Protein 2POF (pdb70)

Foldseek 3Di:
DAPVVCCLAPPQVVCCVPPVDRPVWPADDQVLAKTKHADPFFQQKIKMGSDADFFLVGPVQVDQVDHQRVVVVLVVLVSCVSVVHDDDQQQWKKKGFFPLQDDHRGYIIIIAGFDPVLSVLCQVCVVVAEQAFDWRVPDPPQFTKTKHWAAVVVCVNHHPSCLVHDPPVVVPSQKMKMGAYPVRITMIIIGGDDPVSNCSRGRCVRHDSHRPVD/DCVVVCCLAPPQVCCCVVPVDRPVFPDDDQVLAKTKHADPQFQQKIKMGSDADFELPGPVQQDQPDHQGVVVLLVVSVSCVSVVHDDDQLQWKWKGFFPLQDDHRGYIIIIAGFDPVLSVLCQVCVVPAEQAWDWRVPDPPQFTKTKHKAAVVRCVRHHPSCLPHPPPVVVPSQKMWMGAYPVGIGMIIIGGHDDVRNCSRGRCVRGDSHSPVD

Solvent-accessible surface area: 19796 Å² total

Radius of gyration: 24.22 Å; Cα contacts (8 Å, |Δi|>4): 894; chains: 2; bounding box: 52×67×53 Å

Organism: Escherichia coli O157:H7 (NCBI:txid83334)

B-factor: mean 14.16, std 4.64, range [5.32, 31.6]

Nearest PDB structures (foldseek):
  2pof-assembly2_B  TM=1.002E+00  e=2.781E-46  Escherichia coli O157:H7
  3n1s-assembly3_I  TM=6.899E-01  e=2.491E-02  Escherichia coli
  5km6-assembly1_A-2  TM=6.821E-01  e=5.606E-01  Homo sapiens
  7q2u-assembly2_DDD  TM=6.343E-01  e=6.811E-01  Homo sapiens
  2pof-assembly2_B  TM=1.005E+00  e=4.869E-49  Escherichia coli O157:H7

Secondary structure (DSSP, 8-state):
--HHHHHIIIIIHHHHHHHS--TTSSEEETTTTEEEEE-SSSSS-EE---S---STT-GGGGSTTS--HHHHHHHGGG--TTTTSPPPGGGEEEEBB-GGG-S--S---EEEEBPHHHHHHHHTTGGG--SS-EEPTT-BTTB--EEEEE-HHHHHHS----TTTSTTTTT---EEE--B-TTS-EEEEEEE-BTTTTB--BGGGGB-TT-TT-/--HHHHHIIIIIHHHHHHHS--TTSSEEETTTTEEEEE-SSSSS-EE---S---STT-GGGGSTTS--HHHHHHHGGG--TTTTSPPPGGGEEEEBB-GGG-S--S---EEEEBPHHHHHHHHTTTTT--SS-EEPTT-BTTB--EEEEE-HHHHHHS----TTTSTTGGG---EEE--B-TTS-EEEEEEE-BTTTTB--BGGGGB-TT-TT-

InterPro domains:
  IPR003763 CDP-diacylglycerol pyrophosphatase [MF_00319] (1-251)
  IPR003763 CDP-diacylglycerol pyrophosphatase [NF003986] (7-250)
  IPR003763 CDP-diacylglycerol pyrophosphatase [PF02611] (31-249)
  IPR003763 CDP-diacylglycerol pyrophosphatase [PIRSF001273] (2-251)
  IPR015993 CDP-diacylglycerol pyrophosphatase, proteobacterial [TIGR00672] (1-251)
  IPR036265 HIT-like superfamily [G3DSA:3.30.428.30] (25-251)
  IPR036265 HIT-like superfamily [SSF54197] (31-249)

CATH classification: 3.30.428.30

Sequence (428 aa):
SDTLRKIVLEECLPNQQQNQNPSPCAEVKPNAGYVVLKDLNGPLQYLLPTYRINGTESPLLTDPSTPNFFWLAWQARDFSKKYGQPVPDRAVSLAINSRTGRTQNHFHIHISCIRPDVREQLDNNLANISSRWLPLPGGLRGHEYLARRVTESELVQRSPFLAEEVPEAREHGSYGLAVRQSDNSFVLLATQRNLLTLNRASAEEIQDHQCEILSDTLRKIVLEECLPNQQQNQNPSPCAEVKPNAGYVVLKDLNGPLQYLLPTYRINGTESPLLTDPSTPNFFWLAWQARDFSKKYGQPVPDRAVSLAINSRTGRTQNHFHIHISCIRPDVREQLDNNLANISSRWLPLPGGLRGHEYLARRVTESELVQRSPFLAEEVPEAREHGSYGLAVRQSDNSFVLLATQRNLLTLNRASAEEIQDHQCEIL

Structure (mmCIF, N/CA/C/O backbone):
data_2POF
#
_entry.id   2POF
#
_cell.length_a   37.246
_cell.length_b   65.418
_cell.length_c   80.926
_cell.angle_alpha   90.00
_cell.angle_beta   90.21
_cell.angle_gamma   90.00
#
_symmetry.space_group_name_H-M   'P 1 21 1'
#
loop_
_entity.id
_entity.type
_entity.pdbx_description
1 polymer 'CDP-diacylglycerol pyrophosphatase'
2 water water
#
loop_
_atom_site.group_PDB
_atom_site.id
_atom_site.type_symbol
_atom_site.label_atom_id
_atom_site.label_alt_id
_atom_site.label_comp_id
_atom_site.label_asym_id
_atom_site.label_entity_id
_atom_site.label_seq_id
_atom_site.pdbx_PDB_ins_code
_atom_site.Cartn_x
_atom_site.Cartn_y
_atom_site.Cartn_z
_atom_site.occupancy
_atom_site.B_iso_or_equiv
_atom_site.auth_seq_id
_atom_site.auth_comp_id
_atom_site.auth_asym_id
_atom_site.auth_atom_id
_atom_site.pdbx_PDB_model_num
ATOM 1 N N . SER A 1 7 ? 10.847 -2.304 16.645 1.00 19.27 31 SER A N 1
ATOM 2 C CA . SER A 1 7 ? 12.172 -1.734 17.025 1.00 18.22 31 SER A CA 1
ATOM 3 C C . SER A 1 7 ? 12.708 -0.693 16.034 1.00 18.07 31 SER A C 1
ATOM 4 O O . SER A 1 7 ? 13.635 0.054 16.359 1.00 17.57 31 SER A O 1
ATOM 7 N N . ASP A 1 8 ? 12.127 -0.632 14.840 1.00 18.28 32 ASP A N 1
ATOM 8 C CA . ASP A 1 8 ? 12.628 0.267 13.801 1.00 18.34 32 ASP A CA 1
ATOM 9 C C . ASP A 1 8 ? 11.766 1.494 13.435 1.00 17.97 32 ASP A C 1
ATOM 10 O O . ASP A 1 8 ? 12.053 2.178 12.456 1.00 17.41 32 ASP A O 1
ATOM 15 N N . THR A 1 9 ? 10.735 1.805 14.213 1.00 17.44 33 THR A N 1
ATOM 16 C CA . THR A 1 9 ? 9.862 2.916 13.860 1.00 17.64 33 THR A CA 1
ATOM 17 C C . THR A 1 9 ? 10.602 4.248 13.772 1.00 15.85 33 THR A C 1
ATOM 18 O O . THR A 1 9 ? 10.347 5.022 12.857 1.00 15.64 33 THR A O 1
ATOM 22 N N . LEU A 1 10 ? 11.483 4.563 14.734 1.00 15.00 34 LEU A N 1
ATOM 23 C CA . LEU A 1 10 ? 12.192 5.848 14.682 1.00 13.19 34 LEU A CA 1
ATOM 24 C C . LEU A 1 10 ? 13.146 5.932 13.498 1.00 12.92 34 LEU A C 1
ATOM 25 O O . LEU A 1 10 ? 13.233 6.965 12.841 1.00 12.05 34 LEU A O 1
ATOM 30 N N . ARG A 1 11 ? 13.855 4.836 13.225 1.00 12.27 35 ARG A N 1
ATOM 31 C CA . ARG A 1 11 ? 14.796 4.787 12.116 1.00 12.60 35 ARG A CA 1
ATOM 32 C C . ARG A 1 11 ? 14.045 4.982 10.816 1.00 13.76 35 ARG A C 1
ATOM 33 O O . ARG A 1 11 ? 14.534 5.647 9.910 1.00 14.36 35 ARG A O 1
ATOM 41 N N . LYS A 1 12 ? 12.854 4.397 10.725 1.00 14.21 36 LYS A N 1
ATOM 42 C CA . LYS A 1 12 ? 12.048 4.531 9.513 1.00 15.47 36 LYS A CA 1
ATOM 43 C C . LYS A 1 12 ? 11.491 5.933 9.354 1.00 15.40 36 LYS A C 1
ATOM 44 O O . LYS A 1 12 ? 11.416 6.452 8.240 1.00 15.92 36 LYS A O 1
ATOM 50 N N . ILE A 1 13 ? 11.094 6.549 10.461 1.00 15.41 37 ILE A N 1
ATOM 51 C CA . ILE A 1 13 ? 10.571 7.905 10.403 1.00 15.03 37 ILE A CA 1
ATOM 52 C C . ILE A 1 13 ? 11.679 8.810 9.883 1.00 14.99 37 ILE A C 1
ATOM 53 O O . ILE A 1 13 ? 11.504 9.529 8.904 1.00 16.62 37 ILE A O 1
ATOM 58 N N . VAL A 1 14 ? 12.832 8.776 10.538 1.00 14.19 38 VAL A N 1
ATOM 59 C CA . VAL A 1 14 ? 13.941 9.615 10.113 1.00 14.70 38 VAL A CA 1
ATOM 60 C C . VAL A 1 14 ? 14.337 9.402 8.651 1.00 15.74 38 VAL A C 1
ATOM 61 O O . VAL A 1 14 ? 14.277 10.329 7.837 1.00 16.53 38 VAL A O 1
ATOM 65 N N . LEU A 1 15 ? 14.718 8.171 8.321 1.00 16.63 39 LEU A N 1
ATOM 66 C CA . LEU A 1 15 ? 15.183 7.827 6.979 1.00 17.24 39 LEU A CA 1
ATOM 67 C C . LEU A 1 15 ? 14.150 7.674 5.872 1.00 17.31 39 LEU A C 1
ATOM 68 O O . LEU A 1 15 ? 14.508 7.704 4.692 1.00 19.23 39 LEU A O 1
ATOM 73 N N . GLU A 1 16 ? 12.883 7.490 6.224 1.00 16.67 40 GLU A N 1
ATOM 74 C CA . GLU A 1 16 ? 11.881 7.297 5.187 1.00 17.24 40 GLU A CA 1
ATOM 75 C C . GLU A 1 16 ? 10.784 8.336 5.142 1.00 17.30 40 GLU A C 1
ATOM 76 O O . GLU A 1 16 ? 9.918 8.284 4.264 1.00 18.36 40 GLU A O 1
ATOM 82 N N . GLU A 1 17 ? 10.798 9.260 6.096 1.00 16.62 41 GLU A N 1
ATOM 83 C CA . GLU A 1 17 ? 9.802 10.326 6.133 1.00 16.66 41 GLU A CA 1
ATOM 84 C C . GLU A 1 17 ? 10.429 11.711 6.202 1.00 17.27 41 GLU A C 1
ATOM 85 O O . GLU A 1 17 ? 10.222 12.533 5.312 1.00 17.85 41 GLU A O 1
ATOM 91 N N . CYS A 1 18 ? 11.173 11.974 7.275 1.00 16.03 42 CYS A N 1
ATOM 92 C CA . CYS A 1 18 ? 11.826 13.259 7.477 1.00 15.24 42 CYS A CA 1
ATOM 93 C C . CYS A 1 18 ? 12.860 13.628 6.423 1.00 15.06 42 CYS A C 1
ATOM 94 O O . CYS A 1 18 ? 12.699 14.612 5.699 1.00 15.88 42 CYS A O 1
ATOM 97 N N . LEU A 1 19 ? 13.929 12.841 6.336 1.00 15.34 43 LEU A N 1
ATOM 98 C CA . LEU A 1 19 ? 15.003 13.128 5.391 1.00 15.23 43 LEU A CA 1
ATOM 99 C C . LEU A 1 19 ? 14.533 13.288 3.942 1.00 15.27 43 LEU A C 1
ATOM 100 O O . LEU A 1 19 ? 14.875 14.270 3.281 1.00 15.00 43 LEU A O 1
ATOM 105 N N . PRO A 1 20 ? 13.741 12.328 3.425 1.00 16.62 44 PRO A N 1
ATOM 106 C CA . PRO A 1 20 ? 13.267 12.442 2.042 1.00 16.33 44 PRO A CA 1
ATOM 107 C C . PRO A 1 20 ? 12.377 13.666 1.830 1.00 16.28 44 PRO A C 1
ATOM 108 O O . PRO A 1 20 ? 12.410 14.293 0.770 1.00 17.22 44 PRO A O 1
ATOM 112 N N . ASN A 1 21 ? 11.584 13.999 2.844 1.00 15.06 45 ASN A N 1
ATOM 113 C CA . ASN A 1 21 ? 10.674 15.140 2.778 1.00 15.25 45 ASN A CA 1
ATOM 114 C C . ASN A 1 21 ? 11.483 16.440 2.801 1.00 13.85 45 ASN A C 1
ATOM 115 O O . ASN A 1 21 ? 11.143 17.409 2.123 1.00 14.90 45 ASN A O 1
ATOM 120 N N . GLN A 1 22 ? 12.557 16.452 3.584 1.00 14.49 46 GLN A N 1
ATOM 121 C CA . GLN A 1 22 ? 13.422 17.626 3.693 1.00 15.04 46 GLN A CA 1
ATOM 122 C C . GLN A 1 22 ? 14.114 17.828 2.362 1.00 15.46 46 GLN A C 1
ATOM 123 O O . GLN A 1 22 ? 14.126 18.921 1.812 1.00 15.13 46 GLN A O 1
ATOM 129 N N . GLN A 1 23 ? 14.677 16.744 1.844 1.00 15.70 47 GLN A N 1
ATOM 130 C CA . GLN A 1 23 ? 15.384 16.761 0.571 1.00 17.48 47 GLN A CA 1
ATOM 131 C C . GLN A 1 23 ? 14.492 17.010 -0.646 1.00 17.61 47 GLN A C 1
ATOM 132 O O . GLN A 1 23 ? 14.925 17.613 -1.635 1.00 19.54 47 GLN A O 1
ATOM 138 N N . GLN A 1 24 ? 13.248 16.550 -0.578 1.00 18.31 48 GLN A N 1
ATOM 139 C CA . GLN A 1 24 ? 12.312 16.719 -1.685 1.00 18.83 48 GLN A CA 1
ATOM 140 C C . GLN A 1 24 ? 11.544 18.046 -1.672 1.00 18.89 48 GLN A C 1
ATOM 141 O O . GLN A 1 24 ? 11.409 18.703 -2.713 1.00 19.16 48 GLN A O 1
ATOM 147 N N . ASN A 1 25 ? 11.036 18.446 -0.511 1.00 18.80 49 ASN A N 1
ATOM 148 C CA . ASN A 1 25 ? 10.254 19.678 -0.429 1.00 19.01 49 ASN A CA 1
ATOM 149 C C . ASN A 1 25 ? 10.763 20.692 0.593 1.00 19.07 49 ASN A C 1
ATOM 150 O O . ASN A 1 25 ? 10.133 21.731 0.795 1.00 20.10 49 ASN A O 1
ATOM 155 N N . GLN A 1 26 ? 11.894 20.397 1.232 1.00 18.87 50 GLN A N 1
ATOM 156 C CA . GLN A 1 26 ? 12.460 21.269 2.263 1.00 18.46 50 GLN A CA 1
ATOM 157 C C . GLN A 1 26 ? 11.451 21.357 3.402 1.00 18.01 50 GLN A C 1
ATOM 158 O O . GLN A 1 26 ? 11.319 22.383 4.071 1.00 18.02 50 GLN A O 1
ATOM 164 N N . ASN A 1 27 ? 10.720 20.264 3.583 1.00 17.67 51 ASN A N 1
ATOM 165 C CA . ASN A 1 27 ? 9.716 20.159 4.627 1.00 17.58 51 ASN A CA 1
ATOM 166 C C . ASN A 1 27 ? 10.183 19.020 5.527 1.00 16.73 51 ASN A C 1
ATOM 167 O O . ASN A 1 27 ? 10.132 17.857 5.137 1.00 15.93 51 ASN A O 1
ATOM 172 N N . PRO A 1 28 ? 10.629 19.341 6.754 1.00 16.40 52 PRO A N 1
ATOM 173 C CA . PRO A 1 28 ? 11.107 18.317 7.688 1.00 15.55 52 PRO A CA 1
ATOM 174 C C . PRO A 1 28 ? 10.065 17.405 8.331 1.00 16.37 52 PRO A C 1
ATOM 175 O O . PRO A 1 28 ? 10.425 16.412 8.955 1.00 15.47 52 PRO A O 1
ATOM 179 N N . SER A 1 29 ? 8.783 17.733 8.179 1.00 16.33 53 SER A N 1
ATOM 180 C CA . SER A 1 29 ? 7.718 16.933 8.777 1.00 16.84 53 SER A CA 1
ATOM 181 C C . SER A 1 29 ? 7.932 15.450 8.502 1.00 16.55 53 SER A C 1
ATOM 182 O O . SER A 1 29 ? 8.316 15.072 7.396 1.00 16.49 53 SER A O 1
ATOM 185 N N . PRO A 1 30 ? 7.656 14.590 9.498 1.00 15.75 54 PRO A N 1
ATOM 186 C CA . PRO A 1 30 ? 7.172 14.981 10.833 1.00 15.41 54 PRO A CA 1
ATOM 187 C C . PRO A 1 30 ? 8.194 15.611 11.779 1.00 14.87 54 PRO A C 1
ATOM 188 O O . PRO A 1 30 ? 7.838 16.069 12.870 1.00 15.53 54 PRO A O 1
ATOM 192 N N . CYS A 1 31 ? 9.458 15.637 11.371 1.00 14.70 55 CYS A N 1
ATOM 193 C CA . CYS A 1 31 ? 10.505 16.224 12.202 1.00 14.91 55 CYS A CA 1
ATOM 194 C C . CYS A 1 31 ? 10.379 17.733 12.284 1.00 14.45 55 CYS A C 1
ATOM 195 O O . CYS A 1 31 ? 9.726 18.358 11.443 1.00 13.35 55 CYS A O 1
ATOM 198 N N . ALA A 1 32 ? 11.025 18.310 13.292 1.00 14.79 56 ALA A N 1
ATOM 199 C CA . ALA A 1 32 ? 10.997 19.752 13.504 1.00 14.68 56 ALA A CA 1
ATOM 200 C C . ALA A 1 32 ? 12.116 20.426 12.724 1.00 14.77 56 ALA A C 1
ATOM 201 O O . ALA A 1 32 ? 11.996 21.579 12.302 1.00 16.91 56 ALA A O 1
ATOM 203 N N . GLU A 1 33 ? 13.210 19.696 12.537 1.00 13.99 57 GLU A N 1
ATOM 204 C CA . GLU A 1 33 ? 14.360 20.202 11.808 1.00 13.62 57 GLU A CA 1
ATOM 205 C C . GLU A 1 33 ? 15.178 19.030 11.280 1.00 13.78 57 GLU A C 1
ATOM 206 O O . GLU A 1 33 ? 15.407 18.045 11.986 1.00 12.53 57 GLU A O 1
ATOM 212 N N . VAL A 1 34 ? 15.601 19.141 10.028 1.00 13.21 58 VAL A N 1
ATOM 213 C CA . VAL A 1 34 ? 16.381 18.095 9.372 1.00 13.13 58 VAL A CA 1
ATOM 214 C C . VAL A 1 34 ? 17.610 18.725 8.716 1.00 13.96 58 VAL A C 1
ATOM 215 O O . VAL A 1 34 ? 17.485 19.519 7.778 1.00 15.54 58 VAL A O 1
ATOM 219 N N . LYS A 1 35 ? 18.794 18.378 9.215 1.00 13.96 59 LYS A N 1
ATOM 220 C CA . LYS A 1 35 ? 20.044 18.926 8.698 1.00 15.15 59 LYS A CA 1
ATOM 221 C C . LYS A 1 35 ? 20.963 17.847 8.147 1.00 15.41 59 LYS A C 1
ATOM 222 O O . LYS A 1 35 ? 21.896 17.423 8.822 1.00 14.76 59 LYS A O 1
ATOM 228 N N . PRO A 1 36 ? 20.737 17.410 6.894 1.00 16.85 60 PRO A N 1
ATOM 229 C CA . PRO A 1 36 ? 21.590 16.364 6.309 1.00 16.82 60 PRO A CA 1
ATOM 230 C C . PRO A 1 36 ? 23.094 16.645 6.287 1.00 16.33 60 PRO A C 1
ATOM 231 O O . PRO A 1 36 ? 23.898 15.745 6.482 1.00 15.45 60 PRO A O 1
ATOM 235 N N . ASN A 1 37 ? 23.468 17.898 6.067 1.00 17.20 61 ASN A N 1
ATOM 236 C CA . ASN A 1 37 ? 24.876 18.276 6.029 1.00 17.59 61 ASN A CA 1
ATOM 237 C C . ASN A 1 37 ? 25.578 18.262 7.395 1.00 18.30 61 ASN A C 1
ATOM 238 O O . ASN A 1 37 ? 26.820 18.241 7.477 1.00 20.60 61 ASN A O 1
ATOM 243 N N . ALA A 1 38 ? 24.791 18.282 8.468 1.00 17.09 62 ALA A N 1
ATOM 244 C CA . ALA A 1 38 ? 25.331 18.261 9.830 1.00 15.76 62 ALA A CA 1
ATOM 245 C C . ALA A 1 38 ? 25.193 16.858 10.413 1.00 14.72 62 ALA A C 1
ATOM 246 O O . ALA A 1 38 ? 25.894 16.486 11.361 1.00 15.46 62 ALA A O 1
ATOM 248 N N . GLY A 1 39 ? 24.255 16.096 9.854 1.00 14.32 63 GLY A N 1
ATOM 249 C CA . GLY A 1 39 ? 24.034 14.723 10.281 1.00 11.14 63 GLY A CA 1
ATOM 250 C C . GLY A 1 39 ? 22.997 14.466 11.362 1.00 10.02 63 GLY A C 1
ATOM 251 O O . GLY A 1 39 ? 23.079 13.454 12.057 1.00 9.80 63 GLY A O 1
ATOM 252 N N . TYR A 1 40 ? 22.003 15.340 11.50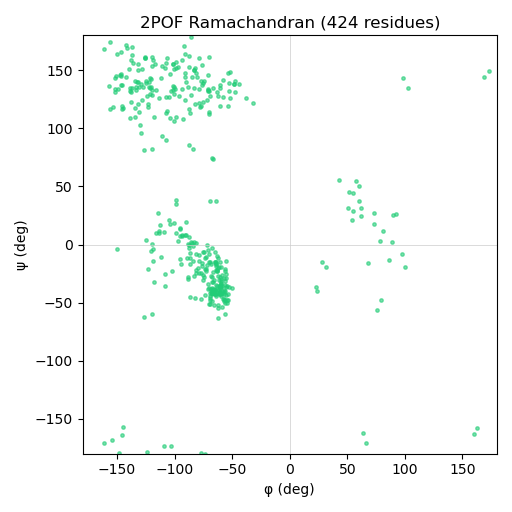0 1.00 9.88 64 TYR A N 1
ATOM 253 C CA . TYR A 1 40 ? 21.002 15.141 12.547 1.00 9.76 64 TYR A CA 1
ATOM 254 C C . TYR A 1 40 ? 19.615 15.679 12.232 1.00 9.01 64 TYR A C 1
ATOM 255 O O . TYR A 1 40 ? 19.429 16.479 11.317 1.00 8.23 64 TYR A O 1
ATOM 264 N N . VAL A 1 41 ? 18.638 15.213 13.003 1.00 9.06 65 VAL A N 1
ATOM 265 C CA . VAL A 1 41 ? 17.257 15.680 12.883 1.00 8.62 65 VAL A CA 1
ATOM 266 C C . VAL A 1 41 ? 16.754 15.882 14.305 1.00 8.57 65 VAL A C 1
ATOM 267 O O . VAL A 1 41 ? 17.360 15.393 15.259 1.00 8.48 65 VAL A O 1
ATOM 271 N N . VAL A 1 42 ? 15.659 16.620 14.436 1.00 8.88 66 VAL A N 1
ATOM 272 C CA . VAL A 1 42 ? 15.046 16.857 15.736 1.00 9.53 66 VAL A CA 1
ATOM 273 C C . VAL A 1 42 ? 13.574 16.503 15.597 1.00 9.34 66 VAL A C 1
ATOM 274 O O . VAL A 1 42 ? 12.888 17.026 14.720 1.00 10.72 66 VAL A O 1
ATOM 278 N N . LEU A 1 43 ? 13.093 15.599 16.443 1.00 9.61 67 LEU A N 1
ATOM 279 C CA . LEU A 1 43 ? 11.696 15.174 16.371 1.00 10.25 67 LEU A CA 1
ATOM 280 C C . LEU A 1 43 ? 10.969 15.359 17.693 1.00 9.65 67 LEU A C 1
ATOM 281 O O . LEU A 1 43 ? 11.529 15.093 18.763 1.00 9.32 67 LEU A O 1
ATOM 286 N N . LYS A 1 44 ? 9.725 15.818 17.627 1.00 8.89 68 LYS A N 1
ATOM 287 C CA . LYS A 1 44 ? 8.943 15.976 18.843 1.00 9.29 68 LYS A CA 1
ATOM 288 C C . LYS A 1 44 ? 8.592 14.575 19.331 1.00 10.10 68 LYS A C 1
ATOM 289 O O . LYS A 1 44 ? 8.161 13.723 18.546 1.00 9.57 68 LYS A O 1
ATOM 295 N N . ASP A 1 45 ? 8.777 14.338 20.625 1.00 9.55 69 ASP A N 1
ATOM 296 C CA . ASP A 1 45 ? 8.472 13.035 21.202 1.00 10.09 69 ASP A CA 1
ATOM 297 C C . ASP A 1 45 ? 6.981 12.986 21.519 1.00 11.26 69 ASP A C 1
ATOM 298 O O . ASP A 1 45 ? 6.365 14.006 21.805 1.00 11.41 69 ASP A O 1
ATOM 303 N N . LEU A 1 46 ? 6.404 11.791 21.461 1.00 10.79 70 LEU A N 1
ATOM 304 C CA . LEU A 1 46 ? 4.988 11.632 21.747 1.00 11.61 70 LEU A CA 1
ATOM 305 C C . LEU A 1 46 ? 4.726 11.707 23.245 1.00 12.38 70 LEU A C 1
ATOM 306 O O . LEU A 1 46 ? 3.590 11.897 23.672 1.00 13.48 70 LEU A O 1
ATOM 311 N N . ASN A 1 47 ? 5.782 11.569 24.037 1.00 11.26 71 ASN A N 1
ATOM 312 C CA . ASN A 1 47 ? 5.664 11.571 25.491 1.00 11.45 71 ASN A CA 1
ATOM 313 C C . ASN A 1 47 ? 6.175 12.859 26.121 1.00 12.28 71 ASN A C 1
ATOM 314 O O . ASN A 1 47 ? 7.366 13.162 26.053 1.00 12.80 71 ASN A O 1
ATOM 319 N N . GLY A 1 48 ? 5.265 13.606 26.737 1.00 10.99 72 GLY A N 1
ATOM 320 C CA . GLY A 1 48 ? 5.653 14.848 27.380 1.00 11.90 72 GLY A CA 1
ATOM 321 C C . GLY A 1 48 ? 5.375 16.062 26.525 1.00 10.93 72 GLY A C 1
ATOM 322 O O . GLY A 1 48 ? 5.519 16.012 25.307 1.00 12.17 72 GLY A O 1
ATOM 323 N N . PRO A 1 49 ? 4.963 17.180 27.140 1.00 10.30 73 PRO A N 1
ATOM 324 C CA . PRO A 1 49 ? 4.673 18.399 26.384 1.00 10.88 73 PRO A CA 1
ATOM 325 C C . PRO A 1 49 ? 5.865 19.093 25.719 1.00 11.57 73 PRO A C 1
ATOM 326 O O . PRO A 1 49 ? 5.688 19.726 24.678 1.00 12.57 73 PRO A O 1
ATOM 330 N N . LEU A 1 50 ? 7.069 18.949 26.263 1.00 11.82 74 LEU A N 1
ATOM 331 C CA . LEU A 1 50 ? 8.204 19.653 25.685 1.00 10.71 74 LEU A CA 1
ATOM 332 C C . LEU A 1 50 ? 9.322 18.746 25.190 1.00 10.09 74 LEU A C 1
ATOM 333 O O . LEU A 1 50 ? 10.317 19.236 24.667 1.00 10.33 74 LEU A O 1
ATOM 338 N N . GLN A 1 51 ? 9.168 17.419 25.319 1.00 9.03 75 GLN A N 1
ATOM 339 C CA . GLN A 1 51 ? 10.246 16.541 24.903 1.00 8.50 75 GLN A CA 1
ATOM 340 C C . GLN A 1 51 ? 10.524 16.386 23.417 1.00 8.15 75 GLN A C 1
ATOM 341 O O . GLN A 1 51 ? 9.615 16.177 22.611 1.00 8.76 75 GLN A O 1
ATOM 347 N N . TYR A 1 52 ? 11.803 16.506 23.069 1.00 7.20 76 TYR A N 1
ATOM 348 C CA . TYR A 1 52 ? 12.241 16.313 21.700 1.00 7.54 76 TYR A CA 1
ATOM 349 C C . TYR A 1 52 ? 13.335 15.270 21.702 1.00 7.81 76 TYR A C 1
ATOM 350 O O . TYR A 1 52 ? 13.941 14.978 22.734 1.00 7.28 76 TYR A O 1
ATOM 359 N N . LEU A 1 53 ? 13.560 14.690 20.532 1.00 8.52 77 LEU A N 1
ATOM 360 C CA . LEU A 1 53 ? 14.599 13.698 20.351 1.00 8.20 77 LEU A CA 1
ATOM 361 C C . LEU A 1 53 ? 15.561 14.213 1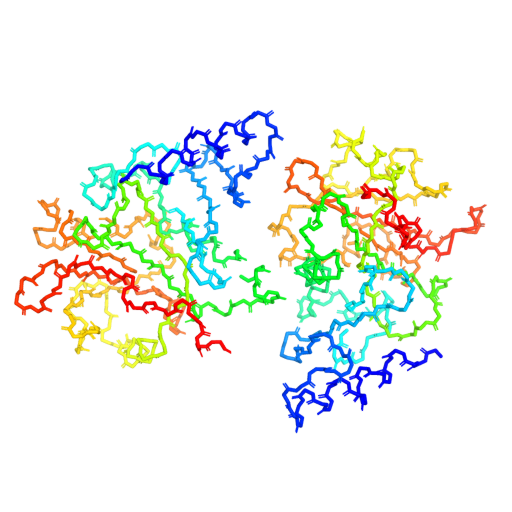9.296 1.00 8.35 77 LEU A C 1
ATOM 362 O O . LEU A 1 53 ? 15.145 14.866 18.344 1.00 8.50 77 LEU A O 1
ATOM 367 N N . LEU A 1 54 ? 16.848 13.946 19.486 1.00 8.52 78 LEU A N 1
ATOM 368 C CA . LEU A 1 54 ? 17.836 14.315 18.490 1.00 9.35 78 LEU A CA 1
ATOM 369 C C . LEU A 1 54 ? 18.428 13.000 18.020 1.00 8.94 78 LEU A C 1
ATOM 370 O O . LEU A 1 54 ? 18.905 12.205 18.826 1.00 8.28 78 LEU A O 1
ATOM 383 N N . PRO A 1 56 ? 20.589 10.876 14.517 1.00 8.05 80 PRO A N 1
ATOM 384 C CA . PRO A 1 56 ? 21.418 11.078 13.328 1.00 8.79 80 PRO A CA 1
ATOM 385 C C . PRO A 1 56 ? 20.615 10.862 12.055 1.00 9.26 80 PRO A C 1
ATOM 386 O O . PRO A 1 56 ? 19.566 10.226 12.069 1.00 8.41 80 PRO A O 1
ATOM 390 N N . THR A 1 57 ? 21.115 11.396 10.951 1.00 9.82 81 THR A N 1
ATOM 391 C CA . THR A 1 57 ? 20.442 11.253 9.670 1.00 11.26 81 THR A CA 1
ATOM 392 C C . THR A 1 57 ? 20.923 10.003 8.946 1.00 11.55 81 THR A C 1
ATOM 393 O O . THR A 1 57 ? 20.592 9.778 7.778 1.00 13.49 81 THR A O 1
ATOM 397 N N . TYR A 1 58 ? 21.711 9.191 9.645 1.00 10.06 82 TYR A N 1
ATOM 398 C CA . TYR A 1 58 ? 22.225 7.946 9.089 1.00 10.96 82 TYR A CA 1
ATOM 399 C C . TYR A 1 58 ? 22.235 6.881 10.195 1.00 9.86 82 TYR A C 1
ATOM 400 O O . TYR A 1 58 ? 21.987 7.189 11.354 1.00 10.36 82 TYR A O 1
ATOM 409 N N . ARG A 1 59 ? 22.512 5.634 9.837 1.00 9.67 83 ARG A N 1
ATOM 410 C CA . ARG A 1 59 ? 22.467 4.557 10.815 1.00 9.72 83 ARG A CA 1
ATOM 411 C C . ARG A 1 59 ? 23.519 4.464 11.926 1.00 10.25 83 ARG A C 1
ATOM 412 O O . ARG A 1 59 ? 24.704 4.241 11.684 1.00 11.99 83 ARG A O 1
ATOM 420 N N . ILE A 1 60 ? 23.036 4.649 13.151 1.00 9.44 84 ILE A N 1
ATOM 421 C CA . ILE A 1 60 ? 23.813 4.533 14.382 1.00 10.12 84 ILE A CA 1
ATOM 422 C C . ILE A 1 60 ? 22.743 3.972 15.314 1.00 10.71 84 ILE A C 1
ATOM 423 O O . ILE A 1 60 ? 21.726 4.623 15.540 1.00 9.90 84 ILE A O 1
ATOM 428 N N . ASN A 1 61 ? 22.963 2.784 15.861 1.00 10.97 85 ASN A N 1
ATOM 429 C CA . ASN A 1 61 ? 21.935 2.166 16.690 1.00 11.94 85 ASN A CA 1
ATOM 430 C C . ASN A 1 61 ? 21.796 2.592 18.140 1.00 11.30 85 ASN A C 1
ATOM 431 O O . ASN A 1 61 ? 20.719 2.467 18.730 1.00 13.49 85 ASN A O 1
ATOM 436 N N . GLY A 1 62 ? 22.865 3.103 18.721 1.00 11.62 86 GLY A N 1
ATOM 437 C CA . GLY A 1 62 ? 22.776 3.520 20.106 1.00 9.99 86 GLY A CA 1
ATOM 438 C C . GLY A 1 62 ? 24.139 3.616 20.744 1.00 9.59 86 GLY A C 1
ATOM 439 O O . GLY A 1 62 ? 25.147 3.643 20.041 1.00 9.83 86 GLY A O 1
ATOM 440 N N . THR A 1 63 ? 24.172 3.647 22.072 1.00 9.21 87 THR A N 1
ATOM 441 C CA . THR A 1 63 ? 25.430 3.765 22.804 1.00 10.26 87 THR A CA 1
ATOM 442 C C . THR A 1 63 ? 26.473 2.698 22.494 1.00 10.08 87 THR A C 1
ATOM 443 O O . THR A 1 63 ? 27.663 2.912 22.738 1.00 11.38 87 THR A O 1
ATOM 447 N N . GLU A 1 64 ? 26.040 1.559 21.962 1.00 11.91 88 GLU A N 1
ATOM 448 C CA . GLU A 1 64 ? 26.959 0.469 21.631 1.00 11.67 88 GLU A CA 1
ATOM 449 C C . GLU A 1 64 ? 27.721 0.695 20.322 1.00 12.78 88 GLU A C 1
ATOM 450 O O . GLU A 1 64 ? 28.800 0.138 20.118 1.00 14.21 88 GLU A O 1
ATOM 456 N N . SER A 1 65 ? 27.151 1.502 19.434 1.00 13.36 89 SER A N 1
ATOM 457 C CA . SER A 1 65 ? 27.766 1.774 18.135 1.00 13.72 89 SER A CA 1
ATOM 458 C C . SER A 1 65 ? 29.219 2.233 18.185 1.00 14.34 89 SER A C 1
ATOM 459 O O . SER A 1 65 ? 29.563 3.193 18.869 1.00 14.62 89 SER A O 1
ATOM 462 N N . PRO A 1 66 ? 30.097 1.541 17.445 1.00 15.22 90 PRO A N 1
ATOM 463 C CA . PRO A 1 66 ? 31.510 1.911 17.426 1.00 15.71 90 PRO A CA 1
ATOM 464 C C . PRO A 1 66 ? 31.772 3.296 16.833 1.00 14.98 90 PRO A C 1
ATOM 465 O O . PRO A 1 66 ? 32.799 3.909 17.113 1.00 15.44 90 PRO A O 1
ATOM 469 N N . LEU A 1 67 ? 30.842 3.796 16.025 1.00 13.92 91 LEU A N 1
ATOM 470 C CA . LEU A 1 67 ? 31.003 5.112 15.420 1.00 13.70 91 LEU A CA 1
ATOM 471 C C . LEU A 1 67 ? 31.132 6.209 16.472 1.00 13.27 91 LEU A C 1
ATOM 472 O O . LEU A 1 67 ? 31.815 7.214 16.256 1.00 14.34 91 LEU A O 1
ATOM 477 N N . LEU A 1 68 ? 30.484 6.017 17.617 1.00 12.41 92 LEU A N 1
ATOM 478 C CA . LEU A 1 68 ? 30.524 7.014 18.683 1.00 12.18 92 LEU A CA 1
ATOM 479 C C . LEU A 1 68 ? 31.913 7.240 19.270 1.00 13.16 92 LEU A C 1
ATOM 480 O O . LEU A 1 68 ? 32.147 8.246 19.943 1.00 11.97 92 LEU A O 1
ATOM 485 N N . THR A 1 69 ? 32.834 6.315 19.025 1.00 13.78 93 THR A N 1
ATOM 486 C CA . THR A 1 69 ? 34.183 6.485 19.545 1.00 15.26 93 THR A CA 1
ATOM 487 C C . THR A 1 69 ? 35.164 6.896 18.461 1.00 15.83 93 THR A C 1
ATOM 488 O O . THR A 1 69 ? 36.364 6.704 18.578 1.00 17.42 93 THR A O 1
ATOM 492 N N . ASP A 1 70 ? 34.618 7.447 17.383 1.00 16.14 94 ASP A N 1
ATOM 493 C CA . ASP A 1 70 ? 35.432 7.976 16.288 1.00 16.99 94 ASP A CA 1
ATOM 494 C C . ASP A 1 70 ? 35.358 9.491 16.346 1.00 17.60 94 ASP A C 1
ATOM 495 O O . ASP A 1 70 ? 34.271 10.046 16.391 1.00 16.59 94 ASP A O 1
ATOM 500 N N . PRO A 1 71 ? 36.526 10.178 16.363 1.00 16.01 95 PRO A N 1
ATOM 501 C CA . PRO A 1 71 ? 36.552 11.639 16.412 1.00 15.91 95 PRO A CA 1
ATOM 502 C C . PRO A 1 71 ? 35.808 12.430 15.353 1.00 15.87 95 PRO A C 1
ATOM 503 O O . PRO A 1 71 ? 35.397 13.562 15.606 1.00 16.07 95 PRO A O 1
ATOM 507 N N . SER A 1 72 ? 35.607 11.827 14.182 1.00 15.56 96 SER A N 1
ATOM 508 C CA . SER A 1 72 ? 34.912 12.482 13.066 1.00 15.50 96 SER A CA 1
ATOM 509 C C . SER A 1 72 ? 33.389 12.482 13.214 1.00 15.53 96 SER A C 1
ATOM 510 O O . SER A 1 72 ? 32.691 13.191 12.485 1.00 14.61 96 SER A O 1
ATOM 513 N N . THR A 1 73 ? 32.880 11.670 14.137 1.00 12.75 97 THR A N 1
ATOM 514 C CA . THR A 1 73 ? 31.439 11.582 14.356 1.00 12.64 97 THR A CA 1
ATOM 515 C C . THR A 1 73 ? 30.892 12.847 15.013 1.00 11.10 97 THR A C 1
ATOM 516 O O . THR A 1 73 ? 31.444 13.339 15.994 1.00 12.78 97 THR A O 1
ATOM 520 N N . PRO A 1 74 ? 29.788 13.391 14.478 1.00 10.61 98 PRO A N 1
ATOM 521 C CA . PRO A 1 74 ? 29.236 14.607 15.079 1.00 9.96 98 PRO A CA 1
ATOM 522 C C . PRO A 1 74 ? 29.031 14.452 16.579 1.00 10.36 98 PRO A C 1
ATOM 523 O O . PRO A 1 74 ? 28.751 13.362 17.068 1.00 9.02 98 PRO A O 1
ATOM 527 N N . ASN A 1 75 ? 29.177 15.556 17.298 1.00 9.85 99 ASN A N 1
ATOM 528 C CA . ASN A 1 75 ? 29.001 15.562 18.742 1.00 9.10 99 ASN A CA 1
ATOM 529 C C . ASN A 1 75 ? 27.504 15.705 18.984 1.00 9.35 99 ASN A C 1
ATOM 530 O O . ASN A 1 75 ? 26.997 16.804 19.217 1.00 10.23 99 ASN A O 1
ATOM 535 N N . PHE A 1 76 ? 26.788 14.593 18.918 1.00 8.62 100 PHE A N 1
ATOM 536 C CA . PHE A 1 76 ? 25.348 14.633 19.095 1.00 8.72 100 PHE A CA 1
ATOM 537 C C . PHE A 1 76 ? 24.884 15.253 20.407 1.00 8.22 100 PHE A C 1
ATOM 538 O O . PHE A 1 76 ? 23.843 15.904 20.439 1.00 6.97 100 PHE A O 1
ATOM 546 N N . PHE A 1 77 ? 25.631 15.064 21.493 1.00 8.00 101 PHE A N 1
ATOM 547 C CA . PHE A 1 77 ? 25.199 15.664 22.755 1.00 7.89 101 PHE A CA 1
ATOM 548 C C . PHE A 1 77 ? 25.219 17.187 22.688 1.00 8.88 101 PHE A C 1
ATOM 549 O O . PHE A 1 77 ? 24.320 17.847 23.214 1.00 8.00 101 PHE A O 1
ATOM 557 N N . TRP A 1 78 ? 26.227 17.755 22.038 1.00 7.88 102 TRP A N 1
ATOM 558 C CA . TRP A 1 78 ? 26.277 19.205 21.934 1.00 8.42 102 TRP A CA 1
ATOM 559 C C . TRP A 1 78 ? 25.176 19.685 20.990 1.00 8.94 102 TRP A C 1
ATOM 560 O O . TRP A 1 78 ? 24.595 20.743 21.192 1.00 9.31 102 TRP A O 1
ATOM 571 N N . LEU A 1 79 ? 24.875 18.887 19.973 1.00 8.31 103 LEU A N 1
ATOM 572 C CA . LEU A 1 79 ? 23.820 19.249 19.030 1.00 8.14 103 LEU A CA 1
ATOM 573 C C . LEU A 1 79 ? 22.457 19.214 19.726 1.00 8.16 103 LEU A C 1
ATOM 574 O O . LEU A 1 79 ? 21.597 20.058 19.466 1.00 8.63 103 LEU A O 1
ATOM 579 N N . ALA A 1 80 ? 22.274 18.243 20.618 1.00 8.17 104 ALA A N 1
ATOM 580 C CA . ALA A 1 80 ? 21.029 18.121 21.365 1.00 8.89 104 ALA A CA 1
ATOM 581 C C . ALA A 1 80 ? 20.917 19.337 22.273 1.00 8.81 104 ALA A C 1
ATOM 582 O O . ALA A 1 80 ? 19.842 19.919 22.417 1.00 9.37 104 ALA A O 1
ATOM 584 N N . TRP A 1 81 ? 22.035 19.730 22.879 1.00 7.99 105 TRP A N 1
ATOM 585 C CA . TRP A 1 81 ? 22.032 20.890 23.764 1.00 9.36 105 TRP A CA 1
ATOM 586 C C . TRP A 1 81 ? 21.529 22.098 22.991 1.00 9.61 105 TRP A C 1
ATOM 587 O O . TRP A 1 81 ? 20.654 22.823 23.461 1.00 9.61 105 TRP A O 1
ATOM 598 N N . GLN A 1 82 ? 22.079 22.320 21.802 1.00 11.31 106 GLN A N 1
ATOM 599 C CA . GLN A 1 82 ? 21.631 23.446 20.989 1.00 11.21 106 GLN A CA 1
ATOM 600 C C . GLN A 1 82 ? 20.146 23.316 20.663 1.00 11.46 106 GLN A C 1
ATOM 601 O O . GLN A 1 82 ? 19.419 24.305 20.617 1.00 12.97 106 GLN A O 1
ATOM 607 N N . ALA A 1 83 ? 19.695 22.089 20.458 1.00 10.13 107 ALA A N 1
ATOM 608 C CA . ALA A 1 83 ? 18.289 21.868 20.128 1.00 10.96 107 ALA A CA 1
ATOM 609 C C . ALA A 1 83 ? 17.328 22.097 21.298 1.00 10.83 107 ALA A C 1
ATOM 610 O O . ALA A 1 83 ? 16.110 21.958 21.138 1.00 10.45 107 ALA A O 1
ATOM 612 N N . ARG A 1 84 ? 17.863 22.459 22.464 1.00 10.14 108 ARG A N 1
ATOM 613 C CA . ARG A 1 84 ? 17.007 22.712 23.625 1.00 11.06 108 ARG A CA 1
ATOM 614 C C . ARG A 1 84 ? 16.017 23.843 23.342 1.00 11.06 108 ARG A C 1
ATOM 615 O O . ARG A 1 84 ? 14.999 23.979 24.024 1.00 10.54 108 ARG A O 1
ATOM 623 N N . ASP A 1 85 ? 16.320 24.651 22.330 1.00 11.69 109 ASP A N 1
ATOM 624 C CA . ASP A 1 85 ? 15.449 25.755 21.945 1.00 12.03 109 ASP A CA 1
ATOM 625 C C . ASP A 1 85 ? 14.088 25.281 21.470 1.00 11.45 109 ASP A C 1
ATOM 626 O O . ASP A 1 85 ? 13.118 26.035 21.489 1.00 11.05 109 ASP A O 1
ATOM 631 N N . PHE A 1 86 ? 14.004 24.036 21.021 1.00 9.75 110 PHE A N 1
ATOM 632 C CA . PHE A 1 86 ? 12.717 23.526 20.577 1.00 9.75 110 PHE A CA 1
ATOM 633 C C . PHE A 1 86 ? 11.804 23.371 21.791 1.00 9.10 110 PHE A C 1
ATOM 634 O O . PHE A 1 86 ? 10.580 23.432 21.668 1.00 9.17 110 PHE A O 1
ATOM 650 N N . SER A 1 88 ? 11.808 25.510 24.321 1.00 9.04 112 SER A N 1
ATOM 651 C CA . SER A 1 88 ? 11.344 26.868 24.566 1.00 9.41 112 SER A CA 1
ATOM 652 C C . SER A 1 88 ? 10.222 27.242 23.603 1.00 9.80 112 SER A C 1
ATOM 653 O O . SER A 1 88 ? 9.262 27.899 23.994 1.00 8.74 112 SER A O 1
ATOM 656 N N . LYS A 1 89 ? 10.348 26.831 22.343 1.00 8.61 113 LYS A N 1
ATOM 657 C CA . LYS A 1 89 ? 9.318 27.138 21.365 1.00 9.71 113 LYS A CA 1
ATOM 658 C C . LYS A 1 89 ? 7.981 26.526 21.781 1.00 10.30 113 LYS A C 1
ATOM 659 O O . LYS A 1 89 ? 6.930 27.166 21.675 1.00 10.92 113 LYS A O 1
ATOM 665 N N . LYS A 1 90 ? 8.015 25.287 22.263 1.00 10.43 114 LYS A N 1
ATOM 666 C CA . LYS A 1 90 ? 6.781 24.632 22.688 1.00 10.71 114 LYS A CA 1
ATOM 667 C C . LYS A 1 90 ? 6.296 25.191 24.024 1.00 11.71 114 LYS A C 1
ATOM 668 O O . LYS A 1 90 ? 5.092 25.185 24.309 1.00 12.39 114 LYS A O 1
ATOM 674 N N . TYR A 1 91 ? 7.233 25.667 24.840 1.00 10.10 115 TYR A N 1
ATOM 675 C CA . TYR A 1 91 ? 6.880 26.247 26.136 1.00 10.88 115 TYR A CA 1
ATOM 676 C C . TYR A 1 91 ? 6.281 27.640 25.926 1.00 10.35 115 TYR A C 1
ATOM 677 O O . TYR A 1 91 ? 5.499 28.123 26.746 1.00 10.68 115 TYR A O 1
ATOM 686 N N . GLY A 1 92 ? 6.653 28.275 24.821 1.00 9.85 116 GLY A N 1
ATOM 687 C CA . GLY A 1 92 ? 6.125 29.593 24.514 1.00 9.32 116 GLY A CA 1
ATOM 688 C C . GLY A 1 92 ? 6.933 30.742 25.083 1.00 10.07 116 GLY A C 1
ATOM 689 O O . GLY A 1 92 ? 6.551 31.903 24.944 1.00 10.27 116 GLY A O 1
ATOM 690 N N . GLN A 1 93 ? 8.042 30.412 25.740 1.00 11.05 117 GLN A N 1
ATOM 691 C CA . GLN A 1 93 ? 8.931 31.412 26.329 1.00 12.38 117 GLN A CA 1
ATOM 692 C C . GLN A 1 93 ? 10.275 30.733 26.573 1.00 12.88 117 GLN A C 1
ATOM 693 O O . GLN A 1 93 ? 10.385 29.508 26.478 1.00 12.90 117 GLN A O 1
ATOM 699 N N . PRO A 1 94 ? 11.320 31.509 26.881 1.00 13.34 118 PRO A N 1
ATOM 700 C CA . PRO A 1 94 ? 12.622 30.882 27.118 1.00 13.21 118 PRO A CA 1
ATOM 701 C C . PRO A 1 94 ? 12.660 29.915 28.303 1.00 13.14 118 PRO A C 1
ATOM 702 O O . PRO A 1 94 ? 12.238 30.249 29.414 1.00 12.90 118 PRO A O 1
ATOM 706 N N . VAL A 1 95 ? 13.152 28.703 28.056 1.00 12.19 119 VAL A N 1
ATOM 707 C CA . VAL A 1 95 ? 13.274 27.711 29.116 1.00 11.64 119 VAL A CA 1
ATOM 708 C C . VAL A 1 95 ? 14.659 27.877 29.725 1.00 11.11 119 VAL A C 1
ATOM 709 O O . VAL A 1 95 ? 15.662 27.838 29.015 1.00 11.40 119 VAL A O 1
ATOM 713 N N . PRO A 1 96 ? 14.731 28.083 31.047 1.00 10.84 120 PRO A N 1
ATOM 714 C CA . PRO A 1 96 ? 16.038 28.256 31.686 1.00 10.68 120 PRO A CA 1
ATOM 715 C C . PRO A 1 96 ? 16.931 27.028 31.502 1.00 10.45 120 PRO A C 1
ATOM 716 O O . PRO A 1 96 ? 16.463 25.897 31.627 1.00 10.36 120 PRO A O 1
ATOM 720 N N . ASP A 1 97 ? 18.210 27.267 31.206 1.00 9.40 121 ASP A N 1
ATOM 721 C CA . ASP A 1 97 ? 19.191 26.202 31.005 1.00 9.64 121 ASP A CA 1
ATOM 722 C C . ASP A 1 97 ? 19.193 25.170 32.133 1.00 9.00 121 ASP A C 1
ATOM 723 O O . ASP A 1 97 ? 19.377 23.989 31.886 1.00 8.52 121 ASP A O 1
ATOM 728 N N . ARG A 1 98 ? 19.002 25.622 33.369 1.00 8.12 122 ARG A N 1
ATOM 729 C CA . ARG A 1 98 ? 19.026 24.711 34.506 1.00 10.04 122 ARG A CA 1
ATOM 730 C C . ARG A 1 98 ? 17.895 23.691 34.465 1.00 8.14 122 ARG A C 1
ATOM 731 O O . ARG A 1 98 ? 17.943 22.687 35.169 1.00 7.89 122 ARG A O 1
ATOM 739 N N . ALA A 1 99 ? 16.864 23.946 33.657 1.00 8.37 123 ALA A N 1
ATOM 740 C CA . ALA A 1 99 ? 15.730 23.029 33.588 1.00 7.99 123 ALA A CA 1
ATOM 741 C C . ALA A 1 99 ? 15.920 21.893 32.589 1.00 8.26 123 ALA A C 1
ATOM 742 O O . ALA A 1 99 ? 15.235 20.885 32.674 1.00 8.39 123 ALA A O 1
ATOM 744 N N . VAL A 1 100 ? 16.884 22.043 31.685 1.00 7.96 124 VAL A N 1
ATOM 745 C CA . VAL A 1 100 ? 17.090 21.072 30.620 1.00 8.43 124 VAL A CA 1
ATOM 746 C C . VAL A 1 100 ? 18.082 19.963 30.986 1.00 8.58 124 VAL A C 1
ATOM 747 O O . VAL A 1 100 ? 19.053 20.170 31.722 1.00 8.20 124 VAL A O 1
ATOM 751 N N . SER A 1 101 ? 17.835 18.801 30.435 1.00 8.31 125 SER A N 1
ATOM 752 C CA . SER A 1 101 ? 18.696 17.634 30.624 1.00 7.75 125 SER A CA 1
ATOM 753 C C . SER A 1 101 ? 18.662 16.842 29.330 1.00 7.27 125 SER A C 1
ATOM 754 O O . SER A 1 101 ? 17.645 16.819 28.645 1.00 6.82 125 SER A O 1
ATOM 757 N N . LEU A 1 102 ? 19.786 16.212 29.007 1.00 6.91 126 LEU A N 1
ATOM 758 C CA . LEU A 1 102 ? 19.932 15.400 27.804 1.00 6.46 126 LEU A CA 1
ATOM 759 C C . LEU A 1 102 ? 20.286 14.002 28.280 1.00 7.27 126 LEU A C 1
ATOM 760 O O . LEU A 1 102 ? 21.127 13.844 29.165 1.00 6.61 126 LEU A O 1
ATOM 765 N N . ALA A 1 103 ? 19.659 12.988 27.699 1.00 5.71 127 ALA A N 1
ATOM 766 C CA . ALA A 1 103 ? 19.941 11.631 28.142 1.00 6.66 127 ALA A CA 1
ATOM 767 C C . ALA A 1 103 ? 19.770 10.589 27.053 1.00 5.44 127 ALA A C 1
ATOM 768 O O . ALA A 1 103 ? 18.914 10.712 26.181 1.00 5.41 127 ALA A O 1
ATOM 770 N N . ILE A 1 104 ? 20.616 9.567 27.099 1.00 7.04 128 ILE A N 1
ATOM 771 C CA . ILE A 1 104 ? 20.522 8.478 26.144 1.00 7.00 128 ILE A CA 1
ATOM 772 C C . ILE A 1 104 ? 20.557 7.174 26.939 1.00 7.39 128 ILE A C 1
ATOM 773 O O . ILE A 1 104 ? 21.336 7.030 27.879 1.00 6.97 128 ILE A O 1
ATOM 778 N N . ASN A 1 105 ? 19.677 6.246 26.577 1.00 7.77 129 ASN A N 1
ATOM 779 C CA . ASN A 1 105 ? 19.566 4.957 27.249 1.00 7.41 129 ASN A CA 1
ATOM 780 C C . ASN A 1 105 ? 20.287 3.864 26.488 1.00 9.48 129 ASN A C 1
ATOM 781 O O . ASN A 1 105 ? 20.408 3.929 25.274 1.00 10.09 129 ASN A O 1
ATOM 786 N N . SER A 1 106 ? 20.744 2.850 27.212 1.00 9.78 130 SER A N 1
ATOM 787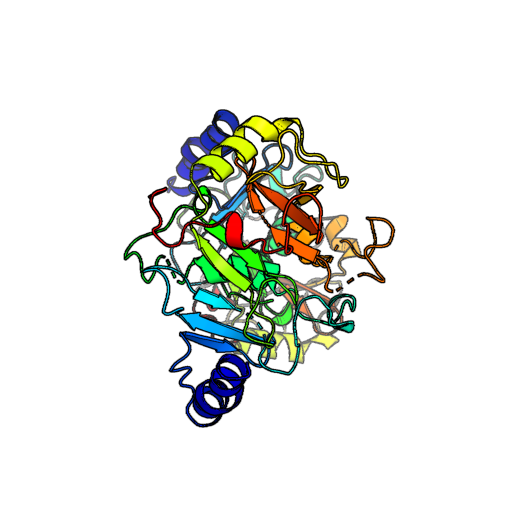 C CA . SER A 1 106 ? 21.412 1.712 26.594 1.00 11.38 130 SER A CA 1
ATOM 788 C C . SER A 1 106 ? 20.323 0.837 25.980 1.00 11.60 130 SER A C 1
ATOM 789 O O . SER A 1 106 ? 19.143 1.140 26.083 1.00 12.72 130 SER A O 1
ATOM 792 N N . ARG A 1 107 ? 20.730 -0.269 25.376 1.00 12.99 131 ARG A N 1
ATOM 793 C CA . ARG A 1 107 ? 19.793 -1.178 24.732 1.00 14.61 131 ARG A CA 1
ATOM 794 C C . ARG A 1 107 ? 18.753 -1.809 25.661 1.00 15.30 131 ARG A C 1
ATOM 795 O O . ARG A 1 107 ? 17.610 -2.027 25.257 1.00 16.05 131 ARG A O 1
ATOM 803 N N . THR A 1 108 ? 19.147 -2.130 26.890 1.00 15.27 132 THR A N 1
ATOM 804 C CA . THR A 1 108 ? 18.213 -2.738 27.841 1.00 15.92 132 THR A CA 1
ATOM 805 C C . THR A 1 108 ? 17.312 -1.675 28.448 1.00 16.32 132 THR A C 1
ATOM 806 O O . THR A 1 108 ? 16.339 -1.984 29.138 1.00 15.84 132 THR A O 1
ATOM 810 N N . GLY A 1 109 ? 17.640 -0.418 28.180 1.00 15.36 133 GLY A N 1
ATOM 811 C CA . GLY A 1 109 ? 16.847 0.674 28.708 1.00 16.03 133 GLY A CA 1
ATOM 812 C C . GLY A 1 109 ? 16.125 1.434 27.618 1.00 16.78 133 GLY A C 1
ATOM 813 O O . GLY A 1 109 ? 15.656 2.546 27.851 1.00 17.51 133 GLY A O 1
ATOM 814 N N . ARG A 1 110 ? 16.032 0.823 26.434 1.00 16.48 134 ARG A N 1
ATOM 815 C CA . ARG A 1 110 ? 15.376 1.418 25.275 1.00 16.11 134 ARG A CA 1
ATOM 816 C C . ARG A 1 110 ? 14.598 0.360 24.492 1.00 16.20 134 ARG A C 1
ATOM 817 O O . ARG A 1 110 ? 14.753 -0.839 24.721 1.00 16.24 134 ARG A O 1
ATOM 825 N N . THR A 1 111 ? 13.781 0.817 23.547 1.00 16.19 135 THR A N 1
ATOM 826 C CA . THR A 1 111 ? 12.997 -0.072 22.703 1.00 16.37 135 THR A CA 1
ATOM 827 C C . THR A 1 111 ? 13.311 0.193 21.221 1.00 15.42 135 THR A C 1
ATOM 828 O O . THR A 1 111 ? 13.099 -0.676 20.378 1.00 17.00 135 THR A O 1
ATOM 832 N N . GLN A 1 112 ? 13.836 1.382 20.921 1.00 14.56 136 GLN A N 1
ATOM 833 C CA . GLN A 1 112 ? 14.167 1.778 19.550 1.00 13.86 136 GLN A CA 1
ATOM 834 C C . GLN A 1 112 ? 15.649 1.632 19.239 1.00 13.55 136 GLN A C 1
ATOM 835 O O . GLN A 1 112 ? 16.496 2.067 20.007 1.00 14.72 136 GLN A O 1
ATOM 841 N N . ASN A 1 113 ? 15.961 1.042 18.089 1.00 12.76 137 ASN A N 1
ATOM 842 C CA . ASN A 1 113 ? 17.353 0.825 17.737 1.00 12.58 137 ASN A CA 1
ATOM 843 C C . ASN A 1 113 ? 18.008 1.816 16.791 1.00 12.55 137 ASN A C 1
ATOM 844 O O . ASN A 1 113 ? 18.821 1.452 15.940 1.00 13.18 137 ASN A O 1
ATOM 849 N N . HIS A 1 114 ? 17.650 3.078 16.968 1.00 11.28 138 HIS A N 1
ATOM 850 C CA . HIS A 1 114 ? 18.228 4.157 16.196 1.00 10.19 138 HIS A CA 1
ATOM 851 C C . HIS A 1 114 ? 18.566 5.245 17.217 1.00 9.18 138 HIS A C 1
ATOM 852 O O . HIS A 1 114 ? 17.694 5.765 17.914 1.00 10.14 138 HIS A O 1
ATOM 859 N N . PHE A 1 115 ? 19.855 5.539 17.312 1.00 8.25 139 PHE A N 1
ATOM 860 C CA . PHE A 1 115 ? 20.396 6.530 18.233 1.00 7.84 139 PHE A CA 1
ATOM 861 C C . PHE A 1 115 ? 19.473 7.706 18.518 1.00 7.95 139 PHE A C 1
ATOM 862 O O . PHE A 1 115 ? 19.058 8.417 17.610 1.00 7.06 139 PHE A O 1
ATOM 870 N N . HIS A 1 116 ? 19.147 7.914 19.784 1.00 6.06 140 HIS A N 1
ATOM 871 C CA . HIS A 1 116 ? 18.316 9.053 20.104 1.00 6.71 140 HIS A CA 1
ATOM 872 C C . HIS A 1 116 ? 18.547 9.593 21.495 1.00 6.89 140 HIS A C 1
ATOM 873 O O . HIS A 1 116 ? 18.598 8.849 22.476 1.00 7.35 140 HIS A O 1
ATOM 880 N N . ILE A 1 117 ? 18.724 10.908 21.549 1.00 6.34 141 ILE A N 1
ATOM 881 C CA . ILE A 1 117 ? 18.932 11.606 22.798 1.00 7.41 141 ILE A CA 1
ATOM 882 C C . ILE A 1 117 ? 17.631 12.293 23.173 1.00 6.46 141 ILE A C 1
ATOM 883 O O . ILE A 1 117 ? 16.999 12.944 22.340 1.00 7.08 141 ILE A O 1
ATOM 888 N N . HIS A 1 118 ? 17.232 12.110 24.427 1.00 5.32 142 HIS A N 1
ATOM 889 C CA . HIS A 1 118 ? 16.024 12.711 24.955 1.00 6.41 142 HIS A CA 1
ATOM 890 C C . HIS A 1 118 ? 16.360 14.089 25.488 1.00 6.34 142 HIS A C 1
ATOM 891 O O . HIS A 1 118 ? 17.169 14.217 26.402 1.00 5.38 142 HIS A O 1
ATOM 898 N N . ILE A 1 119 ? 15.776 15.125 24.876 1.00 7.43 143 ILE A N 1
ATOM 899 C CA . ILE A 1 119 ? 15.965 16.479 25.396 1.00 7.84 143 ILE A CA 1
ATOM 900 C C . ILE A 1 119 ? 14.693 16.882 26.130 1.00 7.12 143 ILE A C 1
ATOM 901 O O . ILE A 1 119 ? 13.641 17.031 25.537 1.00 7.55 143 ILE A O 1
ATOM 906 N N . SER A 1 120 ? 14.781 16.945 27.460 1.00 6.10 144 SER A N 1
ATOM 907 C CA . SER A 1 120 ? 13.597 17.248 28.224 1.00 7.28 144 SER A CA 1
ATOM 908 C C . SER A 1 120 ? 13.937 17.888 29.552 1.00 7.11 144 SER A C 1
ATOM 909 O O . SER A 1 120 ? 15.079 18.276 29.785 1.00 9.00 144 SER A O 1
ATOM 912 N N . CYS A 1 121 ? 12.944 17.978 30.431 1.00 7.03 145 CYS A N 1
ATOM 913 C CA . CYS A 1 121 ? 13.153 18.582 31.740 1.00 7.28 145 CYS A CA 1
ATOM 914 C C . CYS A 1 121 ? 13.795 17.632 32.738 1.00 6.44 145 CYS A C 1
ATOM 915 O O . CYS A 1 121 ? 13.540 16.427 32.741 1.00 7.54 145 CYS A O 1
ATOM 918 N N . ILE A 1 122 ? 14.644 18.197 33.581 1.00 7.45 146 ILE A N 1
ATOM 919 C CA . ILE A 1 122 ? 15.319 17.442 34.616 1.00 7.27 146 ILE A CA 1
ATOM 920 C C . ILE A 1 122 ? 14.358 17.333 35.803 1.00 7.75 146 ILE A C 1
ATOM 921 O O . ILE A 1 122 ? 13.518 18.209 36.007 1.00 8.33 146 ILE A O 1
ATOM 926 N N . ARG A 1 123 ? 14.461 16.245 36.564 1.00 8.16 147 ARG A N 1
ATOM 927 C CA . ARG A 1 123 ? 13.623 16.072 37.745 1.00 7.27 147 ARG A CA 1
ATOM 928 C C . ARG A 1 123 ? 14.111 17.070 38.787 1.00 8.41 147 ARG A C 1
ATOM 929 O O . ARG A 1 123 ? 15.307 17.351 38.874 1.00 7.51 147 ARG A O 1
ATOM 937 N N . PRO A 1 124 ? 13.196 17.616 39.601 1.00 8.79 148 PRO A N 1
ATOM 938 C CA . PRO A 1 124 ? 13.600 18.581 40.624 1.00 9.15 148 PRO A CA 1
ATOM 939 C C . PRO A 1 124 ? 14.566 17.999 41.651 1.00 8.65 148 PRO A C 1
ATOM 940 O O . PRO A 1 124 ? 15.510 18.669 42.066 1.00 8.35 148 PRO A O 1
ATOM 944 N N . ASP A 1 125 ? 14.336 16.755 42.065 1.00 9.87 149 ASP A N 1
ATOM 945 C CA . ASP A 1 125 ? 15.213 16.159 43.056 1.00 8.93 149 ASP A CA 1
ATOM 946 C C . ASP A 1 125 ? 16.607 15.956 42.488 1.00 9.50 149 ASP A C 1
ATOM 947 O O . ASP A 1 125 ? 17.595 16.170 43.171 1.00 10.53 149 ASP A O 1
ATOM 952 N N . VAL A 1 126 ? 16.689 15.569 41.225 1.00 8.13 150 VAL A N 1
ATOM 953 C CA . VAL A 1 126 ? 17.987 15.374 40.592 1.00 7.14 150 VAL A CA 1
ATOM 954 C C . VAL A 1 126 ? 18.688 16.725 40.451 1.00 8.13 150 VAL A C 1
ATOM 955 O O . VAL A 1 126 ? 19.896 16.824 40.662 1.00 7.51 150 VAL A O 1
ATOM 959 N N . ARG A 1 127 ? 17.925 17.767 40.119 1.00 7.25 151 ARG A N 1
ATOM 960 C CA . ARG A 1 127 ? 18.491 19.113 39.972 1.00 7.67 151 ARG A CA 1
ATOM 961 C C . ARG A 1 127 ? 19.177 19.550 41.272 1.00 6.94 151 ARG A C 1
ATOM 962 O O . ARG A 1 127 ? 20.302 20.055 41.266 1.00 7.79 151 ARG A O 1
ATOM 970 N N . GLU A 1 128 ? 18.487 19.344 42.389 1.00 8.34 152 GLU A N 1
ATOM 971 C CA . GLU A 1 128 ? 19.008 19.717 43.704 1.00 9.63 152 GLU A CA 1
ATOM 972 C C . GLU A 1 128 ? 20.182 18.843 44.118 1.00 8.94 152 GLU A C 1
ATOM 973 O O . GLU A 1 128 ? 21.174 19.335 44.659 1.00 9.55 152 GLU A O 1
ATOM 979 N N . GLN A 1 129 ? 20.063 17.543 43.856 1.00 9.70 153 GLN A N 1
ATOM 980 C CA . GLN A 1 129 ? 21.119 16.606 44.200 1.00 11.55 153 GLN A CA 1
ATOM 981 C C . GLN A 1 129 ? 22.403 16.989 43.467 1.00 10.71 153 GLN A C 1
ATOM 982 O O . GLN A 1 129 ? 23.489 16.954 44.045 1.00 12.29 153 GLN A O 1
ATOM 988 N N . LEU A 1 130 ? 22.282 17.374 42.204 1.00 10.44 154 LEU A N 1
ATOM 989 C CA . LEU A 1 130 ? 23.469 17.781 41.447 1.00 9.72 154 LEU A CA 1
ATOM 990 C C . LEU A 1 130 ? 24.029 19.113 41.974 1.00 10.05 154 LEU A C 1
ATOM 991 O O . LEU A 1 130 ? 25.236 19.249 42.197 1.00 9.00 154 LEU A O 1
ATOM 996 N N . ASP A 1 131 ? 23.151 20.086 42.203 1.00 10.38 155 ASP A N 1
ATOM 997 C CA . ASP A 1 131 ? 23.584 21.393 42.705 1.00 10.36 155 ASP A CA 1
ATOM 998 C C . ASP A 1 131 ? 24.349 21.270 44.016 1.00 11.45 155 ASP A C 1
ATOM 999 O O . ASP A 1 131 ? 25.333 21.977 44.236 1.00 11.24 155 ASP A O 1
ATOM 1004 N N . ASN A 1 132 ? 23.874 20.390 44.896 1.00 11.18 156 ASN A N 1
ATOM 1005 C CA . ASN A 1 132 ? 24.516 20.206 46.197 1.00 12.15 156 ASN A CA 1
ATOM 1006 C C . ASN A 1 132 ? 25.876 19.547 46.130 1.00 12.28 156 ASN A C 1
ATOM 1007 O O . ASN A 1 132 ? 26.618 19.562 47.109 1.00 13.62 156 ASN A O 1
ATOM 1012 N N . ASN A 1 133 ? 26.200 18.937 44.999 1.00 11.92 157 ASN A N 1
ATOM 1013 C CA . ASN A 1 133 ? 27.496 18.283 44.896 1.00 12.27 157 ASN A CA 1
ATOM 1014 C C . ASN A 1 133 ? 28.416 18.938 43.875 1.00 11.79 157 ASN A C 1
ATOM 1015 O O . ASN A 1 133 ? 29.314 18.301 43.328 1.00 12.83 157 ASN A O 1
ATOM 1020 N N . LEU A 1 134 ? 28.203 20.229 43.644 1.00 11.82 158 LEU A N 1
ATOM 1021 C CA . LEU A 1 134 ? 29.023 20.984 42.705 1.00 11.21 158 LEU A CA 1
ATOM 1022 C C . LEU A 1 134 ? 30.511 20.844 43.027 1.00 11.14 158 LEU A C 1
ATOM 1023 O O . LEU A 1 134 ? 31.325 20.572 42.141 1.00 11.10 158 LEU A O 1
ATOM 1028 N N . ALA A 1 135 ? 30.850 21.016 44.303 1.00 9.46 159 ALA A N 1
ATOM 1029 C CA . ALA A 1 135 ? 32.231 20.952 44.763 1.00 9.29 159 ALA A CA 1
ATOM 1030 C C . ALA A 1 135 ? 32.852 19.570 44.743 1.00 10.05 159 ALA A C 1
ATOM 1031 O O . ALA A 1 135 ? 34.073 19.442 44.836 1.00 11.59 159 ALA A O 1
ATOM 1033 N N . ASN A 1 136 ? 32.025 18.537 44.625 1.00 9.65 160 ASN A N 1
ATOM 1034 C CA . ASN A 1 136 ? 32.522 17.167 44.580 1.00 9.26 160 ASN A CA 1
ATOM 1035 C C . ASN A 1 136 ? 32.705 16.646 43.156 1.00 10.49 160 ASN A C 1
ATOM 1036 O O . ASN A 1 136 ? 33.337 15.612 42.950 1.00 11.83 160 ASN A O 1
ATOM 1041 N N . ILE A 1 137 ? 32.161 17.364 42.177 1.00 8.99 161 ILE A N 1
ATOM 1042 C CA . ILE A 1 137 ? 32.262 16.952 40.780 1.00 9.85 161 ILE A CA 1
ATOM 1043 C C . ILE A 1 137 ? 33.477 17.572 40.085 1.00 10.48 161 ILE A C 1
ATOM 1044 O O . ILE A 1 137 ? 33.501 18.770 39.814 1.00 10.94 161 ILE A O 1
ATOM 1049 N N . SER A 1 138 ? 34.486 16.741 39.814 1.00 12.45 162 SER A N 1
ATOM 1050 C CA . SER A 1 138 ? 35.729 17.188 39.174 1.00 12.97 162 SER A CA 1
ATOM 1051 C C . SER A 1 138 ? 35.892 16.691 37.734 1.00 13.45 162 SER A C 1
ATOM 1052 O O . SER A 1 138 ? 34.990 16.069 37.179 1.00 10.93 162 SER A O 1
ATOM 1055 N N . SER A 1 139 ? 37.063 16.943 37.147 1.00 14.52 163 SER A N 1
ATOM 1056 C CA . SER A 1 139 ? 37.330 16.526 35.767 1.00 15.90 163 SER A CA 1
ATOM 1057 C C . SER A 1 139 ? 37.601 15.032 35.641 1.00 15.81 163 SER A C 1
ATOM 1058 O O . SER A 1 139 ? 37.745 14.519 34.533 1.00 16.78 163 SER A O 1
ATOM 1061 N N . ARG A 1 140 ? 37.689 14.339 36.770 1.00 15.39 164 ARG A N 1
ATOM 1062 C CA . ARG A 1 140 ? 37.916 12.894 36.754 1.00 15.64 164 ARG A CA 1
ATOM 1063 C C . ARG A 1 140 ? 36.577 12.196 37.017 1.00 15.27 164 ARG A C 1
ATOM 1064 O O . ARG A 1 140 ? 35.841 12.590 37.921 1.00 17.34 164 ARG A O 1
ATOM 1072 N N . TRP A 1 141 ? 36.239 11.181 36.231 1.00 14.45 165 TRP A N 1
ATOM 1073 C CA . TRP A 1 141 ? 34.977 10.495 36.476 1.00 13.99 165 TRP A CA 1
ATOM 1074 C C . TRP A 1 141 ? 35.059 9.863 37.862 1.00 14.36 165 TRP A C 1
ATOM 1075 O O . TRP A 1 141 ? 36.050 9.205 38.212 1.00 16.54 165 TRP A O 1
ATOM 1086 N N . LEU A 1 142 ? 34.030 10.096 38.660 1.00 12.02 166 LEU A N 1
ATOM 1087 C CA . LEU A 1 142 ? 33.964 9.562 40.010 1.00 13.16 166 LEU A CA 1
ATOM 1088 C C . LEU A 1 142 ? 32.498 9.404 40.356 1.00 13.84 166 LEU A C 1
ATOM 1089 O O . LEU A 1 142 ? 31.667 10.232 39.962 1.00 12.99 166 LEU A O 1
ATOM 1094 N N . PRO A 1 143 ? 32.152 8.336 41.096 1.00 13.88 167 PRO A N 1
ATOM 1095 C CA . PRO A 1 143 ? 30.757 8.112 41.471 1.00 14.56 167 PRO A CA 1
ATOM 1096 C C . PRO A 1 143 ? 30.168 9.348 42.132 1.00 15.42 167 PRO A C 1
ATOM 1097 O O . PRO A 1 143 ? 30.778 9.941 43.025 1.00 14.66 167 PRO A O 1
ATOM 1101 N N . LEU A 1 144 ? 28.984 9.743 41.679 1.00 13.67 168 LEU A N 1
ATOM 1102 C CA . LEU A 1 144 ? 28.312 10.895 42.261 1.00 13.77 168 LEU A CA 1
ATOM 1103 C C . LEU A 1 144 ? 27.898 10.462 43.664 1.00 13.79 168 LEU A C 1
ATOM 1104 O O . LEU A 1 144 ? 27.283 9.418 43.833 1.00 13.17 168 LEU A O 1
ATOM 1109 N N . PRO A 1 145 ? 28.246 11.248 44.690 1.00 12.96 169 PRO A N 1
ATOM 1110 C CA . PRO A 1 145 ? 27.858 10.854 46.046 1.00 12.27 169 PRO A CA 1
ATOM 1111 C C . PRO A 1 145 ? 26.335 10.749 46.195 1.00 12.59 169 PRO A C 1
ATOM 1112 O O . PRO A 1 145 ? 25.613 11.723 45.993 1.00 12.23 169 PRO A O 1
ATOM 1116 N N . GLY A 1 146 ? 25.857 9.552 46.523 1.00 11.22 170 GLY A N 1
ATOM 1117 C CA . GLY A 1 146 ? 24.431 9.340 46.689 1.00 11.21 170 GLY A CA 1
ATOM 1118 C C . GLY A 1 146 ? 23.773 8.696 45.487 1.00 10.44 170 GLY A C 1
ATOM 1119 O O . GLY A 1 146 ? 22.683 8.124 45.605 1.00 12.86 170 GLY A O 1
ATOM 1120 N N . GLY A 1 147 ? 24.440 8.777 44.336 1.00 10.53 171 GLY A N 1
ATOM 1121 C CA . GLY A 1 147 ? 23.898 8.208 43.117 1.00 10.63 171 GLY A CA 1
ATOM 1122 C C . GLY A 1 147 ? 22.651 8.972 42.724 1.00 10.17 171 GLY A C 1
ATOM 1123 O O . GLY A 1 147 ? 22.366 10.015 43.295 1.00 10.18 171 GLY A O 1
ATOM 1124 N N . LEU A 1 148 ? 21.921 8.471 41.733 1.00 8.11 172 LEU A N 1
ATOM 1125 C CA . LEU A 1 148 ? 20.680 9.107 41.290 1.00 9.37 172 LEU A CA 1
ATOM 1126 C C . LEU A 1 148 ? 19.670 7.990 41.069 1.00 8.64 172 LEU A C 1
ATOM 1127 O O . LEU A 1 148 ? 20.004 6.969 40.497 1.00 7.67 172 LEU A O 1
ATOM 1132 N N . ARG A 1 149 ? 18.445 8.185 41.551 1.00 8.99 173 ARG A N 1
ATOM 1133 C CA . ARG A 1 149 ? 17.375 7.198 41.417 1.00 11.87 173 ARG A CA 1
ATOM 1134 C C . ARG A 1 149 ? 17.751 5.821 41.968 1.00 11.33 173 ARG A C 1
ATOM 1135 O O . ARG A 1 149 ? 17.241 4.806 41.504 1.00 13.02 173 ARG A O 1
ATOM 1143 N N . GLY A 1 150 ? 18.634 5.793 42.958 1.00 11.97 174 GLY A N 1
ATOM 1144 C CA . GLY A 1 150 ? 19.056 4.531 43.551 1.00 11.31 174 GLY A CA 1
ATOM 1145 C C . GLY A 1 150 ? 20.114 3.813 42.736 1.00 10.75 174 GLY A C 1
ATOM 1146 O O . GLY A 1 150 ? 20.415 2.643 42.973 1.00 11.93 174 GLY A O 1
ATOM 1147 N N . HIS A 1 151 ? 20.677 4.510 41.757 1.00 9.67 175 HIS A N 1
ATOM 1148 C CA . HIS A 1 151 ? 21.703 3.913 40.906 1.00 10.07 175 HIS A CA 1
ATOM 1149 C C . HIS A 1 151 ? 23.034 4.648 40.984 1.00 10.01 175 HIS A C 1
ATOM 1150 O O . HIS A 1 151 ? 23.088 5.842 41.275 1.00 9.82 175 HIS A O 1
ATOM 1157 N N . GLU A 1 152 ? 24.111 3.924 40.719 1.00 10.35 176 GLU A N 1
ATOM 1158 C CA . GLU A 1 152 ? 25.426 4.538 40.726 1.00 10.73 176 GLU A CA 1
ATOM 1159 C C . GLU A 1 152 ? 25.573 5.284 39.416 1.00 10.12 176 GLU A C 1
ATOM 1160 O O . GLU A 1 152 ? 25.256 4.752 38.350 1.00 10.31 176 GLU A O 1
ATOM 1166 N N . TYR A 1 153 ? 26.058 6.514 39.505 1.00 11.31 177 TYR A N 1
ATOM 1167 C CA . TYR A 1 153 ? 26.300 7.339 38.334 1.00 10.62 177 TYR A CA 1
ATOM 1168 C C . TYR A 1 153 ? 27.698 7.946 38.425 1.00 10.84 177 TYR A C 1
ATOM 1169 O O . TYR A 1 153 ? 28.004 8.658 39.390 1.00 11.96 177 TYR A O 1
ATOM 1178 N N . LEU A 1 154 ? 28.550 7.665 37.446 1.00 9.76 178 LEU A N 1
ATOM 1179 C CA . LEU A 1 154 ? 29.872 8.285 37.432 1.00 10.34 178 LEU A CA 1
ATOM 1180 C C . LEU A 1 154 ? 29.596 9.707 36.933 1.00 9.05 178 LEU A C 1
ATOM 1181 O O . LEU A 1 154 ? 28.754 9.892 36.055 1.00 8.95 178 LEU A O 1
ATOM 1186 N N . ALA A 1 155 ? 30.279 10.701 37.497 1.00 9.36 179 ALA A N 1
ATOM 1187 C CA . ALA A 1 155 ? 30.080 12.091 37.082 1.00 9.29 179 ALA A CA 1
ATOM 1188 C C . ALA A 1 155 ? 31.410 12.763 36.747 1.00 9.26 179 ALA A C 1
ATOM 1189 O O . ALA A 1 155 ? 32.453 12.417 37.308 1.00 10.57 179 ALA A O 1
ATOM 1191 N N . ARG A 1 156 ? 31.351 13.736 35.841 1.00 9.33 180 ARG A N 1
ATOM 1192 C CA . ARG A 1 156 ? 32.523 14.475 35.395 1.00 11.08 180 ARG A CA 1
ATOM 1193 C C . ARG A 1 156 ? 32.143 15.920 35.093 1.00 10.90 180 ARG A C 1
ATOM 1194 O O . ARG A 1 156 ? 31.125 16.174 34.470 1.00 9.60 180 ARG A O 1
ATOM 1202 N N . ARG A 1 157 ? 32.977 16.859 35.521 1.00 10.18 181 ARG A N 1
ATOM 1203 C CA . ARG A 1 157 ? 32.740 18.269 35.252 1.00 11.00 181 ARG A CA 1
ATOM 1204 C C . ARG A 1 157 ? 33.392 18.572 33.906 1.00 11.50 181 ARG A C 1
ATOM 1205 O O . ARG A 1 157 ? 34.509 18.122 33.652 1.00 10.73 181 ARG A O 1
ATOM 1213 N N . VAL A 1 158 ? 32.691 19.304 33.041 1.00 10.60 182 VAL A N 1
ATOM 1214 C CA . VAL A 1 158 ? 33.235 19.677 31.733 1.00 12.26 182 VAL A CA 1
ATOM 1215 C C . VAL A 1 158 ? 32.826 21.093 31.341 1.00 11.95 182 VAL A C 1
ATOM 1216 O O . VAL A 1 158 ? 31.720 21.546 31.636 1.00 12.49 182 VAL A O 1
ATOM 1220 N N . THR A 1 159 ? 33.726 21.794 30.672 1.00 13.57 183 THR A N 1
ATOM 1221 C CA . THR A 1 159 ? 33.450 23.157 30.224 1.00 13.52 183 THR A CA 1
ATOM 1222 C C . THR A 1 159 ? 32.908 23.107 28.801 1.00 13.19 183 THR A C 1
ATOM 1223 O O . THR A 1 159 ? 33.099 22.118 28.104 1.00 14.05 183 THR A O 1
ATOM 1227 N N . GLU A 1 160 ? 32.212 24.157 28.371 1.00 12.79 184 GLU A N 1
ATOM 1228 C CA . GLU A 1 160 ? 31.683 24.178 27.014 1.00 14.22 184 GLU A CA 1
ATOM 1229 C C . GLU A 1 160 ? 32.832 23.999 26.029 1.00 14.02 184 GLU A C 1
ATOM 1230 O O . GLU A 1 160 ? 32.696 23.318 25.017 1.00 12.42 184 GLU A O 1
ATOM 1236 N N . SER A 1 161 ? 33.965 24.629 26.328 1.00 12.71 185 SER A N 1
ATOM 1237 C CA . SER A 1 161 ? 35.131 24.547 25.461 1.00 14.64 185 SER A CA 1
ATOM 1238 C C . SER A 1 161 ? 35.565 23.105 25.233 1.00 14.47 185 SER A C 1
ATOM 1239 O O . SER A 1 161 ? 35.922 22.731 24.120 1.00 15.29 185 SER A O 1
ATOM 1242 N N . GLU A 1 162 ? 35.557 22.304 26.296 1.00 13.68 186 GLU A N 1
ATOM 1243 C CA . GLU A 1 162 ? 35.938 20.902 26.188 1.00 14.47 186 GLU A CA 1
ATOM 1244 C C . GLU A 1 162 ? 34.920 20.144 25.346 1.00 15.18 186 GLU A C 1
ATOM 1245 O O . GLU A 1 162 ? 35.297 19.309 24.534 1.00 15.93 186 GLU A O 1
ATOM 1251 N N . LEU A 1 163 ? 33.633 20.423 25.545 1.00 16.17 187 LEU A N 1
ATOM 1252 C CA . LEU A 1 163 ? 32.582 19.742 24.783 1.00 16.99 187 LEU A CA 1
ATOM 1253 C C . LEU A 1 163 ? 32.680 19.941 23.276 1.00 16.48 187 LEU A C 1
ATOM 1254 O O . LEU A 1 163 ? 32.309 19.057 22.508 1.00 18.59 187 LEU A O 1
ATOM 1259 N N . VAL A 1 164 ? 33.149 21.105 22.841 1.00 17.61 188 VAL A N 1
ATOM 1260 C CA . VAL A 1 164 ? 33.260 21.349 21.408 1.00 17.43 188 VAL A CA 1
ATOM 1261 C C . VAL A 1 164 ? 34.438 20.556 20.853 1.00 16.59 188 VAL A C 1
ATOM 1262 O O . VAL A 1 164 ? 34.513 20.305 19.653 1.00 18.06 188 VAL A O 1
ATOM 1266 N N . GLN A 1 165 ? 35.361 20.177 21.733 1.00 15.62 189 GLN A N 1
ATOM 1267 C CA . GLN A 1 165 ? 36.527 19.420 21.315 1.00 16.70 189 GLN A CA 1
ATOM 1268 C C . GLN A 1 165 ? 36.199 17.945 21.208 1.00 16.23 189 GLN A C 1
ATOM 1269 O O . GLN A 1 165 ? 36.535 17.292 20.217 1.00 15.79 189 GLN A O 1
ATOM 1275 N N . ARG A 1 166 ? 35.523 17.427 22.229 1.00 16.05 190 ARG A N 1
ATOM 1276 C CA . ARG A 1 166 ? 35.171 16.015 22.264 1.00 15.35 190 ARG A CA 1
ATOM 1277 C C . ARG A 1 166 ? 33.758 15.776 22.749 1.00 14.18 190 ARG A C 1
ATOM 1278 O O . ARG A 1 166 ? 33.167 16.622 23.417 1.00 15.43 190 ARG A O 1
ATOM 1286 N N . SER A 1 167 ? 33.228 14.607 22.408 1.00 12.74 191 SER A N 1
ATOM 1287 C CA . SER A 1 167 ? 31.890 14.236 22.823 1.00 11.96 191 SER A CA 1
ATOM 1288 C C . SER A 1 167 ? 31.989 13.504 24.154 1.00 11.11 191 SER A C 1
ATOM 1289 O O . SER A 1 167 ? 33.067 13.066 24.563 1.00 10.19 191 SER A O 1
ATOM 1292 N N . PRO A 1 168 ? 30.865 13.379 24.862 1.00 10.77 192 PRO A N 1
ATOM 1293 C CA . PRO A 1 168 ? 30.866 12.679 26.145 1.00 10.22 192 PRO A CA 1
ATOM 1294 C C . PRO A 1 168 ? 31.275 11.213 25.967 1.00 9.31 192 PRO A C 1
ATOM 1295 O O . PRO A 1 168 ? 31.868 10.609 26.864 1.00 9.71 192 PRO A O 1
ATOM 1299 N N . PHE A 1 169 ? 30.956 10.649 24.803 1.00 9.55 193 PHE A N 1
ATOM 1300 C CA . PHE A 1 169 ? 31.292 9.256 24.511 1.00 8.82 193 PHE A CA 1
ATOM 1301 C C . PHE A 1 169 ? 32.801 9.094 24.395 1.00 10.16 193 PHE A C 1
ATOM 1302 O O . PHE A 1 169 ? 33.364 8.100 24.849 1.00 8.94 193 PHE A O 1
ATOM 1326 N N . LEU A 1 172 ? 34.235 9.232 27.854 1.00 12.36 196 LEU A N 1
ATOM 1327 C CA . LEU A 1 172 ? 33.940 8.028 28.615 1.00 12.97 196 LEU A CA 1
ATOM 1328 C C . LEU A 1 172 ? 34.893 6.917 28.189 1.00 13.16 196 LEU A C 1
ATOM 1329 O O . LEU A 1 172 ? 35.501 6.252 29.021 1.00 12.68 196 LEU A O 1
ATOM 1334 N N . ALA A 1 173 ? 35.039 6.734 26.884 1.00 12.33 197 ALA A N 1
ATOM 1335 C CA . ALA A 1 173 ? 35.904 5.696 26.337 1.00 12.27 197 ALA A CA 1
ATOM 1336 C C . ALA A 1 173 ? 37.380 5.898 26.648 1.00 12.30 197 ALA A C 1
ATOM 1337 O O . ALA A 1 173 ? 38.088 4.951 26.983 1.00 13.42 197 ALA A O 1
ATOM 1339 N N . GLU A 1 174 ? 37.838 7.140 26.537 1.00 13.85 198 GLU A N 1
ATOM 1340 C CA . GLU A 1 174 ? 39.242 7.482 26.778 1.00 13.78 198 GLU A CA 1
ATOM 1341 C C . GLU A 1 174 ? 39.643 7.560 28.245 1.00 14.87 198 GLU A C 1
ATOM 1342 O O . GLU A 1 174 ? 40.813 7.382 28.587 1.00 15.98 198 GLU A O 1
ATOM 1348 N N . GLU A 1 175 ? 38.671 7.811 29.110 1.00 14.79 199 GLU A N 1
ATOM 1349 C CA . GLU A 1 175 ? 38.942 8.001 30.527 1.00 15.48 199 GLU A CA 1
ATOM 1350 C C . GLU A 1 175 ? 38.552 6.946 31.552 1.00 15.81 199 GLU A C 1
ATOM 1351 O O . GLU A 1 175 ? 39.273 6.758 32.541 1.00 18.36 199 GLU A O 1
ATOM 1357 N N . VAL A 1 176 ? 37.425 6.272 31.351 1.00 16.92 200 VAL A N 1
ATOM 1358 C CA . VAL A 1 176 ? 37.001 5.273 32.327 1.00 16.95 200 VAL A CA 1
ATOM 1359 C C . VAL A 1 176 ? 37.400 3.843 31.979 1.00 17.05 200 VAL A C 1
ATOM 1360 O O . VAL A 1 176 ? 37.140 3.350 30.880 1.00 16.48 200 VAL A O 1
ATOM 1364 N N . PRO A 1 177 ? 38.049 3.159 32.932 1.00 17.27 201 PRO A N 1
ATOM 1365 C CA . PRO A 1 177 ? 38.506 1.781 32.778 1.00 17.96 201 PRO A CA 1
ATOM 1366 C C . PRO A 1 177 ? 37.432 0.864 32.205 1.00 17.33 201 PRO A C 1
ATOM 1367 O O . PRO A 1 177 ? 36.294 0.861 32.675 1.00 19.45 201 PRO A O 1
ATOM 1371 N N . GLU A 1 178 ? 37.799 0.093 31.186 1.00 19.13 202 GLU A N 1
ATOM 1372 C CA . GLU A 1 178 ? 36.893 -0.873 30.560 1.00 18.61 202 GLU A CA 1
ATOM 1373 C C . GLU A 1 178 ? 35.548 -0.334 30.074 1.00 18.02 202 GLU A C 1
ATOM 1374 O O . GLU A 1 178 ? 34.591 -1.099 29.935 1.00 21.15 202 GLU A O 1
ATOM 1380 N N . ALA A 1 179 ? 35.433 0.965 29.847 1.00 17.48 203 ALA A N 1
ATOM 1381 C CA . ALA A 1 179 ? 34.160 1.475 29.350 1.00 16.90 203 ALA A CA 1
ATOM 1382 C C . ALA A 1 179 ? 34.246 1.382 27.850 1.00 16.78 203 ALA A C 1
ATOM 1383 O O . ALA A 1 179 ? 33.245 1.233 27.164 1.00 16.96 203 ALA A O 1
ATOM 1385 N N . ARG A 1 180 ? 35.476 1.456 27.352 1.00 16.23 204 ARG A N 1
ATOM 1386 C CA . ARG A 1 180 ? 35.742 1.391 25.925 1.00 16.85 204 ARG A CA 1
ATOM 1387 C C . ARG A 1 180 ? 35.257 0.077 25.309 1.00 17.30 204 ARG A C 1
ATOM 1388 O O . ARG A 1 180 ? 34.784 0.051 24.171 1.00 18.39 204 ARG A O 1
ATOM 1396 N N . GLU A 1 181 ? 35.389 -1.009 26.059 1.00 16.89 205 GLU A N 1
ATOM 1397 C CA . GLU A 1 181 ? 35.009 -2.321 25.562 1.00 18.39 205 GLU A CA 1
ATOM 1398 C C . GLU A 1 181 ? 33.594 -2.711 25.976 1.00 16.39 205 GLU A C 1
ATOM 1399 O O . GLU A 1 181 ? 33.164 -3.829 25.728 1.00 18.11 205 GLU A O 1
ATOM 1405 N N . HIS A 1 182 ? 32.861 -1.777 26.590 1.00 14.96 206 HIS A N 1
ATOM 1406 C CA . HIS A 1 182 ? 31.487 -2.039 27.028 1.00 14.71 206 HIS A CA 1
AT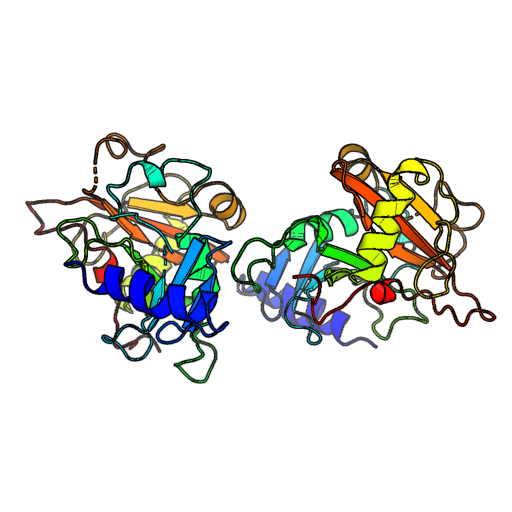OM 1407 C C . HIS A 1 182 ? 30.622 -0.780 26.889 1.00 14.52 206 HIS A C 1
ATOM 1408 O O . HIS A 1 182 ? 29.782 -0.511 27.740 1.00 13.97 206 HIS A O 1
ATOM 1423 N N . GLY A 1 184 ? 28.103 -0.152 25.103 1.00 12.27 208 GLY A N 1
ATOM 1424 C CA . GLY A 1 184 ? 26.690 -0.478 25.058 1.00 11.91 208 GLY A CA 1
ATOM 1425 C C . GLY A 1 184 ? 26.043 -0.703 26.412 1.00 11.02 208 GLY A C 1
ATOM 1426 O O . GLY A 1 184 ? 24.822 -0.631 26.532 1.00 12.98 208 GLY A O 1
ATOM 1427 N N . SER A 1 185 ? 26.847 -0.983 27.433 1.00 9.06 209 SER A N 1
ATOM 1428 C CA . SER A 1 185 ? 26.305 -1.227 28.765 1.00 9.56 209 SER A CA 1
ATOM 1429 C C . SER A 1 185 ? 26.063 0.071 29.524 1.00 9.38 209 SER A C 1
ATOM 1430 O O . SER A 1 185 ? 25.581 0.048 30.653 1.00 8.60 209 SER A O 1
ATOM 1433 N N . TYR A 1 186 ? 26.386 1.202 28.899 1.00 8.08 210 TYR A N 1
ATOM 1434 C CA . TYR A 1 186 ? 26.200 2.495 29.542 1.00 7.87 210 TYR A CA 1
ATOM 1435 C C . TYR A 1 186 ? 25.074 3.361 29.013 1.00 7.86 210 TYR A C 1
ATOM 1436 O O . TYR A 1 186 ? 24.699 3.287 27.852 1.00 8.85 210 TYR A O 1
ATOM 1445 N N . GLY A 1 187 ? 24.562 4.189 29.917 1.00 8.46 211 GLY A N 1
ATOM 1446 C CA . GLY A 1 187 ? 23.551 5.180 29.604 1.00 8.46 211 GLY A CA 1
ATOM 1447 C C . GLY A 1 187 ? 24.276 6.455 30.018 1.00 6.81 211 GLY A C 1
ATOM 1448 O O . GLY A 1 187 ? 25.033 6.419 30.982 1.00 7.58 211 GLY A O 1
ATOM 1449 N N . LEU A 1 188 ? 24.095 7.556 29.289 1.00 6.59 212 LEU A N 1
ATOM 1450 C CA . LEU A 1 188 ? 24.764 8.817 29.623 1.00 6.87 212 LEU A CA 1
ATOM 1451 C C . LEU A 1 188 ? 23.793 9.986 29.616 1.00 6.16 212 LEU A C 1
ATOM 1452 O O . LEU A 1 188 ? 22.767 9.943 28.947 1.00 6.46 212 LEU A O 1
ATOM 1457 N N . ALA A 1 189 ? 24.124 11.029 30.369 1.00 6.66 213 ALA A N 1
ATOM 1458 C CA . ALA A 1 189 ? 23.283 12.222 30.428 1.00 7.84 213 ALA A CA 1
ATOM 1459 C C . ALA A 1 189 ? 24.159 13.455 30.561 1.00 6.98 213 ALA A C 1
ATOM 1460 O O . ALA A 1 189 ? 25.343 13.354 30.886 1.00 7.38 213 ALA A O 1
ATOM 1470 N N . VAL A 1 191 ? 23.905 17.658 32.028 1.00 7.59 215 VAL A N 1
ATOM 1471 C CA . VAL A 1 191 ? 23.162 18.682 32.755 1.00 8.00 215 VAL A CA 1
ATOM 1472 C C . VAL A 1 191 ? 24.112 19.862 32.961 1.00 8.22 215 VAL A C 1
ATOM 1473 O O . VAL A 1 191 ? 25.305 19.669 33.151 1.00 8.49 215 VAL A O 1
ATOM 1477 N N . ARG A 1 192 ? 23.597 21.086 32.910 1.00 7.45 216 ARG A N 1
ATOM 1478 C CA . ARG A 1 192 ? 24.482 22.225 33.110 1.00 8.53 216 ARG A CA 1
ATOM 1479 C C . ARG A 1 192 ? 24.515 22.560 34.593 1.00 9.54 216 ARG A C 1
ATOM 1480 O O . ARG A 1 192 ? 23.492 22.502 35.273 1.00 9.10 216 ARG A O 1
ATOM 1488 N N . GLN A 1 193 ? 25.696 22.892 35.100 1.00 9.15 217 GLN A N 1
ATOM 1489 C CA . GLN A 1 193 ? 25.822 23.231 36.509 1.00 9.62 217 GLN A CA 1
ATOM 1490 C C . GLN A 1 193 ? 25.669 24.731 36.752 1.00 11.73 217 GLN A C 1
ATOM 1491 O O . GLN A 1 193 ? 25.644 25.525 35.818 1.00 12.41 217 GLN A O 1
ATOM 1497 N N . SER A 1 194 ? 25.585 25.100 38.030 1.00 13.85 218 SER A N 1
ATOM 1498 C CA . SER A 1 194 ? 25.420 26.490 38.448 1.00 14.88 218 SER A CA 1
ATOM 1499 C C . SER A 1 194 ? 26.557 27.453 38.089 1.00 14.78 218 SER A C 1
ATOM 1500 O O . SER A 1 194 ? 26.335 28.664 38.051 1.00 16.43 218 SER A O 1
ATOM 1503 N N . ASP A 1 195 ? 27.763 26.949 37.842 1.00 14.55 219 ASP A N 1
ATOM 1504 C CA . ASP A 1 195 ? 28.853 27.848 37.464 1.00 15.77 219 ASP A CA 1
ATOM 1505 C C . ASP A 1 195 ? 29.008 27.924 35.947 1.00 15.08 219 ASP A C 1
ATOM 1506 O O . ASP A 1 195 ? 30.008 28.435 35.427 1.00 15.57 219 ASP A O 1
ATOM 1511 N N . ASN A 1 196 ? 27.991 27.416 35.257 1.00 13.40 220 ASN A N 1
ATOM 1512 C CA . ASN A 1 196 ? 27.924 27.379 33.808 1.00 13.93 220 ASN A CA 1
ATOM 1513 C C . ASN A 1 196 ? 28.743 26.273 33.146 1.00 11.71 220 ASN A C 1
ATOM 1514 O O . ASN A 1 196 ? 28.804 26.185 31.915 1.00 13.57 220 ASN A O 1
ATOM 1519 N N . SER A 1 197 ? 29.370 25.422 33.951 1.00 11.57 221 SER A N 1
ATOM 1520 C CA . SER A 1 197 ? 30.090 24.290 33.385 1.00 10.07 221 SER A CA 1
ATOM 1521 C C . SER A 1 197 ? 28.995 23.241 33.249 1.00 9.82 221 SER A C 1
ATOM 1522 O O . SER A 1 197 ? 27.845 23.504 33.607 1.00 9.66 221 SER A O 1
ATOM 1525 N N . PHE A 1 198 ? 29.331 22.070 32.721 1.00 9.08 222 PHE A N 1
ATOM 1526 C CA . PHE A 1 198 ? 28.349 20.997 32.604 1.00 9.05 222 PHE A CA 1
ATOM 1527 C C . PHE A 1 198 ? 28.814 19.797 33.399 1.00 9.12 222 PHE A C 1
ATOM 1528 O O . PHE A 1 198 ? 29.986 19.674 33.757 1.00 8.23 222 PHE A O 1
ATOM 1536 N N . VAL A 1 199 ? 27.875 18.914 33.695 1.00 8.88 223 VAL A N 1
ATOM 1537 C CA . VAL A 1 199 ? 28.216 17.683 34.374 1.00 8.64 223 VAL A CA 1
ATOM 1538 C C . VAL A 1 199 ? 27.771 16.547 33.474 1.00 8.10 223 VAL A C 1
ATOM 1539 O O . VAL A 1 199 ? 26.644 16.543 32.963 1.00 8.78 223 VAL A O 1
ATOM 1543 N N . LEU A 1 200 ? 28.683 15.613 33.237 1.00 8.81 224 LEU A N 1
ATOM 1544 C CA . LEU A 1 200 ? 28.390 14.450 32.416 1.00 7.00 224 LEU A CA 1
ATOM 1545 C C . LEU A 1 200 ? 28.154 13.322 33.399 1.00 7.82 224 LEU A C 1
ATOM 1546 O O . LEU A 1 200 ? 28.885 13.177 34.376 1.00 7.57 224 LEU A O 1
ATOM 1551 N N . LEU A 1 201 ? 27.120 12.537 33.135 1.00 7.73 225 LEU A N 1
ATOM 1552 C CA . LEU A 1 201 ? 26.743 11.428 33.996 1.00 8.20 225 LEU A CA 1
ATOM 1553 C C . LEU A 1 201 ? 26.756 10.142 33.186 1.00 9.27 225 LEU A C 1
ATOM 1554 O O . LEU A 1 201 ? 26.344 10.131 32.030 1.00 9.71 225 LEU A O 1
ATOM 1559 N N . ALA A 1 202 ? 27.249 9.072 33.797 1.00 7.46 226 ALA A N 1
ATOM 1560 C CA . ALA A 1 202 ? 27.333 7.773 33.147 1.00 8.62 226 ALA A CA 1
ATOM 1561 C C . ALA A 1 202 ? 26.902 6.704 34.145 1.00 8.30 226 ALA A C 1
ATOM 1562 O O . ALA A 1 202 ? 27.376 6.684 35.279 1.00 9.32 226 ALA A O 1
ATOM 1564 N N . THR A 1 203 ? 26.009 5.817 33.726 1.00 8.15 227 THR A N 1
ATOM 1565 C CA . THR A 1 203 ? 25.533 4.763 34.610 1.00 8.41 227 THR A CA 1
ATOM 1566 C C . THR A 1 203 ? 25.571 3.435 33.874 1.00 8.93 227 THR A C 1
ATOM 1567 O O . THR A 1 203 ? 25.225 3.356 32.699 1.00 8.53 227 THR A O 1
ATOM 1571 N N . GLN A 1 204 ? 25.983 2.383 34.569 1.00 9.48 228 GLN A N 1
ATOM 1572 C CA . GLN A 1 204 ? 26.125 1.092 33.909 1.00 8.91 228 GLN A CA 1
ATOM 1573 C C . GLN A 1 204 ? 25.143 0.024 34.328 1.00 9.42 228 GLN A C 1
ATOM 1574 O O . GLN A 1 204 ? 24.772 -0.070 35.493 1.00 9.40 228 GLN A O 1
ATOM 1580 N N . ARG A 1 205 ? 24.730 -0.789 33.362 1.00 10.25 229 ARG A N 1
ATOM 1581 C CA . ARG A 1 205 ? 23.794 -1.869 33.640 1.00 10.19 229 ARG A CA 1
ATOM 1582 C C . ARG A 1 205 ? 24.269 -2.647 34.858 1.00 10.66 229 ARG A C 1
ATOM 1583 O O . ARG A 1 205 ? 25.455 -2.913 35.011 1.00 10.27 229 ARG A O 1
ATOM 1591 N N . ASN A 1 206 ? 23.334 -2.994 35.731 1.00 10.32 230 ASN A N 1
ATOM 1592 C CA . ASN A 1 206 ? 23.661 -3.729 36.940 1.00 10.21 230 ASN A CA 1
ATOM 1593 C C . ASN A 1 206 ? 22.450 -4.498 37.437 1.00 10.81 230 ASN A C 1
ATOM 1594 O O . ASN A 1 206 ? 21.440 -3.912 37.807 1.00 10.85 230 ASN A O 1
ATOM 1599 N N . LEU A 1 207 ? 22.566 -5.818 37.438 1.00 11.23 231 LEU A N 1
ATOM 1600 C CA . LEU A 1 207 ? 21.480 -6.679 37.881 1.00 11.36 231 LEU A CA 1
ATOM 1601 C C . LEU A 1 207 ? 21.001 -6.391 39.301 1.00 11.65 231 LEU A C 1
ATOM 1602 O O . LEU A 1 207 ? 19.790 -6.282 39.553 1.00 11.27 231 LEU A O 1
ATOM 1607 N N . LEU A 1 208 ? 21.941 -6.263 40.231 1.00 13.28 232 LEU A N 1
ATOM 1608 C CA . LEU A 1 208 ? 21.583 -6.052 41.627 1.00 13.34 232 LEU A CA 1
ATOM 1609 C C . LEU A 1 208 ? 20.765 -4.817 41.946 1.00 13.45 232 LEU A C 1
ATOM 1610 O O . LEU A 1 208 ? 19.820 -4.896 42.730 1.00 12.61 232 LEU A O 1
ATOM 1615 N N . THR A 1 209 ? 21.108 -3.681 41.352 1.00 12.07 233 THR A N 1
ATOM 1616 C CA . THR A 1 209 ? 20.357 -2.465 41.627 1.00 12.01 233 THR A CA 1
ATOM 1617 C C . THR A 1 209 ? 19.247 -2.253 40.616 1.00 12.06 233 THR A C 1
ATOM 1618 O O . THR A 1 209 ? 18.578 -1.223 40.622 1.00 12.23 233 THR A O 1
ATOM 1622 N N . LEU A 1 210 ? 19.046 -3.258 39.771 1.00 11.40 234 LEU A N 1
ATOM 1623 C CA . LEU A 1 210 ? 18.024 -3.220 38.735 1.00 11.59 234 LEU A CA 1
ATOM 1624 C C . LEU A 1 210 ? 18.288 -2.060 37.785 1.00 11.04 234 LEU A C 1
ATOM 1625 O O . LEU A 1 210 ? 17.363 -1.407 37.309 1.00 12.32 234 LEU A O 1
ATOM 1630 N N . ASN A 1 211 ? 19.563 -1.811 37.512 1.00 9.31 235 ASN A N 1
ATOM 1631 C CA . ASN A 1 211 ? 19.952 -0.728 36.619 1.00 9.50 235 ASN A CA 1
ATOM 1632 C C . ASN A 1 211 ? 19.951 -1.227 35.182 1.00 7.87 235 ASN A C 1
ATOM 1633 O O . ASN A 1 211 ? 20.737 -2.088 34.827 1.00 8.60 235 ASN A O 1
ATOM 1638 N N . ARG A 1 212 ? 19.032 -0.704 34.373 1.00 8.69 236 ARG A N 1
ATOM 1639 C CA . ARG A 1 212 ? 18.960 -1.057 32.959 1.00 9.98 236 ARG A CA 1
ATOM 1640 C C . ARG A 1 212 ? 19.755 -0.050 32.126 1.00 10.07 236 ARG A C 1
ATOM 1641 O O . ARG A 1 212 ? 19.725 -0.071 30.897 1.00 9.90 236 ARG A O 1
ATOM 1649 N N . ALA A 1 213 ? 20.468 0.816 32.816 1.00 10.54 237 ALA A N 1
ATOM 1650 C CA . ALA A 1 213 ? 21.263 1.865 32.178 1.00 9.29 237 ALA A CA 1
ATOM 1651 C C . ALA A 1 213 ? 20.349 2.776 31.362 1.00 9.77 237 ALA A C 1
ATOM 1652 O O . ALA A 1 213 ? 20.589 3.024 30.181 1.00 9.87 237 ALA A O 1
ATOM 1654 N N . SER A 1 214 ? 19.278 3.243 31.999 1.00 9.46 238 SER A N 1
ATOM 1655 C CA . SER A 1 214 ? 18.341 4.147 31.348 1.00 10.24 238 SER A CA 1
ATOM 1656 C C . SER A 1 214 ? 18.521 5.543 31.941 1.00 9.85 238 SER A C 1
ATOM 1657 O O . SER A 1 214 ? 17.879 5.894 32.932 1.00 10.32 238 SER A O 1
ATOM 1660 N N . ALA A 1 215 ? 19.410 6.325 31.331 1.00 8.58 239 ALA A N 1
ATOM 1661 C CA . ALA A 1 215 ? 19.713 7.683 31.783 1.00 9.53 239 ALA A CA 1
ATOM 1662 C C . ALA A 1 215 ? 18.490 8.587 31.829 1.00 7.34 239 ALA A C 1
ATOM 1663 O O . ALA A 1 215 ? 18.436 9.536 32.614 1.00 8.09 239 ALA A O 1
ATOM 1665 N N . GLU A 1 216 ? 17.525 8.305 30.967 1.00 8.20 240 GLU A N 1
ATOM 1666 C CA . GLU A 1 216 ? 16.301 9.086 30.918 1.00 7.88 240 GLU A CA 1
ATOM 1667 C C . GLU A 1 216 ? 15.614 9.146 32.285 1.00 7.86 240 GLU A C 1
ATOM 1668 O O . GLU A 1 216 ? 14.731 9.968 32.502 1.00 7.14 240 GLU A O 1
ATOM 1674 N N . GLU A 1 217 ? 16.027 8.286 33.210 1.00 8.41 241 GLU A N 1
ATOM 1675 C CA . GLU A 1 217 ? 15.406 8.261 34.530 1.00 8.52 241 GLU A CA 1
ATOM 1676 C C . GLU A 1 217 ? 15.622 9.533 35.347 1.00 7.93 241 GLU A C 1
ATOM 1677 O O . GLU A 1 217 ? 14.945 9.743 36.358 1.00 8.38 241 GLU A O 1
ATOM 1683 N N . ILE A 1 218 ? 16.562 10.379 34.939 1.00 7.45 242 ILE A N 1
ATOM 1684 C CA . ILE A 1 218 ? 16.782 11.619 35.684 1.00 6.69 242 ILE A CA 1
ATOM 1685 C C . ILE A 1 218 ? 15.877 12.725 35.143 1.00 6.95 242 ILE A C 1
ATOM 1686 O O . ILE A 1 218 ? 15.892 13.843 35.642 1.00 6.74 242 ILE A O 1
ATOM 1691 N N . GLN A 1 219 ? 15.066 12.394 34.142 1.00 6.57 243 GLN A N 1
ATOM 1692 C CA . GLN A 1 219 ? 14.195 13.374 33.522 1.00 6.84 243 GLN A CA 1
ATOM 1693 C C . GLN A 1 219 ? 12.749 13.279 33.999 1.00 6.37 243 GLN A C 1
ATOM 1694 O O . GLN A 1 219 ? 12.299 12.228 34.454 1.00 8.16 243 GLN A O 1
ATOM 1700 N N . ASP A 1 220 ? 12.036 14.398 33.903 1.00 8.41 244 ASP A N 1
ATOM 1701 C CA . ASP A 1 220 ? 10.619 14.478 34.281 1.00 8.81 244 ASP A CA 1
ATOM 1702 C C . ASP A 1 220 ? 9.920 15.107 33.087 1.00 9.75 244 ASP A C 1
ATOM 1703 O O . ASP A 1 220 ? 9.893 16.326 32.943 1.00 8.54 244 ASP A O 1
ATOM 1708 N N . HIS A 1 221 ? 9.353 14.273 32.224 1.00 8.00 245 HIS A N 1
ATOM 1709 C CA . HIS A 1 221 ? 8.710 14.785 31.025 1.00 8.66 245 HIS A CA 1
ATOM 1710 C C . HIS A 1 221 ? 7.455 15.592 31.272 1.00 8.55 245 HIS A C 1
ATOM 1711 O O . HIS A 1 221 ? 6.856 16.094 30.330 1.00 11.14 245 HIS A O 1
ATOM 1718 N N . GLN A 1 222 ? 7.045 15.701 32.530 1.00 9.76 246 GLN A N 1
ATOM 1719 C CA . GLN A 1 222 ? 5.882 16.520 32.857 1.00 11.58 246 GLN A CA 1
ATOM 1720 C C . GLN A 1 222 ? 6.332 17.907 33.317 1.00 11.88 246 GLN A C 1
ATOM 1721 O O . GLN A 1 222 ? 5.522 18.744 33.697 1.00 11.68 246 GLN A O 1
ATOM 1727 N N . CYS A 1 223 ? 7.637 18.122 33.270 1.00 11.22 247 CYS A N 1
ATOM 1728 C CA . CYS A 1 223 ? 8.257 19.397 33.615 1.00 13.58 247 CYS A CA 1
ATOM 1729 C C . CYS A 1 223 ? 7.766 20.145 34.846 1.00 12.64 247 CYS A C 1
ATOM 1730 O O . CYS A 1 223 ? 7.396 21.320 34.749 1.00 11.06 247 CYS A O 1
ATOM 1733 N N . GLU A 1 224 ? 7.778 19.487 36.002 1.00 12.31 248 GLU A N 1
ATOM 1734 C CA . GLU A 1 224 ? 7.342 20.151 37.218 1.00 14.67 248 GLU A CA 1
ATOM 1735 C C . GLU A 1 224 ? 8.393 21.158 37.703 1.00 14.46 248 GLU A C 1
ATOM 1736 O O . GLU A 1 224 ? 8.114 21.968 38.579 1.00 15.06 248 GLU A O 1
ATOM 1742 N N . ILE A 1 225 ? 9.592 21.128 37.134 1.00 14.25 249 ILE A N 1
ATOM 1743 C CA . ILE A 1 225 ? 10.609 22.083 37.578 1.00 14.68 249 ILE A CA 1
ATOM 1744 C C . ILE A 1 225 ? 10.283 23.486 37.086 1.00 15.10 249 ILE A C 1
ATOM 1745 O O . ILE A 1 225 ? 10.764 24.479 37.637 1.00 15.94 249 ILE A O 1
ATOM 1750 N N . LEU A 1 226 ? 9.468 23.564 36.045 1.00 14.52 250 LEU A N 1
ATOM 1751 C CA . LEU A 1 226 ? 9.077 24.850 35.491 1.00 16.47 250 LEU A CA 1
ATOM 1752 C C . LEU A 1 226 ? 7.835 25.342 36.228 1.00 17.33 250 LEU A C 1
ATOM 1753 O O . LEU A 1 226 ? 7.688 26.571 36.411 1.00 20.55 250 LEU A O 1
ATOM 1758 N N . SER B 1 7 ? -8.735 54.687 23.902 1.00 18.09 31 SER B N 1
ATOM 1759 C CA . SER B 1 7 ? -7.414 54.252 23.362 1.00 17.28 31 SER B CA 1
ATOM 1760 C C . SER B 1 7 ? -6.650 53.421 24.391 1.00 18.20 31 SER B C 1
ATOM 1761 O O . SER B 1 7 ? -5.570 52.906 24.091 1.00 16.72 31 SER B O 1
ATOM 1764 N N . ASP B 1 8 ? -7.211 53.301 25.597 1.00 17.73 32 ASP B N 1
ATOM 1765 C CA . ASP B 1 8 ? -6.591 52.534 26.678 1.00 16.64 32 ASP B CA 1
ATOM 1766 C C . ASP B 1 8 ? -7.367 51.278 27.082 1.00 16.38 32 ASP B C 1
ATOM 1767 O O . ASP B 1 8 ? -7.048 50.662 28.099 1.00 15.79 32 ASP B O 1
ATOM 1772 N N . THR B 1 9 ? -8.361 50.872 26.298 1.00 15.46 33 THR B N 1
ATOM 1773 C CA . THR B 1 9 ? -9.156 49.700 26.667 1.00 16.70 33 THR B CA 1
ATOM 1774 C C . THR B 1 9 ? -8.392 48.377 26.681 1.00 15.73 33 THR B C 1
ATOM 1775 O O . THR B 1 9 ? -8.645 47.532 27.543 1.00 15.48 33 THR B O 1
ATOM 1779 N N . LEU B 1 10 ? -7.480 48.178 25.736 1.00 15.80 34 LEU B N 1
ATOM 1780 C CA . LEU B 1 10 ? -6.680 46.946 25.746 1.00 15.06 34 LEU B CA 1
ATOM 1781 C C . LEU B 1 10 ? -5.723 46.939 26.937 1.00 14.18 34 LEU B C 1
ATOM 1782 O O . LEU B 1 10 ? -5.555 45.903 27.596 1.00 13.64 34 LEU B O 1
ATOM 1787 N N . ARG B 1 11 ? -5.125 48.090 27.209 1.00 13.82 35 ARG B N 1
ATOM 1788 C CA . ARG B 1 11 ? -4.229 48.215 28.352 1.00 15.51 35 ARG B CA 1
ATOM 1789 C C . ARG B 1 11 ? -4.956 47.805 29.619 1.00 14.49 35 ARG B C 1
ATOM 1790 O O . ARG B 1 11 ? -4.481 46.963 30.380 1.00 15.49 35 ARG B O 1
ATOM 1798 N N . LYS B 1 12 ? -6.135 48.382 29.807 1.00 14.85 36 LYS B N 1
ATOM 1799 C CA . LYS B 1 12 ? -6.952 48.109 30.971 1.00 14.55 36 LYS B CA 1
ATOM 1800 C C . LYS B 1 12 ? -7.334 46.640 31.123 1.00 14.22 36 LYS B C 1
ATOM 1801 O O . LYS B 1 12 ? -7.427 46.124 32.238 1.00 14.46 36 LYS B O 1
ATOM 1807 N N . ILE B 1 13 ? -7.563 45.970 30.004 1.00 12.88 37 ILE B N 1
ATOM 1808 C CA . ILE B 1 13 ? -7.913 44.559 30.053 1.00 13.33 37 ILE B CA 1
ATOM 1809 C C . ILE B 1 13 ? -6.738 43.767 30.619 1.00 13.71 37 ILE B C 1
ATOM 1810 O O . ILE B 1 13 ? -6.909 42.867 31.444 1.00 13.18 37 ILE B O 1
ATOM 1815 N N . VAL B 1 14 ? -5.537 44.115 30.179 1.00 13.37 38 VAL B N 1
ATOM 1816 C CA . VAL B 1 14 ? -4.350 43.410 30.625 1.00 14.37 38 VAL B CA 1
ATOM 1817 C C . VAL B 1 14 ? -3.968 43.647 32.082 1.00 14.53 38 VAL B C 1
ATOM 1818 O O . VAL B 1 14 ? -3.769 42.702 32.843 1.00 12.73 38 VAL B O 1
ATOM 1822 N N . LEU B 1 15 ? -3.889 44.912 32.470 1.00 14.21 39 LEU B N 1
ATOM 1823 C CA . LEU B 1 15 ? -3.464 45.258 33.816 1.00 15.86 39 LEU B CA 1
ATOM 1824 C C . LEU B 1 15 ? -4.533 45.181 34.901 1.00 16.86 39 LEU B C 1
ATOM 1825 O O . LEU B 1 15 ? -4.210 45.052 36.084 1.00 17.80 39 LEU B O 1
ATOM 1830 N N . GLU B 1 16 ? -5.800 45.253 34.524 1.00 17.09 40 GLU B N 1
ATOM 1831 C CA . GLU B 1 16 ? -6.836 45.227 35.540 1.00 17.92 40 GLU B CA 1
ATOM 1832 C C . GLU B 1 16 ? -7.705 43.970 35.555 1.00 17.57 40 GLU B C 1
ATOM 1833 O O . GLU B 1 16 ? -8.452 43.730 36.513 1.00 18.45 40 GLU B O 1
ATOM 1839 N N . GLU B 1 17 ? -7.582 43.147 34.518 1.00 15.68 41 GLU B N 1
ATOM 1840 C CA . GLU B 1 17 ? -8.364 41.918 34.435 1.00 16.13 41 GLU B CA 1
ATOM 1841 C C . GLU B 1 17 ? -7.507 40.643 34.381 1.00 15.33 41 GLU B C 1
ATOM 1842 O O . GLU B 1 17 ? -7.622 39.773 35.247 1.00 17.20 41 GLU B O 1
ATOM 1848 N N . CYS B 1 18 ? -6.653 40.543 33.366 1.00 14.93 42 CYS B N 1
ATOM 1849 C CA . CYS B 1 18 ? -5.788 39.380 33.174 1.00 14.53 42 CYS B CA 1
ATOM 1850 C C . CYS B 1 18 ? -4.668 39.223 34.209 1.00 13.98 42 CYS B C 1
ATOM 1851 O O . CYS B 1 18 ? -4.505 38.153 34.795 1.00 13.79 42 CYS B O 1
ATOM 1854 N N . LEU B 1 19 ? -3.887 40.277 34.431 1.00 14.63 43 LEU B N 1
ATOM 1855 C CA . LEU B 1 19 ? -2.786 40.189 35.389 1.00 15.05 43 LEU B CA 1
ATOM 1856 C C . LEU B 1 19 ? -3.272 39.903 36.809 1.00 14.93 43 LEU B C 1
ATOM 1857 O O . LEU B 1 19 ? -2.795 38.974 37.452 1.00 14.28 43 LEU B O 1
ATOM 1862 N N . PRO B 1 20 ? -4.233 40.692 37.319 1.00 15.82 44 PRO B N 1
ATOM 1863 C CA . PRO B 1 20 ? -4.722 40.433 38.681 1.00 15.70 44 PRO B CA 1
ATOM 1864 C C . PRO B 1 20 ? -5.301 39.018 38.854 1.00 15.53 44 PRO B C 1
ATOM 1865 O O . PRO B 1 20 ? -5.073 38.360 39.876 1.00 17.09 44 PRO B O 1
ATOM 1869 N N . ASN B 1 21 ? -6.037 38.545 37.854 1.00 14.91 45 ASN B N 1
ATOM 1870 C CA . ASN B 1 21 ? -6.642 37.215 37.913 1.00 15.13 45 ASN B CA 1
ATOM 1871 C C . ASN B 1 21 ? -5.567 36.125 37.914 1.00 15.41 45 ASN B C 1
ATOM 1872 O O . ASN B 1 21 ? -5.686 35.117 38.611 1.00 15.71 45 ASN B O 1
ATOM 1877 N N . GLN B 1 22 ? -4.517 36.321 37.122 1.00 14.15 46 GLN B N 1
ATOM 1878 C CA . GLN B 1 22 ? -3.442 35.349 37.057 1.00 15.67 46 GLN B CA 1
ATOM 1879 C C . GLN B 1 22 ? -2.698 35.369 38.386 1.00 15.17 46 GLN B C 1
ATOM 1880 O O . GLN B 1 22 ? -2.446 34.328 38.990 1.00 16.62 46 GLN B O 1
ATOM 1886 N N . GLN B 1 23 ? -2.370 36.568 38.842 1.00 15.02 47 GLN B N 1
ATOM 1887 C CA . GLN B 1 23 ? -1.648 36.752 40.089 1.00 17.12 47 GLN B CA 1
ATOM 1888 C C . GLN B 1 23 ? -2.419 36.323 41.327 1.00 16.48 47 GLN B C 1
ATOM 1889 O O . GLN B 1 23 ? -1.916 35.549 42.132 1.00 19.35 47 GLN B O 1
ATOM 1895 N N . GLN B 1 24 ? -3.637 36.822 41.471 1.00 17.16 48 GLN B N 1
ATOM 1896 C CA . GLN B 1 24 ? -4.461 36.526 42.636 1.00 18.35 48 GLN B CA 1
ATOM 1897 C C . GLN B 1 24 ? -5.335 35.262 42.553 1.00 19.54 48 GLN B C 1
ATOM 1898 O O . GLN B 1 24 ? -6.038 34.934 43.522 1.00 21.97 48 GLN B O 1
ATOM 1904 N N . ASN B 1 25 ? -5.282 34.542 41.424 1.00 19.13 49 ASN B N 1
ATOM 1905 C CA . ASN B 1 25 ? -6.087 33.327 41.231 1.00 19.63 49 ASN B CA 1
ATOM 1906 C C . ASN B 1 25 ? -5.471 32.250 40.308 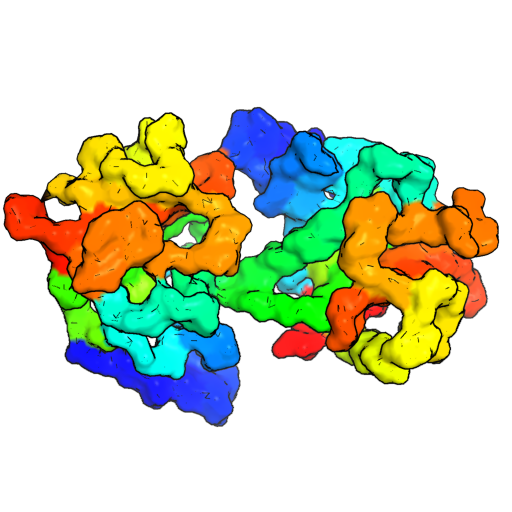1.00 18.58 49 ASN B C 1
ATOM 1907 O O . ASN B 1 25 ? -6.034 31.164 40.153 1.00 19.99 49 ASN B O 1
ATOM 1912 N N . GLN B 1 26 ? -4.319 32.533 39.706 1.00 17.96 50 GLN B N 1
ATOM 1913 C CA . GLN B 1 26 ? -3.674 31.573 38.806 1.00 17.98 50 GLN B CA 1
ATOM 1914 C C . GLN B 1 26 ? -4.586 31.290 37.609 1.00 16.44 50 GLN B C 1
ATOM 1915 O O . GLN B 1 26 ? -4.496 30.229 36.976 1.00 18.30 50 GLN B O 1
ATOM 1921 N N . ASN B 1 27 ? -5.461 32.248 37.311 1.00 15.38 51 ASN B N 1
ATOM 1922 C CA . ASN B 1 27 ? -6.413 32.153 36.206 1.00 14.81 51 ASN B CA 1
ATOM 1923 C C . ASN B 1 27 ? -6.207 33.351 35.260 1.00 14.62 51 ASN B C 1
ATOM 1924 O O . ASN B 1 27 ? -6.402 34.505 35.650 1.00 13.91 51 ASN B O 1
ATOM 1929 N N . PRO B 1 28 ? -5.842 33.084 33.993 1.00 13.50 52 PRO B N 1
ATOM 1930 C CA . PRO B 1 28 ? -5.601 34.135 32.999 1.00 13.38 52 PRO B CA 1
ATOM 1931 C C . PRO B 1 28 ? -6.797 34.886 32.439 1.00 13.58 52 PRO B C 1
ATOM 1932 O O . PRO B 1 28 ? -6.636 35.990 31.930 1.00 12.41 52 PRO B O 1
ATOM 1936 N N . SER B 1 29 ? -7.983 34.289 32.506 1.00 14.91 53 SER B N 1
ATOM 1937 C CA . SER B 1 29 ? -9.185 34.917 31.960 1.00 14.70 53 SER B CA 1
ATOM 1938 C C . SER B 1 29 ? -9.285 36.402 32.311 1.00 14.10 53 SER B C 1
ATOM 1939 O O . SER B 1 29 ? -9.044 36.798 33.454 1.00 14.49 53 SER B O 1
ATOM 1942 N N . PRO B 1 30 ? -9.702 37.238 31.343 1.00 13.11 54 PRO B N 1
ATOM 1943 C CA . PRO B 1 30 ? -10.087 36.913 29.965 1.00 12.71 54 PRO B CA 1
ATOM 1944 C C . PRO B 1 30 ? -9.003 36.483 28.980 1.00 13.26 54 PRO B C 1
ATOM 1945 O O . PRO B 1 30 ? -9.325 36.071 27.866 1.00 13.58 54 PRO B O 1
ATOM 1949 N N . CYS B 1 31 ? -7.738 36.588 29.373 1.00 12.89 55 CYS B N 1
ATOM 1950 C CA . CYS B 1 31 ? -6.646 36.210 28.494 1.00 12.81 55 CYS B CA 1
ATOM 1951 C C . CYS B 1 31 ? -6.542 34.698 28.453 1.00 13.10 55 CYS B C 1
ATOM 1952 O O . CYS B 1 31 ? -6.966 34.013 29.388 1.00 13.14 55 CYS B O 1
ATOM 1955 N N . ALA B 1 32 ? -5.992 34.167 27.371 1.00 13.12 56 ALA B N 1
ATOM 1956 C CA . ALA B 1 32 ? -5.825 32.724 27.272 1.00 13.16 56 ALA B CA 1
ATOM 1957 C C . ALA B 1 32 ? -4.543 32.366 28.015 1.00 13.27 56 ALA B C 1
ATOM 1958 O O . ALA B 1 32 ? -4.400 31.261 28.552 1.00 15.27 56 ALA B O 1
ATOM 1960 N N . GLU B 1 33 ? -3.624 33.327 28.067 1.00 13.73 57 GLU B N 1
ATOM 1961 C CA . GLU B 1 33 ? -2.328 33.106 28.690 1.00 13.97 57 GLU B C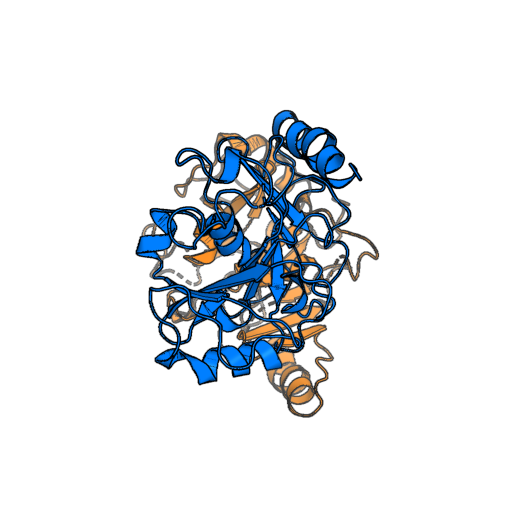A 1
ATOM 1962 C C . GLU B 1 33 ? -1.769 34.388 29.306 1.00 13.43 57 GLU B C 1
ATOM 1963 O O . GLU B 1 33 ? -1.796 35.435 28.679 1.00 13.77 57 GLU B O 1
ATOM 1969 N N . VAL B 1 34 ? -1.271 34.290 30.536 1.00 12.09 58 VAL B N 1
ATOM 1970 C CA . VAL B 1 34 ? -0.692 35.440 31.236 1.00 11.57 58 VAL B CA 1
ATOM 1971 C C . VAL B 1 34 ? 0.618 34.992 31.876 1.00 11.69 58 VAL B C 1
ATOM 1972 O O . VAL B 1 34 ? 0.610 34.223 32.836 1.00 12.50 58 VAL B O 1
ATOM 1976 N N . LYS B 1 35 ? 1.737 35.472 31.343 1.00 11.19 59 LYS B N 1
ATOM 1977 C CA . LYS B 1 35 ? 3.054 35.094 31.847 1.00 12.32 59 LYS B CA 1
ATOM 1978 C C . LYS B 1 35 ? 3.893 36.330 32.196 1.00 12.11 59 LYS B C 1
ATOM 1979 O O . LYS B 1 35 ? 4.752 36.755 31.417 1.00 11.75 59 LYS B O 1
ATOM 1985 N N . PRO B 1 36 ? 3.662 36.917 33.382 1.00 14.04 60 PRO B N 1
ATOM 1986 C CA . PRO B 1 36 ? 4.420 38.106 33.781 1.00 13.86 60 PRO B CA 1
ATOM 1987 C C . PRO B 1 36 ? 5.931 37.943 33.841 1.00 15.08 60 PRO B C 1
ATOM 1988 O O . PRO B 1 36 ? 6.660 38.917 33.676 1.00 15.34 60 PRO B O 1
ATOM 1992 N N . ASN B 1 37 ? 6.394 36.718 34.068 1.00 15.40 61 ASN B N 1
ATOM 1993 C CA . ASN B 1 37 ? 7.822 36.463 34.141 1.00 16.56 61 ASN B CA 1
ATOM 1994 C C . ASN B 1 37 ? 8.467 36.629 32.773 1.00 15.31 61 ASN B C 1
ATOM 1995 O O . ASN B 1 37 ? 9.520 37.270 32.641 1.00 17.38 61 ASN B O 1
ATOM 2000 N N . ALA B 1 38 ? 7.821 36.084 31.755 1.00 13.63 62 ALA B N 1
ATOM 2001 C CA . ALA B 1 38 ? 8.298 36.187 30.379 1.00 11.40 62 ALA B CA 1
ATOM 2002 C C . ALA B 1 38 ? 7.920 37.566 29.835 1.00 11.24 62 ALA B C 1
ATOM 2003 O O . ALA B 1 38 ? 8.486 38.040 28.848 1.00 12.13 62 ALA B O 1
ATOM 2005 N N . GLY B 1 39 ? 6.937 38.194 30.478 1.00 9.57 63 GLY B N 1
ATOM 2006 C CA . GLY B 1 39 ? 6.510 39.528 30.084 1.00 9.56 63 GLY B CA 1
ATOM 2007 C C . GLY B 1 39 ? 5.407 39.681 29.046 1.00 8.30 63 GLY B C 1
ATOM 2008 O O . GLY B 1 39 ? 5.344 40.714 28.390 1.00 8.38 63 GLY B O 1
ATOM 2009 N N . TYR B 1 40 ? 4.528 38.699 28.894 1.00 7.65 64 TYR B N 1
ATOM 2010 C CA . TYR B 1 40 ? 3.474 38.829 27.884 1.00 8.99 64 TYR B CA 1
ATOM 2011 C C . TYR B 1 40 ? 2.144 38.184 28.249 1.00 10.75 64 TYR B C 1
ATOM 2012 O O . TYR B 1 40 ? 2.063 37.363 29.166 1.00 9.34 64 TYR B O 1
ATOM 2021 N N . VAL B 1 41 ? 1.116 38.558 27.486 1.00 10.33 65 VAL B N 1
ATOM 2022 C CA . VAL B 1 41 ? -0.225 38.004 27.626 1.00 11.00 65 VAL B CA 1
ATOM 2023 C C . VAL B 1 41 ? -0.750 37.714 26.223 1.00 10.75 65 VAL B C 1
ATOM 2024 O O . VAL B 1 41 ? -0.289 38.297 25.240 1.00 8.45 65 VAL B O 1
ATOM 2028 N N . VAL B 1 42 ? -1.695 36.786 26.134 1.00 11.25 66 VAL B N 1
ATOM 2029 C CA . VAL B 1 42 ? -2.311 36.419 24.866 1.00 10.61 66 VAL B CA 1
ATOM 2030 C C . VAL B 1 42 ? -3.797 36.632 25.074 1.00 10.93 66 VAL B C 1
ATOM 2031 O O . VAL B 1 42 ? -4.367 36.132 26.044 1.00 11.47 66 VAL B O 1
ATOM 2035 N N . LEU B 1 43 ? -4.419 37.384 24.175 1.00 10.12 67 LEU B N 1
ATOM 2036 C CA . LEU B 1 43 ? -5.843 37.680 24.285 1.00 10.83 67 LEU B CA 1
ATOM 2037 C C . LEU B 1 43 ? -6.578 37.488 22.967 1.00 9.83 67 LEU B C 1
ATOM 2038 O O . LEU B 1 43 ? -6.127 37.957 21.930 1.00 10.00 67 LEU B O 1
ATOM 2043 N N . LYS B 1 44 ? -7.715 36.805 23.008 1.00 10.27 68 LYS B N 1
ATOM 2044 C CA . LYS B 1 44 ? -8.493 36.597 21.794 1.00 10.74 68 LYS B CA 1
ATOM 2045 C C . LYS B 1 44 ? -9.043 37.941 21.297 1.00 9.68 68 LYS B C 1
ATOM 2046 O O . LYS B 1 44 ? -9.556 38.758 22.075 1.00 10.58 68 LYS B O 1
ATOM 2052 N N . ASP B 1 45 ? -8.930 38.178 19.997 1.00 11.05 69 ASP B N 1
ATOM 2053 C CA . ASP B 1 45 ? -9.424 39.421 19.422 1.00 11.91 69 ASP B CA 1
ATOM 2054 C C . ASP B 1 45 ? -10.897 39.200 19.086 1.00 12.74 69 ASP B C 1
ATOM 2055 O O . ASP B 1 45 ? -11.333 38.069 18.860 1.00 14.01 69 ASP B O 1
ATOM 2060 N N . LEU B 1 46 ? -11.674 40.275 19.085 1.00 14.08 70 LEU B N 1
ATOM 2061 C CA . LEU B 1 46 ? -13.088 40.151 18.755 1.00 14.76 70 LEU B CA 1
ATOM 2062 C C . LEU B 1 46 ? -13.290 40.179 17.246 1.00 16.14 70 LEU B C 1
ATOM 2063 O O . LEU B 1 46 ? -14.359 39.826 16.745 1.00 16.67 70 LEU B O 1
ATOM 2068 N N . ASN B 1 47 ? -12.251 40.586 16.523 1.00 15.57 71 ASN B N 1
ATOM 2069 C CA . ASN B 1 47 ? -12.325 40.672 15.076 1.00 17.12 71 ASN B CA 1
ATOM 2070 C C . ASN B 1 47 ? -11.652 39.471 14.413 1.00 17.62 71 ASN B C 1
ATOM 2071 O O . ASN B 1 47 ? -10.428 39.358 14.395 1.00 17.70 71 ASN B O 1
ATOM 2076 N N . GLY B 1 48 ? -12.463 38.564 13.876 1.00 16.80 72 GLY B N 1
ATOM 2077 C CA . GLY B 1 48 ? -11.913 37.390 13.224 1.00 17.22 72 GLY B CA 1
ATOM 2078 C C . GLY B 1 48 ? -12.029 36.161 14.102 1.00 15.31 72 GLY B C 1
ATOM 2079 O O . GLY B 1 48 ? -11.715 36.201 15.290 1.00 16.32 72 GLY B O 1
ATOM 2080 N N . PRO B 1 49 ? -12.464 35.035 13.535 1.00 15.79 73 PRO B N 1
ATOM 2081 C CA . PRO B 1 49 ? -12.622 33.790 14.294 1.00 15.00 73 PRO B CA 1
ATOM 2082 C C . PRO B 1 49 ? -11.342 33.210 14.884 1.00 14.40 73 PRO B C 1
ATOM 2083 O O . PRO B 1 49 ? -11.403 32.453 15.852 1.00 15.28 73 PRO B O 1
ATOM 2087 N N . LEU B 1 50 ? -10.192 33.555 14.322 1.00 13.85 74 LEU B N 1
ATOM 2088 C CA . LEU B 1 50 ? -8.953 32.966 14.818 1.00 13.55 74 LEU B CA 1
ATOM 2089 C C . LEU B 1 50 ? -7.947 33.991 15.338 1.00 13.09 74 LEU B C 1
ATOM 2090 O O . LEU B 1 50 ? -6.934 33.596 15.922 1.00 12.89 74 LEU B O 1
ATOM 2095 N N . GLN B 1 51 ? -8.216 35.299 15.188 1.00 11.04 75 GLN B N 1
ATOM 2096 C CA . GLN B 1 51 ? -7.236 36.303 15.623 1.00 11.54 75 GLN B CA 1
ATOM 2097 C C . GLN B 1 51 ? -7.011 36.493 17.111 1.00 10.64 75 GLN B C 1
ATOM 2098 O O . GLN B 1 51 ? -7.954 36.646 17.885 1.00 10.92 75 GLN B O 1
ATOM 2104 N N . TYR B 1 52 ? -5.734 36.520 17.483 1.00 10.32 76 TYR B N 1
ATOM 2105 C CA . TYR B 1 52 ? -5.315 36.736 18.860 1.00 9.28 76 TYR B CA 1
ATOM 2106 C C . TYR B 1 52 ? -4.341 37.901 18.898 1.00 8.92 76 TYR B C 1
ATOM 2107 O O . TYR B 1 52 ? -3.761 38.265 17.880 1.00 9.04 76 TYR B O 1
ATOM 2116 N N . LEU B 1 53 ? -4.161 38.473 20.081 1.00 9.39 77 LEU B N 1
ATOM 2117 C CA . LEU B 1 53 ? -3.234 39.583 20.270 1.00 9.54 77 LEU B CA 1
ATOM 2118 C C . LEU B 1 53 ? -2.193 39.222 21.327 1.00 8.83 77 LEU B C 1
ATOM 2119 O O . LEU B 1 53 ? -2.538 38.658 22.358 1.00 9.26 77 LEU B O 1
ATOM 2124 N N . LEU B 1 54 ? -0.922 39.524 21.065 1.00 7.88 78 LEU B N 1
ATOM 2125 C CA . LEU B 1 54 ? 0.115 39.282 22.061 1.00 8.31 78 LEU B CA 1
ATOM 2126 C C . LEU B 1 54 ? 0.561 40.666 22.513 1.00 7.76 78 LEU B C 1
ATOM 2127 O O . LEU B 1 54 ? 0.932 41.501 21.696 1.00 7.73 78 LEU B O 1
ATOM 2140 N N . PRO B 1 56 ? 2.422 43.093 26.029 1.00 9.24 80 PRO B N 1
ATOM 2141 C CA . PRO B 1 56 ? 3.264 43.024 27.220 1.00 9.15 80 PRO B CA 1
ATOM 2142 C C . PRO B 1 56 ? 2.452 43.151 28.492 1.00 9.01 80 PRO B C 1
ATOM 2143 O O . PRO B 1 56 ? 1.349 43.701 28.488 1.00 10.02 80 PRO B O 1
ATOM 2147 N N . THR B 1 57 ? 3.011 42.633 29.577 1.00 9.68 81 THR B N 1
ATOM 2148 C CA . THR B 1 57 ? 2.373 42.679 30.880 1.00 10.38 81 THR B CA 1
ATOM 2149 C C . THR B 1 57 ? 2.769 43.949 31.630 1.00 10.22 81 THR B C 1
ATOM 2150 O O . THR B 1 57 ? 2.647 44.016 32.848 1.00 11.78 81 THR B O 1
ATOM 2154 N N . TYR B 1 58 ? 3.250 44.945 30.890 1.00 10.39 82 TYR B N 1
ATOM 2155 C CA . TYR B 1 58 ? 3.655 46.223 31.464 1.00 9.45 82 TYR B CA 1
ATOM 2156 C C . TYR B 1 58 ? 3.583 47.285 30.375 1.00 10.31 82 TYR B C 1
ATOM 2157 O O . TYR B 1 58 ? 3.336 46.969 29.218 1.00 11.89 82 TYR B O 1
ATOM 2166 N N . ARG B 1 59 ? 3.801 48.544 30.736 1.00 11.21 83 ARG B N 1
ATOM 2167 C CA . ARG B 1 59 ? 3.665 49.628 29.766 1.00 10.97 83 ARG B CA 1
ATOM 2168 C C . ARG B 1 59 ? 4.657 49.817 28.620 1.00 11.38 83 ARG B C 1
ATOM 2169 O O . ARG B 1 59 ? 5.832 50.158 28.809 1.00 11.55 83 ARG B O 1
ATOM 2177 N N . ILE B 1 60 ? 4.141 49.584 27.415 1.00 11.36 84 ILE B N 1
ATOM 2178 C CA . ILE B 1 60 ? 4.874 49.769 26.164 1.00 10.59 84 ILE B CA 1
ATOM 2179 C C . ILE B 1 60 ? 3.767 50.257 25.217 1.00 10.75 84 ILE B C 1
ATOM 2180 O O . ILE B 1 60 ? 2.811 49.535 24.958 1.00 10.41 84 ILE B O 1
ATOM 2185 N N . ASN B 1 61 ? 3.893 51.474 24.704 1.00 10.56 85 ASN B N 1
ATOM 2186 C CA . ASN B 1 61 ? 2.842 52.040 23.853 1.00 11.39 85 ASN B CA 1
ATOM 2187 C C . ASN B 1 61 ? 2.728 51.519 22.427 1.00 11.42 85 ASN B C 1
ATOM 2188 O O . ASN B 1 61 ? 1.639 51.486 21.859 1.00 13.05 85 ASN B O 1
ATOM 2193 N N . GLY B 1 62 ? 3.845 51.115 21.841 1.00 11.46 86 GLY B N 1
ATOM 2194 C CA . GLY B 1 62 ? 3.797 50.632 20.477 1.00 10.78 86 GLY B CA 1
ATOM 2195 C C . GLY B 1 62 ? 5.185 50.636 19.882 1.00 11.15 86 GLY B C 1
ATOM 2196 O O . GLY B 1 62 ? 6.161 50.640 20.629 1.00 11.14 86 GLY B O 1
ATOM 2197 N N . THR B 1 63 ? 5.271 50.669 18.554 1.00 10.95 87 THR B N 1
ATOM 2198 C CA . THR B 1 63 ? 6.552 50.647 17.856 1.00 12.50 87 THR B CA 1
ATOM 2199 C C . THR B 1 63 ? 7.455 51.839 18.138 1.00 12.81 87 THR B C 1
ATOM 2200 O O . THR B 1 63 ? 8.666 51.760 17.930 1.00 14.42 87 THR B O 1
ATOM 2204 N N . GLU B 1 64 ? 6.874 52.935 18.617 1.00 12.49 88 GLU B N 1
ATOM 2205 C CA . GLU B 1 64 ? 7.657 54.129 18.908 1.00 13.54 88 GLU B CA 1
ATOM 2206 C C . GLU B 1 64 ? 8.369 54.074 20.257 1.00 14.06 88 GLU B C 1
ATOM 2207 O O . GLU B 1 64 ? 9.059 55.030 20.639 1.00 15.19 88 GLU B O 1
ATOM 2213 N N . SER B 1 65 ? 8.216 52.971 20.980 1.00 12.87 89 SER B N 1
ATOM 2214 C CA . SER B 1 65 ? 8.857 52.859 22.286 1.00 13.70 89 SER B CA 1
ATOM 2215 C C . SER B 1 65 ? 10.348 52.594 22.225 1.00 14.18 89 SER B C 1
ATOM 2216 O O . SER B 1 65 ? 10.790 51.607 21.642 1.00 13.71 89 SER B O 1
ATOM 2219 N N . PRO B 1 66 ? 11.151 53.478 22.840 1.00 14.35 90 PRO B N 1
ATOM 2220 C CA . PRO B 1 66 ? 12.598 53.253 22.809 1.00 14.31 90 PRO B CA 1
ATOM 2221 C C . PRO B 1 66 ? 13.005 51.942 23.500 1.00 13.84 90 PRO B C 1
ATOM 2222 O O . PRO B 1 66 ? 14.143 51.490 23.370 1.00 15.49 90 PRO B O 1
ATOM 2226 N N . LEU B 1 67 ? 12.066 51.330 24.220 1.00 13.84 91 LEU B N 1
ATOM 2227 C CA . LEU B 1 67 ? 12.318 50.073 24.924 1.00 12.00 91 LEU B CA 1
ATOM 2228 C C . LEU B 1 67 ? 12.530 48.938 23.929 1.00 12.88 91 LEU B C 1
ATOM 2229 O O . LEU B 1 67 ? 13.219 47.948 24.218 1.00 10.34 91 LEU B O 1
ATOM 2234 N N . LEU B 1 68 ? 11.944 49.080 22.749 1.00 12.11 92 LEU B N 1
ATOM 2235 C CA . LEU B 1 68 ? 12.062 48.034 21.752 1.00 12.14 92 LEU B CA 1
ATOM 2236 C C . LEU B 1 68 ? 13.460 47.861 21.178 1.00 13.26 92 LEU B C 1
ATOM 2237 O O . LEU B 1 68 ? 13.756 46.830 20.584 1.00 12.58 92 LEU B O 1
ATOM 2242 N N . THR B 1 69 ? 14.323 48.855 21.367 1.00 13.23 93 THR B N 1
ATOM 2243 C CA . THR B 1 69 ? 15.678 48.744 20.843 1.00 14.58 93 THR B CA 1
ATOM 2244 C C . THR B 1 69 ? 16.685 48.300 21.907 1.00 15.64 93 THR B C 1
ATOM 2245 O O . THR B 1 69 ? 17.898 48.338 21.679 1.00 17.33 93 THR B O 1
ATOM 2249 N N . ASP B 1 70 ? 16.175 47.885 23.062 1.00 14.97 94 ASP B N 1
ATOM 2250 C CA . ASP B 1 70 ? 17.005 47.419 24.167 1.00 15.11 94 ASP B CA 1
ATOM 2251 C C . ASP B 1 70 ? 17.005 45.894 24.175 1.00 15.20 94 ASP B C 1
ATOM 2252 O O . ASP B 1 70 ? 15.952 45.264 24.146 1.00 13.46 94 ASP B O 1
ATOM 2257 N N . PRO B 1 71 ? 18.193 45.277 24.223 1.00 13.84 95 PRO B N 1
ATOM 2258 C CA . PRO B 1 71 ? 18.351 43.820 24.232 1.00 13.81 95 PRO B CA 1
ATOM 2259 C C . PRO B 1 71 ? 17.604 43.066 25.330 1.00 13.76 95 PRO B C 1
ATOM 2260 O O . PRO B 1 71 ? 17.241 41.909 25.140 1.00 16.59 95 PRO B O 1
ATOM 2264 N N . SER B 1 72 ? 17.380 43.713 26.472 1.00 12.73 96 SER B N 1
ATOM 2265 C CA . SER B 1 72 ? 16.706 43.065 27.592 1.00 12.41 96 SER B CA 1
ATOM 2266 C C . SER B 1 72 ? 15.187 43.054 27.471 1.00 11.45 96 SER B C 1
ATOM 2267 O O . SER B 1 72 ? 14.503 42.415 28.266 1.00 13.42 96 SER B O 1
ATOM 2270 N N . THR B 1 73 ? 14.657 43.762 26.483 1.00 10.83 97 THR B N 1
ATOM 2271 C CA . THR B 1 73 ? 13.214 43.777 26.288 1.00 10.47 97 THR B CA 1
ATOM 2272 C C . THR B 1 73 ? 12.834 42.455 25.634 1.00 10.00 97 THR B C 1
ATOM 2273 O O . THR B 1 73 ? 13.516 41.993 24.718 1.00 11.19 97 THR B O 1
ATOM 2277 N N . PRO B 1 74 ? 11.735 41.833 26.090 1.00 9.30 98 PRO B N 1
ATOM 2278 C CA . PRO B 1 74 ? 11.290 40.553 25.527 1.00 9.11 98 PRO B CA 1
ATOM 2279 C C . PRO B 1 74 ? 11.123 40.620 24.015 1.00 9.36 98 PRO B C 1
ATOM 2280 O O . PRO B 1 74 ? 10.774 41.666 23.467 1.00 9.13 98 PRO B O 1
ATOM 2284 N N . ASN B 1 75 ? 11.375 39.498 23.349 1.00 8.44 99 ASN B N 1
ATOM 2285 C CA . ASN B 1 75 ? 11.228 39.410 21.902 1.00 7.66 99 ASN B CA 1
ATOM 2286 C C . ASN B 1 75 ? 9.770 39.042 21.619 1.00 7.60 99 ASN B C 1
ATOM 2287 O O . ASN B 1 75 ? 9.444 37.874 21.440 1.00 7.38 99 ASN B O 1
ATOM 2292 N N . PHE B 1 76 ? 8.907 40.051 21.564 1.00 6.69 100 PHE B N 1
ATOM 2293 C CA . PHE B 1 76 ? 7.479 39.843 21.341 1.00 6.19 100 PHE B CA 1
ATOM 2294 C C . PHE B 1 76 ? 7.113 39.152 20.039 1.00 6.13 100 PHE B C 1
ATOM 2295 O O . PHE B 1 76 ? 6.148 38.399 19.991 1.00 7.33 100 PHE B O 1
ATOM 2303 N N . PHE B 1 77 ? 7.865 39.403 18.975 1.00 7.36 101 PHE B N 1
ATOM 2304 C CA . PHE B 1 77 ? 7.558 38.733 17.721 1.00 7.29 101 PHE B CA 1
ATOM 2305 C C . PHE B 1 77 ? 7.835 37.242 17.865 1.00 6.63 101 PHE B C 1
ATOM 2306 O O . PHE B 1 77 ? 7.068 36.426 17.366 1.00 7.61 101 PHE B O 1
ATOM 2314 N N . TRP B 1 78 ? 8.938 36.888 18.516 1.00 6.45 102 TRP B N 1
ATOM 2315 C CA . TRP B 1 78 ? 9.230 35.469 18.716 1.00 6.52 102 TRP B CA 1
ATOM 2316 C C . TRP B 1 78 ? 8.162 34.832 19.598 1.00 6.79 102 TRP B C 1
ATOM 2317 O O . TRP B 1 78 ? 7.650 33.759 19.296 1.00 7.13 102 TRP B O 1
ATOM 2328 N N . LEU B 1 79 ? 7.805 35.527 20.661 1.00 6.19 103 LEU B N 1
ATOM 2329 C CA . LEU B 1 79 ? 6.784 35.026 21.581 1.00 7.49 103 LEU B CA 1
ATOM 2330 C C . LEU B 1 79 ? 5.462 34.890 20.844 1.00 7.10 103 LEU B C 1
ATOM 2331 O O . LEU B 1 79 ? 4.743 33.908 21.018 1.00 7.60 103 LEU B O 1
ATOM 2336 N N . ALA B 1 80 ? 5.151 35.872 20.006 1.00 6.92 104 ALA B N 1
ATOM 2337 C CA . ALA B 1 80 ? 3.902 35.851 19.257 1.00 7.81 104 ALA B CA 1
ATOM 2338 C C . ALA B 1 80 ? 3.868 34.675 18.287 1.00 7.19 104 ALA B C 1
ATOM 2339 O O . ALA B 1 80 ? 2.814 34.104 18.033 1.00 8.68 104 ALA B O 1
ATOM 2341 N N . TRP B 1 81 ? 5.020 34.320 17.728 1.00 6.38 105 TRP B N 1
ATOM 2342 C CA . TRP B 1 81 ? 5.051 33.185 16.817 1.00 7.72 105 TRP B CA 1
ATOM 2343 C C . TRP B 1 81 ? 4.768 31.894 17.582 1.00 8.89 105 TRP B C 1
ATOM 2344 O O . TRP B 1 81 ? 4.035 31.038 17.102 1.00 9.04 105 TRP B O 1
ATOM 2355 N N . GLN B 1 82 ? 5.356 31.742 18.768 1.00 9.26 106 GLN B N 1
ATOM 2356 C CA . GLN B 1 82 ? 5.133 30.526 19.545 1.00 9.43 106 GLN B CA 1
ATOM 2357 C C . GLN B 1 82 ? 3.675 30.463 19.998 1.00 10.01 106 GLN B C 1
ATOM 2358 O O . GLN B 1 82 ? 3.136 29.385 20.264 1.00 11.18 106 GLN B O 1
ATOM 2364 N N . ALA B 1 83 ? 3.034 31.620 20.077 1.00 8.44 107 ALA B N 1
ATOM 2365 C CA . ALA B 1 83 ? 1.639 31.675 20.499 1.00 9.50 107 ALA B CA 1
ATOM 2366 C C . ALA B 1 83 ? 0.656 31.404 19.365 1.00 10.54 107 ALA B C 1
ATOM 2367 O O . ALA B 1 83 ? -0.549 31.460 19.590 1.00 12.44 107 ALA B O 1
ATOM 2369 N N . ARG B 1 84 ? 1.142 31.109 18.158 1.00 10.49 108 ARG B N 1
ATOM 2370 C CA . ARG B 1 84 ? 0.220 30.834 17.054 1.00 10.98 108 ARG B CA 1
ATOM 2371 C C . ARG B 1 84 ? -0.615 29.582 17.291 1.00 12.05 108 ARG B C 1
ATOM 2372 O O . ARG B 1 84 ? -1.620 29.377 16.623 1.00 11.31 108 ARG B O 1
ATOM 2380 N N . ASP B 1 85 ? -0.204 28.763 18.254 1.00 12.23 109 ASP B N 1
ATOM 2381 C CA . ASP B 1 85 ? -0.926 27.541 18.573 1.00 13.52 109 ASP B CA 1
ATOM 2382 C C . ASP B 1 85 ? -2.353 27.899 19.015 1.00 12.41 109 ASP B C 1
ATOM 2383 O O . ASP B 1 85 ? -3.276 27.112 18.828 1.00 13.96 109 ASP B O 1
ATOM 2388 N N . PHE B 1 86 ? -2.538 29.090 19.585 1.00 12.31 110 PHE B N 1
ATOM 2389 C CA . PHE B 1 86 ? -3.862 29.517 20.045 1.00 13.06 110 PHE B CA 1
ATOM 2390 C C . PHE B 1 86 ? -4.830 29.655 18.878 1.00 13.91 110 PHE B C 1
ATOM 2391 O O . PHE B 1 86 ? -6.045 29.543 19.044 1.00 13.76 110 PHE B O 1
ATOM 2407 N N . SER B 1 88 ? -4.807 27.623 16.344 1.00 15.69 112 SER B N 1
ATOM 2408 C CA . SER B 1 88 ? -5.209 26.233 16.134 1.00 15.68 112 SER B CA 1
ATOM 2409 C C . SER B 1 88 ? -6.233 25.810 17.172 1.00 15.89 112 SER B C 1
ATOM 2410 O O . SER B 1 88 ? -7.136 25.023 16.876 1.00 14.45 112 SER B O 1
ATOM 2413 N N . LYS B 1 89 ? -6.082 26.300 18.396 1.00 15.89 113 LYS B N 1
ATOM 2414 C CA . LYS B 1 89 ? -7.054 25.945 19.419 1.00 16.50 113 LYS B CA 1
ATOM 2415 C C . LYS B 1 89 ? -8.449 26.348 18.964 1.00 17.05 113 LYS B C 1
ATOM 2416 O O . LYS B 1 89 ? -9.384 25.551 19.012 1.00 17.22 113 LYS B O 1
ATOM 2422 N N . LYS B 1 90 ? -8.560 27.571 18.471 1.00 17.18 114 LYS B N 1
ATOM 2423 C CA . LYS B 1 90 ? -9.829 28.096 17.982 1.00 17.15 114 LYS B CA 1
ATOM 2424 C C . LYS B 1 90 ? -10.301 27.395 16.715 1.00 16.64 114 LYS B C 1
ATOM 2425 O O . LYS B 1 90 ? -11.498 27.157 16.523 1.00 16.29 114 LYS B O 1
ATOM 2431 N N . TYR B 1 91 ? -9.361 27.077 15.839 1.00 15.67 115 TYR B N 1
ATOM 2432 C CA . TYR B 1 91 ? -9.701 26.427 14.586 1.00 15.79 115 TYR B CA 1
ATOM 2433 C C . TYR B 1 91 ? -10.229 25.016 14.847 1.00 16.85 115 TYR B C 1
ATOM 2434 O O . TYR B 1 91 ? -11.103 24.530 14.124 1.00 16.92 115 TYR B O 1
ATOM 2443 N N . GLY B 1 92 ? -9.722 24.380 15.902 1.00 16.92 116 GLY B N 1
ATOM 2444 C CA . GLY B 1 92 ? -10.149 23.033 16.241 1.00 17.44 116 GLY B CA 1
ATOM 2445 C C . GLY B 1 92 ? -9.182 21.993 15.717 1.00 17.80 116 GLY B C 1
ATOM 2446 O O . GLY B 1 92 ? -9.274 20.814 16.045 1.00 18.39 116 GLY B O 1
ATOM 2447 N N . GLN B 1 93 ? -8.233 22.452 14.908 1.00 19.36 117 GLN B N 1
ATOM 2448 C CA . GLN B 1 93 ? -7.218 21.601 14.295 1.00 18.99 117 GLN B CA 1
ATOM 2449 C C . GLN B 1 93 ? -5.914 22.383 14.121 1.00 19.62 117 GLN B C 1
ATOM 2450 O O . GLN B 1 93 ? -5.831 23.554 14.491 1.00 19.91 117 GLN B O 1
ATOM 2456 N N . PRO B 1 94 ? -4.879 21.743 13.553 1.00 19.56 118 PRO B N 1
ATOM 2457 C CA . PRO B 1 94 ? -3.633 22.498 13.387 1.00 18.94 118 PRO B CA 1
ATOM 2458 C C . PRO B 1 94 ? -3.664 23.458 12.195 1.00 18.00 118 PRO B C 1
ATOM 2459 O O . PRO B 1 94 ? -3.834 23.032 11.052 1.00 19.85 118 PRO B O 1
ATOM 2463 N N . VAL B 1 95 ? -3.524 24.755 12.468 1.00 17.26 119 VAL B N 1
ATOM 2464 C CA . VAL B 1 95 ? -3.482 25.768 11.416 1.00 15.53 119 VAL B CA 1
ATOM 2465 C C . VAL B 1 95 ? -2.063 25.687 10.877 1.00 15.31 119 VAL B C 1
ATOM 2466 O O . VAL B 1 95 ? -1.106 25.856 11.630 1.00 14.26 119 VAL B O 1
ATOM 2470 N N . PRO B 1 96 ? -1.909 25.414 9.573 1.00 14.07 120 PRO B N 1
ATOM 2471 C CA . PRO B 1 96 ? -0.574 25.316 8.981 1.00 14.55 120 PRO B CA 1
ATOM 2472 C C . PRO B 1 96 ? 0.237 26.593 9.167 1.00 12.42 120 PRO B C 1
ATOM 2473 O O . PRO B 1 96 ? -0.295 27.707 9.076 1.00 12.42 120 PRO B O 1
ATOM 2477 N N . ASP B 1 97 ? 1.528 26.426 9.420 1.00 12.34 121 ASP B N 1
ATOM 2478 C CA . ASP B 1 97 ? 2.411 27.562 9.616 1.00 11.61 121 ASP B CA 1
ATOM 2479 C C . ASP B 1 97 ? 2.333 28.588 8.480 1.00 11.74 121 ASP B C 1
ATOM 2480 O O . ASP B 1 97 ? 2.403 29.779 8.736 1.00 11.93 121 ASP B O 1
ATOM 2485 N N . ARG B 1 98 ? 2.167 28.129 7.243 1.00 11.10 122 ARG B N 1
ATOM 2486 C CA . ARG B 1 98 ? 2.130 29.031 6.099 1.00 11.03 122 ARG B CA 1
ATOM 2487 C C . ARG B 1 98 ? 0.937 29.978 6.138 1.00 11.65 122 ARG B C 1
ATOM 2488 O O . ARG B 1 98 ? 0.940 31.001 5.465 1.00 10.80 122 ARG B O 1
ATOM 2496 N N . ALA B 1 99 ? -0.085 29.654 6.928 1.00 9.99 123 ALA B N 1
ATOM 2497 C CA . ALA B 1 99 ? -1.263 30.518 7.001 1.00 10.27 123 ALA B CA 1
ATOM 2498 C C . ALA B 1 99 ? -1.148 31.591 8.074 1.00 11.31 123 ALA B C 1
ATOM 2499 O O . ALA B 1 99 ? -1.951 32.512 8.116 1.00 11.31 123 ALA B O 1
ATOM 2501 N N . VAL B 1 100 ? -0.147 31.465 8.940 1.00 10.30 124 VAL B N 1
ATOM 2502 C CA . VAL B 1 100 ? 0.050 32.415 10.040 1.00 10.78 124 VAL B CA 1
ATOM 2503 C C . VAL B 1 100 ? 0.833 33.671 9.667 1.00 9.21 124 VAL B C 1
ATOM 2504 O O . VAL B 1 100 ? 1.755 33.619 8.862 1.00 8.88 124 VAL B O 1
ATOM 2508 N N . SER B 1 101 ? 0.450 34.799 10.258 1.00 8.36 125 SER B N 1
ATOM 2509 C CA . SER B 1 101 ? 1.141 36.064 10.039 1.00 7.49 125 SER B CA 1
ATOM 2510 C C . SER B 1 101 ? 1.090 36.876 11.335 1.00 7.97 125 SER B C 1
ATOM 2511 O O . SER B 1 101 ? 0.113 36.800 12.085 1.00 7.82 125 SER B O 1
ATOM 2514 N N . LEU B 1 102 ? 2.159 37.627 11.599 1.00 7.39 126 LEU B N 1
ATOM 2515 C CA . LEU B 1 102 ? 2.265 38.462 12.797 1.00 7.20 126 LEU B CA 1
ATOM 2516 C C . LEU B 1 102 ? 2.426 39.890 12.302 1.00 6.40 126 LEU B C 1
ATOM 2517 O O . LEU B 1 102 ? 3.221 40.148 11.404 1.00 6.88 126 LEU B O 1
ATOM 2522 N N . ALA B 1 103 ? 1.673 40.823 12.873 1.00 5.87 127 ALA B N 1
ATOM 2523 C CA . ALA B 1 103 ? 1.790 42.190 12.410 1.00 6.42 127 ALA B CA 1
ATOM 2524 C C . ALA B 1 103 ? 1.567 43.207 13.511 1.00 7.32 127 ALA B C 1
ATOM 2525 O O . ALA B 1 103 ? 0.779 42.988 14.429 1.00 7.25 127 ALA B O 1
ATOM 2527 N N . ILE B 1 104 ? 2.292 44.315 13.428 1.00 6.51 128 ILE B N 1
ATOM 2528 C CA . ILE B 1 104 ? 2.134 45.384 14.396 1.00 7.83 128 ILE B CA 1
ATOM 2529 C C . ILE B 1 104 ? 2.043 46.676 13.597 1.00 8.07 128 ILE B C 1
ATOM 2530 O O . ILE B 1 104 ? 2.786 46.889 12.645 1.00 8.37 128 ILE B O 1
ATOM 2535 N N . ASN B 1 105 ? 1.095 47.519 13.980 1.00 8.00 129 ASN B N 1
ATOM 2536 C CA . ASN B 1 105 ? 0.854 48.784 13.303 1.00 7.49 129 ASN B CA 1
ATOM 2537 C C . ASN B 1 105 ? 1.525 49.978 13.969 1.00 8.49 129 ASN B C 1
ATOM 2538 O O . ASN B 1 105 ? 1.766 49.978 15.177 1.00 9.75 129 ASN B O 1
ATOM 2543 N N . SER B 1 106 ? 1.823 50.990 13.161 1.00 9.46 130 SER B N 1
ATOM 2544 C CA . SER B 1 106 ? 2.445 52.225 13.643 1.00 11.29 130 SER B CA 1
ATOM 2545 C C . SER B 1 106 ? 1.386 53.018 14.405 1.00 11.88 130 SER B C 1
ATOM 2546 O O . SER B 1 106 ? 0.243 52.592 14.484 1.00 13.53 130 SER B O 1
ATOM 2549 N N . ARG B 1 107 ? 1.765 54.185 14.925 1.00 14.94 131 ARG B N 1
ATOM 2550 C CA . ARG B 1 107 ? 0.855 55.042 15.688 1.00 16.80 131 ARG B CA 1
ATOM 2551 C C . ARG B 1 107 ? -0.361 55.520 14.887 1.00 17.10 131 ARG B C 1
ATOM 2552 O O . ARG B 1 107 ? -1.470 55.613 15.432 1.00 18.28 131 ARG B O 1
ATOM 2560 N N . THR B 1 108 ? -0.163 55.832 13.605 1.00 16.96 132 THR B N 1
ATOM 2561 C CA . THR B 1 108 ? -1.266 56.286 12.756 1.00 17.04 132 THR B CA 1
ATOM 2562 C C . THR B 1 108 ? -1.997 55.101 12.120 1.00 17.45 132 THR B C 1
ATOM 2563 O O . THR B 1 108 ? -2.879 55.277 11.271 1.00 17.98 132 THR B O 1
ATOM 2567 N N . GLY B 1 109 ? -1.619 53.894 12.531 1.00 17.62 133 GLY B N 1
ATOM 2568 C CA . GLY B 1 109 ? -2.251 52.698 12.012 1.00 18.08 133 GLY B CA 1
ATOM 2569 C C . GLY B 1 109 ? -2.971 51.935 13.106 1.00 16.74 133 GLY B C 1
ATOM 2570 O O . GLY B 1 109 ? -3.410 50.804 12.903 1.00 18.35 133 GLY B O 1
ATOM 2571 N N . ARG B 1 110 ? -3.101 52.552 14.275 1.00 16.48 134 ARG B N 1
ATOM 2572 C CA . ARG B 1 110 ? -3.771 51.901 15.396 1.00 17.31 134 ARG B CA 1
ATOM 2573 C C . ARG B 1 110 ? -4.699 52.871 16.120 1.00 17.14 134 ARG B C 1
ATOM 2574 O O . ARG B 1 110 ? -4.677 54.071 15.864 1.00 17.59 134 ARG B O 1
ATOM 2582 N N . THR B 1 111 ? -5.506 52.309 17.022 1.00 17.50 135 THR B N 1
ATOM 2583 C CA . THR B 1 111 ? -6.447 53.052 17.857 1.00 18.44 135 THR B CA 1
ATOM 2584 C C . THR B 1 111 ? -6.077 52.884 19.324 1.00 18.28 135 THR B C 1
ATOM 2585 O O . THR B 1 111 ? -6.252 53.795 20.142 1.00 20.14 135 THR B O 1
ATOM 2589 N N . GLN B 1 112 ? -5.544 51.721 19.638 1.00 15.90 136 GLN B N 1
ATOM 2590 C CA . GLN B 1 112 ? -5.123 51.379 20.992 1.00 14.46 136 GLN B CA 1
ATOM 2591 C C . GLN B 1 112 ? -3.657 51.691 21.212 1.00 13.71 136 GLN B C 1
ATOM 2592 O O . GLN B 1 112 ? -2.812 51.353 20.377 1.00 14.46 136 GLN B O 1
ATOM 2598 N N . ASN B 1 113 ? -3.352 52.321 22.338 1.00 13.92 137 ASN B N 1
ATOM 2599 C CA . ASN B 1 113 ? -1.965 52.670 22.615 1.00 13.50 137 ASN B CA 1
ATOM 2600 C C . ASN B 1 113 ? -1.194 51.739 23.545 1.00 13.25 137 ASN B C 1
ATOM 2601 O O . ASN B 1 113 ? -0.374 52.192 24.338 1.00 14.97 137 ASN B O 1
ATOM 2606 N N . HIS B 1 114 ? -1.483 50.443 23.468 1.00 12.59 138 HIS B N 1
ATOM 2607 C CA . HIS B 1 114 ? -0.748 49.454 24.244 1.00 11.82 138 HIS B CA 1
ATOM 2608 C C . HIS B 1 114 ? -0.214 48.483 23.201 1.00 10.33 138 HIS B C 1
ATOM 2609 O O . HIS B 1 114 ? -0.988 47.897 22.443 1.00 11.20 138 HIS B O 1
ATOM 2616 N N . PHE B 1 115 ? 1.110 48.337 23.158 1.00 8.89 139 PHE B N 1
ATOM 2617 C CA . PHE B 1 115 ? 1.782 47.451 22.214 1.00 7.84 139 PHE B CA 1
ATOM 2618 C C . PHE B 1 115 ? 1.014 46.156 21.983 1.00 7.53 139 PHE B C 1
ATOM 2619 O O . PHE B 1 115 ? 0.680 45.451 22.930 1.00 7.98 139 PHE B O 1
ATOM 2627 N N . HIS B 1 116 ? 0.725 45.848 20.721 1.00 7.00 140 HIS B N 1
ATOM 2628 C CA . HIS B 1 116 ? 0.046 44.603 20.413 1.00 7.65 140 HIS B CA 1
ATOM 2629 C C . HIS B 1 116 ? 0.393 44.108 19.022 1.00 7.03 140 HIS B C 1
ATOM 2630 O O . HIS B 1 116 ? 0.420 44.864 18.053 1.00 7.73 140 HIS B O 1
ATOM 2637 N N . ILE B 1 117 ? 0.700 42.819 18.958 1.00 7.28 141 ILE B N 1
ATOM 2638 C CA . ILE B 1 117 ? 1.024 42.159 17.703 1.00 7.25 141 ILE B CA 1
ATOM 2639 C C . ILE B 1 117 ? -0.203 41.330 17.348 1.00 7.23 141 ILE B C 1
ATOM 2640 O O . ILE B 1 117 ? -0.695 40.560 18.173 1.00 7.65 141 ILE B O 1
ATOM 2645 N N . HIS B 1 118 ? -0.706 41.530 16.133 1.00 6.79 142 HIS B N 1
ATOM 2646 C CA . HIS B 1 118 ? -1.869 40.809 15.634 1.00 6.84 142 HIS B CA 1
ATOM 2647 C C . HIS B 1 118 ? -1.403 39.454 15.123 1.00 7.48 142 HIS B C 1
ATOM 2648 O O . HIS B 1 118 ? -0.561 39.376 14.227 1.00 7.24 142 HIS B O 1
ATOM 2655 N N . ILE B 1 119 ? -1.946 38.389 15.695 1.00 7.71 143 ILE B N 1
ATOM 2656 C CA . ILE B 1 119 ? -1.615 37.036 15.262 1.00 8.54 143 ILE B CA 1
ATOM 2657 C C . ILE B 1 119 ? -2.888 36.604 14.532 1.00 7.85 143 ILE B C 1
ATOM 2658 O O . ILE B 1 119 ? -3.935 36.453 15.156 1.00 8.87 143 ILE B O 1
ATOM 2663 N N . SER B 1 120 ? -2.806 36.409 13.221 1.00 7.72 144 SER B N 1
ATOM 2664 C CA . SER B 1 120 ? -3.984 36.027 12.444 1.00 9.49 144 SER B CA 1
ATOM 2665 C C . SER B 1 120 ? -3.585 35.428 11.098 1.00 8.89 144 SER B C 1
ATOM 2666 O O . SER B 1 120 ? -2.409 35.174 10.861 1.00 8.48 144 SER B O 1
ATOM 2669 N N . CYS B 1 121 ? -4.558 35.204 10.216 1.00 10.39 145 CYS B N 1
ATOM 2670 C CA . CYS B 1 121 ? -4.250 34.638 8.911 1.00 10.03 145 CYS B CA 1
ATOM 2671 C C . CYS B 1 121 ? -3.742 35.646 7.902 1.00 8.97 145 CYS B C 1
ATOM 2672 O O . CYS B 1 121 ? -4.148 36.809 7.887 1.00 8.48 145 CYS B O 1
ATOM 2675 N N . ILE B 1 122 ? -2.861 35.159 7.035 1.00 9.68 146 ILE B N 1
ATOM 2676 C CA . ILE B 1 122 ? -2.271 35.959 5.979 1.00 8.51 146 ILE B CA 1
ATOM 2677 C C . ILE B 1 122 ? -3.239 36.014 4.793 1.00 10.34 146 ILE B C 1
ATOM 2678 O O . ILE B 1 122 ? -4.050 35.101 4.603 1.00 10.15 146 ILE B O 1
ATOM 2683 N N . ARG B 1 123 ? -3.173 37.098 4.019 1.00 8.94 147 ARG B N 1
ATOM 2684 C CA . ARG B 1 123 ? -4.027 37.242 2.841 1.00 10.17 147 ARG B CA 1
ATOM 2685 C C . ARG B 1 123 ? -3.484 36.321 1.769 1.00 10.31 147 ARG B C 1
ATOM 2686 O O . ARG B 1 123 ? -2.273 36.195 1.613 1.00 10.74 147 ARG B O 1
ATOM 2694 N N . PRO B 1 124 ? -4.372 35.659 1.016 1.00 10.76 148 PRO B N 1
ATOM 2695 C CA . PRO B 1 124 ? -3.926 34.758 -0.048 1.00 11.74 148 PRO B CA 1
ATOM 2696 C C . PRO B 1 124 ? -3.005 35.448 -1.054 1.00 10.24 148 PRO B C 1
ATOM 2697 O O . PRO B 1 124 ? -1.996 34.883 -1.459 1.00 10.73 148 PRO B O 1
ATOM 2701 N N . ASP B 1 125 ? -3.341 36.667 -1.467 1.00 13.39 149 ASP B N 1
ATOM 2702 C CA . ASP B 1 125 ? -2.477 37.327 -2.435 1.00 11.22 149 ASP B CA 1
ATOM 2703 C C . ASP B 1 125 ? -1.091 37.618 -1.873 1.00 10.91 149 ASP B C 1
ATOM 2704 O O . ASP B 1 125 ? -0.101 37.448 -2.573 1.00 12.66 149 ASP B O 1
ATOM 2709 N N . VAL B 1 126 ? -1.016 38.022 -0.608 1.00 10.11 150 VAL B N 1
ATOM 2710 C CA . VAL B 1 126 ? 0.277 38.285 0.024 1.00 10.32 150 VAL B CA 1
ATOM 2711 C C . VAL B 1 126 ? 1.055 36.973 0.149 1.00 9.74 150 VAL B C 1
ATOM 2712 O O . VAL B 1 126 ? 2.263 36.922 -0.083 1.00 9.74 150 VAL B O 1
ATOM 2716 N N . ARG B 1 127 ? 0.356 35.901 0.510 1.00 9.98 151 ARG B N 1
ATOM 2717 C CA . ARG B 1 127 ? 1.006 34.599 0.648 1.00 10.37 151 ARG B CA 1
ATOM 2718 C C . ARG B 1 127 ? 1.731 34.258 -0.654 1.00 9.56 151 ARG B C 1
ATOM 2719 O O . ARG B 1 127 ? 2.897 33.867 -0.650 1.00 9.60 151 ARG B O 1
ATOM 2727 N N . GLU B 1 128 ? 1.032 34.427 -1.770 1.00 9.59 152 GLU B N 1
ATOM 2728 C CA . GLU B 1 128 ? 1.592 34.123 -3.084 1.00 11.40 152 GLU B CA 1
ATOM 2729 C C . GLU B 1 128 ? 2.722 35.054 -3.492 1.00 11.85 152 GLU B C 1
ATOM 2730 O O . GLU B 1 128 ? 3.725 34.607 -4.056 1.00 12.27 152 GLU B O 1
ATOM 2736 N N . GLN B 1 129 ? 2.556 36.345 -3.222 1.00 12.80 153 GLN B N 1
ATOM 2737 C CA . GLN B 1 129 ? 3.594 37.310 -3.560 1.00 13.02 153 GLN B CA 1
ATOM 2738 C C . GLN B 1 129 ? 4.864 36.977 -2.797 1.00 13.31 153 GLN B C 1
ATOM 2739 O O . GLN B 1 129 ? 5.958 37.040 -3.350 1.00 14.32 153 GLN B O 1
ATOM 2745 N N . LEU B 1 130 ? 4.731 36.631 -1.521 1.00 12.16 154 LEU B N 1
ATOM 2746 C CA . LEU B 1 130 ? 5.905 36.283 -0.743 1.00 12.75 154 LEU B CA 1
ATOM 2747 C C . LEU B 1 130 ? 6.524 34.988 -1.279 1.00 11.62 154 LEU B C 1
ATOM 2748 O O . LEU B 1 130 ? 7.745 34.903 -1.409 1.00 11.58 154 LEU B O 1
ATOM 2753 N N . ASP B 1 131 ? 5.692 34.000 -1.615 1.00 12.11 155 ASP B N 1
ATOM 2754 C CA . ASP B 1 131 ? 6.196 32.725 -2.158 1.00 14.01 155 ASP B CA 1
ATOM 2755 C C . ASP B 1 131 ? 7.002 32.938 -3.437 1.00 14.15 155 ASP B C 1
ATOM 2756 O O . ASP B 1 131 ? 8.131 32.477 -3.543 1.00 15.00 155 ASP B O 1
ATOM 2761 N N . ASN B 1 132 ? 6.400 33.626 -4.408 1.00 14.75 156 ASN B N 1
ATOM 2762 C CA . ASN B 1 132 ? 7.045 33.894 -5.689 1.00 15.14 156 ASN B CA 1
ATOM 2763 C C . ASN B 1 132 ? 8.263 34.778 -5.534 1.00 16.26 156 ASN B C 1
ATOM 2764 O O . ASN B 1 132 ? 9.005 34.997 -6.498 1.00 17.08 156 ASN B O 1
ATOM 2769 N N . ASN B 1 133 ? 8.488 35.287 -4.333 1.00 14.58 157 ASN B N 1
ATOM 2770 C CA . ASN B 1 133 ? 9.618 36.169 -4.145 1.00 15.48 157 ASN B CA 1
ATOM 2771 C C . ASN B 1 133 ? 10.673 35.563 -3.232 1.00 15.46 157 ASN B C 1
ATOM 2772 O O . ASN B 1 133 ? 11.637 36.226 -2.841 1.00 15.22 157 ASN B O 1
ATOM 2777 N N . LEU B 1 134 ? 10.510 34.272 -2.926 1.00 15.31 158 LEU B N 1
ATOM 2778 C CA . LEU B 1 134 ? 11.441 33.570 -2.064 1.00 16.54 158 LEU B CA 1
ATOM 2779 C C . LEU B 1 134 ? 12.888 33.661 -2.537 1.00 16.01 158 LEU B C 1
ATOM 2780 O O . LEU B 1 134 ? 13.805 33.756 -1.720 1.00 17.08 158 LEU B O 1
ATOM 2785 N N . ALA B 1 135 ? 13.096 33.646 -3.849 1.00 14.32 159 ALA B N 1
ATOM 2786 C CA . ALA B 1 135 ? 14.454 33.697 -4.385 1.00 14.32 159 ALA B CA 1
ATOM 2787 C C . ALA B 1 135 ? 15.006 35.107 -4.531 1.00 14.37 159 ALA B C 1
ATOM 2788 O O . ALA B 1 135 ? 16.135 35.293 -4.985 1.00 15.80 159 ALA B O 1
ATOM 2790 N N . ASN B 1 136 ? 14.214 36.099 -4.136 1.00 14.65 160 ASN B N 1
ATOM 2791 C CA . ASN B 1 136 ? 14.640 37.484 -4.225 1.00 14.25 160 ASN B CA 1
ATOM 2792 C C . ASN B 1 136 ? 14.947 38.096 -2.856 1.00 15.60 160 ASN B C 1
ATOM 2793 O O . ASN B 1 136 ? 15.737 39.023 -2.756 1.00 16.73 160 ASN B O 1
ATOM 2798 N N . ILE B 1 137 ? 14.331 37.562 -1.806 1.00 16.82 161 ILE B N 1
ATOM 2799 C CA . ILE B 1 137 ? 14.525 38.093 -0.457 1.00 17.37 161 ILE B CA 1
ATOM 2800 C C . ILE B 1 137 ? 15.857 37.654 0.154 1.00 17.07 161 ILE B C 1
ATOM 2801 O O . ILE B 1 137 ? 16.105 36.459 0.328 1.00 17.47 161 ILE B O 1
ATOM 2806 N N . SER B 1 138 ? 16.714 38.625 0.469 1.00 15.85 1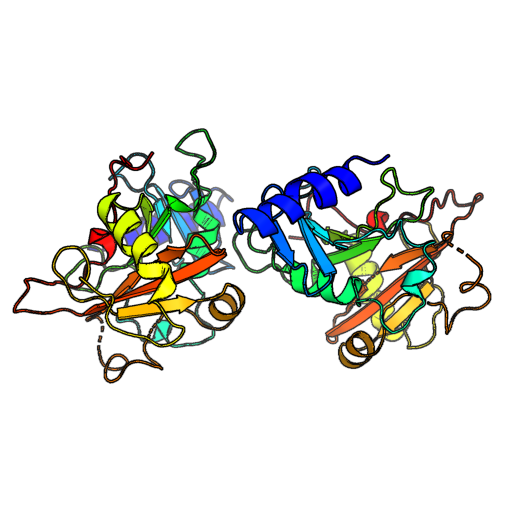62 SER B N 1
ATOM 2807 C CA . SER B 1 138 ? 18.023 38.322 1.052 1.00 15.90 162 SER B CA 1
ATOM 2808 C C . SER B 1 138 ? 18.060 38.583 2.557 1.00 17.51 162 SER B C 1
ATOM 2809 O O . SER B 1 138 ? 17.042 38.879 3.179 1.00 15.74 162 SER B O 1
ATOM 2812 N N . SER B 1 139 ? 19.249 38.469 3.136 1.00 17.03 163 SER B N 1
ATOM 2813 C CA . SER B 1 139 ? 19.431 38.685 4.562 1.00 17.00 163 SER B CA 1
ATOM 2814 C C . SER B 1 139 ? 19.637 40.169 4.845 1.00 16.97 163 SER B C 1
ATOM 2815 O O . SER B 1 139 ? 19.847 40.565 5.983 1.00 18.97 163 SER B O 1
ATOM 2818 N N . ARG B 1 140 ? 19.567 40.979 3.789 1.00 16.62 164 ARG B N 1
ATOM 2819 C CA . ARG B 1 140 ? 19.690 42.433 3.879 1.00 18.13 164 ARG B CA 1
ATOM 2820 C C . ARG B 1 140 ? 18.385 43.080 3.433 1.00 16.92 164 ARG B C 1
ATOM 2821 O O . ARG B 1 140 ? 17.822 42.708 2.400 1.00 19.18 164 ARG B O 1
ATOM 2829 N N . TRP B 1 141 ? 17.906 44.044 4.215 1.00 16.32 165 TRP B N 1
ATOM 2830 C CA . TRP B 1 141 ? 16.661 44.736 3.895 1.00 15.77 165 TRP B CA 1
ATOM 2831 C C . TRP B 1 141 ? 16.675 45.313 2.487 1.00 16.16 165 TRP B C 1
ATOM 2832 O O . TRP B 1 141 ? 17.506 46.156 2.164 1.00 17.13 165 TRP B O 1
ATOM 2843 N N . LEU B 1 142 ? 15.742 44.860 1.660 1.00 14.80 166 LEU B N 1
ATOM 2844 C CA . LEU B 1 142 ? 15.622 45.326 0.286 1.00 14.86 166 LEU B CA 1
ATOM 2845 C C . LEU B 1 142 ? 14.140 45.499 -0.035 1.00 14.98 166 LEU B C 1
ATOM 2846 O O . LEU B 1 142 ? 13.302 44.820 0.539 1.00 13.12 166 LEU B O 1
ATOM 2851 N N . PRO B 1 143 ? 13.796 46.427 -0.943 1.00 15.36 167 PRO B N 1
ATOM 2852 C CA . PRO B 1 143 ? 12.370 46.583 -1.251 1.00 15.70 167 PRO B CA 1
ATOM 2853 C C . PRO B 1 143 ? 11.830 45.272 -1.812 1.00 15.55 167 PRO B C 1
ATOM 2854 O O . PRO B 1 143 ? 12.469 44.639 -2.655 1.00 15.88 167 PRO B O 1
ATOM 2858 N N . LEU B 1 144 ? 10.669 44.850 -1.325 1.00 14.30 168 LEU B N 1
ATOM 2859 C CA . LEU B 1 144 ? 10.053 43.628 -1.809 1.00 13.76 168 LEU B CA 1
ATOM 2860 C C . LEU B 1 144 ? 9.553 43.940 -3.215 1.00 12.91 168 LEU B C 1
ATOM 2861 O O . LEU B 1 144 ? 8.802 44.892 -3.411 1.00 11.87 168 LEU B O 1
ATOM 2866 N N . PRO B 1 145 ? 9.969 43.152 -4.216 1.00 12.50 169 PRO B N 1
ATOM 2867 C CA . PRO B 1 145 ? 9.515 43.408 -5.585 1.00 12.61 169 PRO B CA 1
ATOM 2868 C C . PRO B 1 145 ? 7.993 43.377 -5.699 1.00 13.49 169 PRO B C 1
ATOM 2869 O O . PRO B 1 145 ? 7.351 42.413 -5.293 1.00 14.04 169 PRO B O 1
ATOM 2873 N N . GLY B 1 146 ? 7.427 44.441 -6.261 1.00 13.25 170 GLY B N 1
ATOM 2874 C CA . GLY B 1 146 ? 5.991 44.523 -6.426 1.00 13.73 170 GLY B CA 1
ATOM 2875 C C . GLY B 1 146 ? 5.270 45.073 -5.209 1.00 13.88 170 GLY B C 1
ATOM 2876 O O . GLY B 1 146 ? 4.091 45.419 -5.282 1.00 13.96 170 GLY B O 1
ATOM 2877 N N . GLY B 1 147 ? 5.972 45.143 -4.088 1.00 12.80 171 GLY B N 1
ATOM 2878 C CA . GLY B 1 147 ? 5.363 45.645 -2.870 1.00 12.93 171 GLY B CA 1
ATOM 2879 C C . GLY B 1 147 ? 4.225 44.765 -2.397 1.00 12.53 171 GLY B C 1
ATOM 2880 O O . GLY B 1 147 ? 4.110 43.604 -2.791 1.00 11.26 171 GLY B O 1
ATOM 2881 N N . LEU B 1 148 ? 3.391 45.318 -1.523 1.00 10.88 172 LEU B N 1
ATOM 2882 C CA . LEU B 1 148 ? 2.234 44.610 -0.973 1.00 11.04 172 LEU B CA 1
ATOM 2883 C C . LEU B 1 148 ? 1.126 45.632 -0.746 1.00 11.64 172 LEU B C 1
ATOM 2884 O O . LEU B 1 148 ? 1.379 46.734 -0.262 1.00 10.58 172 LEU B O 1
ATOM 2889 N N . ARG B 1 149 ? -0.101 45.265 -1.103 1.00 11.92 173 ARG B N 1
ATOM 2890 C CA . ARG B 1 149 ? -1.256 46.149 -0.918 1.00 13.09 173 ARG B CA 1
ATOM 2891 C C . ARG B 1 149 ? -1.036 47.554 -1.475 1.00 12.83 173 ARG B C 1
ATOM 2892 O O . ARG B 1 149 ? -1.573 48.536 -0.949 1.00 14.45 173 ARG B O 1
ATOM 2900 N N . GLY B 1 150 ? -0.245 47.652 -2.538 1.00 12.04 174 GLY B N 1
ATOM 2901 C CA . GLY B 1 150 ? 0.022 48.945 -3.142 1.00 14.26 174 GLY B CA 1
ATOM 2902 C C . GLY B 1 150 ? 0.956 49.843 -2.350 1.00 14.67 174 GLY B C 1
ATOM 2903 O O . GLY B 1 150 ? 1.000 51.049 -2.581 1.00 15.35 174 GLY B O 1
ATOM 2904 N N . HIS B 1 151 ? 1.709 49.263 -1.418 1.00 13.08 175 HIS B N 1
ATOM 2905 C CA . HIS B 1 151 ? 2.654 50.027 -0.607 1.00 11.99 175 HIS B CA 1
ATOM 2906 C C . HIS B 1 151 ? 4.056 49.425 -0.705 1.00 12.29 175 HIS B C 1
ATOM 2907 O O . HIS B 1 151 ? 4.234 48.267 -1.087 1.00 11.18 175 HIS B O 1
ATOM 2914 N N . GLU B 1 152 ? 5.052 50.231 -0.365 1.00 12.82 176 GLU B N 1
ATOM 2915 C CA . GLU B 1 152 ? 6.429 49.784 -0.379 1.00 13.68 176 GLU B CA 1
ATOM 2916 C C . GLU B 1 152 ? 6.757 49.102 0.941 1.00 13.23 176 GLU B C 1
ATOM 2917 O O . GLU B 1 152 ? 6.506 49.650 2.014 1.00 12.18 176 GLU B O 1
ATOM 2923 N N . TYR B 1 153 ? 7.313 47.898 0.843 1.00 12.27 177 TYR B N 1
ATOM 2924 C CA . TYR B 1 153 ? 7.709 47.118 2.008 1.00 12.28 177 TYR B CA 1
ATOM 2925 C C . TYR B 1 153 ? 9.147 46.682 1.869 1.00 12.48 177 TYR B C 1
ATOM 2926 O O . TYR B 1 153 ? 9.566 46.249 0.790 1.00 12.58 177 TYR B O 1
ATOM 2935 N N . LEU B 1 154 ? 9.907 46.811 2.951 1.00 12.39 178 LEU B N 1
ATOM 2936 C CA . LEU B 1 154 ? 11.284 46.343 2.952 1.00 12.28 178 LEU B CA 1
ATOM 2937 C C . LEU B 1 154 ? 11.168 44.897 3.445 1.00 11.98 178 LEU B C 1
ATOM 2938 O O . LEU B 1 154 ? 10.326 44.588 4.289 1.00 12.21 178 LEU B O 1
ATOM 2943 N N . ALA B 1 155 ? 12.001 44.010 2.917 1.00 11.21 179 ALA B N 1
ATOM 2944 C CA . ALA B 1 155 ? 11.948 42.611 3.313 1.00 12.04 179 ALA B CA 1
ATOM 2945 C C . ALA B 1 155 ? 13.330 42.079 3.654 1.00 12.07 179 ALA B C 1
ATOM 2946 O O . ALA B 1 155 ? 14.312 42.409 2.988 1.00 11.34 179 ALA B O 1
ATOM 2948 N N . ARG B 1 156 ? 13.398 41.269 4.707 1.00 11.49 180 ARG B N 1
ATOM 2949 C CA . ARG B 1 156 ? 14.652 40.663 5.144 1.00 12.57 180 ARG B CA 1
ATOM 2950 C C . ARG B 1 156 ? 14.426 39.224 5.549 1.00 11.50 180 ARG B C 1
ATOM 2951 O O . ARG B 1 156 ? 13.468 38.909 6.259 1.00 10.77 180 ARG B O 1
ATOM 2959 N N . ARG B 1 157 ? 15.321 38.352 5.090 1.00 11.82 181 ARG B N 1
ATOM 2960 C CA . ARG B 1 157 ? 15.263 36.937 5.419 1.00 12.91 181 ARG B CA 1
ATOM 2961 C C . ARG B 1 157 ? 15.759 36.857 6.861 1.00 13.40 181 ARG B C 1
ATOM 2962 O O . ARG B 1 157 ? 16.696 37.564 7.236 1.00 14.28 181 ARG B O 1
ATOM 2970 N N . VAL B 1 158 ? 15.115 36.024 7.668 1.00 11.92 182 VAL B N 1
ATOM 2971 C CA . VAL B 1 158 ? 15.485 35.867 9.072 1.00 14.07 182 VAL B CA 1
ATOM 2972 C C . VAL B 1 158 ? 15.441 34.395 9.442 1.00 13.74 182 VAL B C 1
ATOM 2973 O O . VAL B 1 158 ? 14.412 33.742 9.281 1.00 13.19 182 VAL B O 1
ATOM 2977 N N . THR B 1 159 ? 16.564 33.869 9.919 1.00 15.32 183 THR B N 1
ATOM 2978 C CA . THR B 1 159 ? 16.619 32.476 10.339 1.00 15.38 183 THR B CA 1
ATOM 2979 C C . THR B 1 159 ? 16.182 32.465 11.796 1.00 16.20 183 THR B C 1
ATOM 2980 O O . THR B 1 159 ? 16.201 33.503 12.462 1.00 15.30 183 THR B O 1
ATOM 2984 N N . GLU B 1 160 ? 15.799 31.302 12.307 1.00 17.34 184 GLU B N 1
ATOM 2985 C CA . GLU B 1 160 ? 15.375 31.237 13.696 1.00 17.80 184 GLU B CA 1
ATOM 2986 C C . GLU B 1 160 ? 16.495 31.655 14.638 1.00 17.24 184 GLU B C 1
ATOM 2987 O O . GLU B 1 160 ? 16.246 32.298 15.657 1.00 18.57 184 GLU B O 1
ATOM 2993 N N . SER B 1 161 ? 17.732 31.321 14.286 1.00 19.59 185 SER B N 1
ATOM 2994 C CA . SER B 1 161 ? 18.869 31.666 15.134 1.00 19.12 185 SER B CA 1
ATOM 2995 C C . SER B 1 161 ? 19.082 33.177 15.213 1.00 19.46 185 SER B C 1
ATOM 2996 O O . SER B 1 161 ? 19.561 33.693 16.228 1.00 20.09 185 SER B O 1
ATOM 2999 N N . GLU B 1 162 ? 18.735 33.886 14.143 1.00 18.42 186 GLU B N 1
ATOM 3000 C CA . GLU B 1 162 ? 18.874 35.337 14.135 1.00 17.16 186 GLU B CA 1
ATOM 3001 C C . GLU B 1 162 ? 17.780 35.950 15.011 1.00 16.44 186 GLU B C 1
ATOM 3002 O O . GLU B 1 162 ? 18.041 36.868 15.793 1.00 17.24 186 GLU B O 1
ATOM 3008 N N . LEU B 1 163 ? 16.559 35.436 14.868 1.00 17.16 187 LEU B N 1
ATOM 3009 C CA . LEU B 1 163 ? 15.414 35.930 15.626 1.00 16.63 187 LEU B CA 1
ATOM 3010 C C . LEU B 1 163 ? 15.652 35.799 17.131 1.00 16.51 187 LEU B C 1
ATOM 3011 O O . LEU B 1 163 ? 15.309 36.693 17.904 1.00 16.73 187 LEU B O 1
ATOM 3016 N N . VAL B 1 164 ? 16.229 34.672 17.538 1.00 17.26 188 VAL B N 1
ATOM 3017 C CA . VAL B 1 164 ? 16.536 34.429 18.942 1.00 17.51 188 VAL B CA 1
ATOM 3018 C C . VAL B 1 164 ? 17.511 35.492 19.462 1.00 18.10 188 VAL B C 1
ATOM 3019 O O . VAL B 1 164 ? 17.398 35.944 20.607 1.00 19.28 188 VAL B O 1
ATOM 3023 N N . GLN B 1 165 ? 18.449 35.909 18.615 1.00 17.41 189 GLN B N 1
ATOM 3024 C CA . GLN B 1 165 ? 19.462 36.899 18.990 1.00 17.10 189 GLN B CA 1
ATOM 3025 C C . GLN B 1 165 ? 19.019 38.352 19.042 1.00 17.04 189 GLN B C 1
ATOM 3026 O O . GLN B 1 165 ? 19.360 39.077 19.977 1.00 18.34 189 GLN B O 1
ATOM 3032 N N . ARG B 1 166 ? 18.305 38.781 18.003 1.00 16.88 190 ARG B N 1
ATOM 3033 C CA . ARG B 1 166 ? 17.813 40.147 17.891 1.00 14.91 190 ARG B CA 1
ATOM 3034 C C . ARG B 1 166 ? 16.357 40.171 17.443 1.00 13.21 190 ARG B C 1
ATOM 3035 O O . ARG B 1 166 ? 15.944 39.386 16.594 1.00 14.72 190 ARG B O 1
ATOM 3043 N N . SER B 1 167 ? 15.582 41.081 18.019 1.00 12.82 191 SER B N 1
ATOM 3044 C CA . SER B 1 167 ? 14.185 41.204 17.650 1.00 10.69 191 SER B CA 1
ATOM 3045 C C . SER B 1 167 ? 14.112 41.981 16.341 1.00 12.15 191 SER B C 1
ATOM 3046 O O . SER B 1 167 ? 15.060 42.668 15.967 1.00 10.77 191 SER B O 1
ATOM 3049 N N . PRO B 1 168 ? 12.987 41.871 15.625 1.00 9.85 192 PRO B N 1
ATOM 3050 C CA . PRO B 1 168 ? 12.833 42.592 14.361 1.00 10.27 192 PRO B CA 1
ATOM 3051 C C . PRO B 1 168 ? 13.032 44.094 14.546 1.00 10.88 192 PRO B C 1
ATOM 3052 O O . PRO B 1 168 ? 13.495 44.776 13.637 1.00 11.36 192 PRO B O 1
ATOM 3056 N N . PHE B 1 169 ? 12.667 44.605 15.720 1.00 11.77 193 PHE B N 1
ATOM 3057 C CA . PHE B 1 169 ? 12.809 46.034 15.998 1.00 11.46 193 PHE B CA 1
ATOM 3058 C C . PHE B 1 169 ? 14.273 46.429 16.058 1.00 12.45 193 PHE B C 1
ATOM 3059 O O . PHE B 1 169 ? 14.660 47.501 15.591 1.00 11.52 193 PHE B O 1
ATOM 3083 N N . LEU B 1 172 ? 15.644 46.416 12.420 1.00 14.73 196 LEU B N 1
ATOM 3084 C CA . LEU B 1 172 ? 15.203 47.595 11.677 1.00 14.60 196 LEU B CA 1
ATOM 3085 C C . LEU B 1 172 ? 15.984 48.851 12.085 1.00 15.47 196 LEU B C 1
ATOM 3086 O O . LEU B 1 172 ? 16.592 49.513 11.249 1.00 15.55 196 LEU B O 1
ATOM 3091 N N . ALA B 1 173 ? 15.967 49.169 13.377 1.00 16.47 197 ALA B N 1
ATOM 3092 C CA . ALA B 1 173 ? 16.653 50.349 13.878 1.00 15.48 197 ALA B CA 1
ATOM 3093 C C . ALA B 1 173 ? 18.146 50.334 13.595 1.00 16.18 197 ALA B C 1
ATOM 3094 O O . ALA B 1 173 ? 18.742 51.387 13.432 1.00 16.39 197 ALA B O 1
ATOM 3096 N N . GLU B 1 174 ? 18.741 49.149 13.525 1.00 16.42 198 GLU B N 1
ATOM 3097 C CA . GLU B 1 174 ? 20.175 49.029 13.302 1.00 17.22 198 GLU B CA 1
ATOM 3098 C C . GLU B 1 174 ? 20.672 48.848 11.871 1.00 17.70 198 GLU B C 1
ATOM 3099 O O . GLU B 1 174 ? 21.854 49.079 11.591 1.00 19.17 198 GLU B O 1
ATOM 3105 N N . GLU B 1 175 ? 19.787 48.469 10.956 1.00 17.07 199 GLU B N 1
ATOM 3106 C CA . GLU B 1 175 ? 20.216 48.230 9.587 1.00 17.78 199 GLU B CA 1
ATOM 3107 C C . GLU B 1 175 ? 19.589 49.092 8.509 1.00 17.73 199 GLU B C 1
ATOM 3108 O O . GLU B 1 175 ? 20.074 49.116 7.374 1.00 18.84 199 GLU B O 1
ATOM 3114 N N . VAL B 1 176 ? 18.506 49.789 8.825 1.00 19.35 200 VAL B N 1
ATOM 3115 C CA . VAL B 1 176 ? 17.916 50.642 7.806 1.00 19.07 200 VAL B CA 1
ATOM 3116 C C . VAL B 1 176 ? 18.079 52.092 8.235 1.00 18.64 200 VAL B C 1
ATOM 3117 O O . VAL B 1 176 ? 17.722 52.478 9.345 1.00 19.03 200 VAL B O 1
ATOM 3121 N N . PRO B 1 177 ? 18.669 52.915 7.358 1.00 19.30 201 PRO B N 1
ATOM 3122 C CA . PRO B 1 177 ? 18.892 54.331 7.654 1.00 18.74 201 PRO B CA 1
ATOM 3123 C C . PRO B 1 177 ? 17.680 55.132 8.104 1.00 18.46 201 PRO B C 1
ATOM 3124 O O . PRO B 1 177 ? 16.578 54.980 7.564 1.00 18.89 201 PRO B O 1
ATOM 3128 N N . GLU B 1 178 ? 17.903 55.993 9.093 1.00 18.46 202 GLU B N 1
ATOM 3129 C CA . GLU B 1 178 ? 16.860 56.865 9.626 1.00 19.31 202 GLU B CA 1
ATOM 3130 C C . GLU B 1 178 ? 15.735 56.163 10.394 1.00 17.96 202 GLU B C 1
ATOM 3131 O O . GLU B 1 178 ? 14.991 56.804 11.131 1.00 19.94 202 GLU B O 1
ATOM 3137 N N . ALA B 1 179 ? 15.616 54.849 10.243 1.00 18.36 203 ALA B N 1
ATOM 3138 C CA . ALA B 1 179 ? 14.566 54.125 10.953 1.00 17.66 203 ALA B CA 1
ATOM 3139 C C . ALA B 1 179 ? 14.660 54.348 12.458 1.00 17.08 203 ALA B C 1
ATOM 3140 O O . ALA B 1 179 ? 13.637 54.518 13.131 1.00 17.89 203 ALA B O 1
ATOM 3142 N N . ARG B 1 180 ? 15.886 54.366 12.984 1.00 19.30 204 ARG B N 1
ATOM 3143 C CA . ARG B 1 180 ? 16.097 54.522 14.421 1.00 18.39 204 ARG B CA 1
ATOM 3144 C C . ARG B 1 180 ? 15.418 55.731 15.038 1.00 17.58 204 ARG B C 1
ATOM 3145 O O . ARG B 1 180 ? 14.843 55.638 16.127 1.00 20.30 204 ARG B O 1
ATOM 3153 N N . GLU B 1 181 ? 15.491 56.870 14.355 1.00 19.09 205 GLU B N 1
ATOM 3154 C CA . GLU B 1 181 ? 14.868 58.087 14.873 1.00 19.50 205 GLU B CA 1
ATOM 3155 C C . GLU B 1 181 ? 13.436 58.224 14.362 1.00 18.90 205 GLU B C 1
ATOM 3156 O O . GLU B 1 181 ? 12.775 59.244 14.571 1.00 19.60 205 GLU B O 1
ATOM 3162 N N . HIS B 1 182 ? 12.954 57.179 13.698 1.00 18.53 206 HIS B N 1
ATOM 3163 C CA . HIS B 1 182 ? 11.611 57.194 13.137 1.00 16.81 206 HIS B CA 1
ATOM 3164 C C . HIS B 1 182 ? 10.872 55.872 13.340 1.00 16.87 206 HIS B C 1
ATOM 3165 O O . HIS B 1 182 ? 10.072 55.469 12.498 1.00 15.94 206 HIS B O 1
ATOM 3180 N N . GLY B 1 184 ? 8.380 55.056 15.265 1.00 15.96 208 GLY B N 1
ATOM 3181 C CA . GLY B 1 184 ? 6.935 55.184 15.318 1.00 15.35 208 GLY B CA 1
ATOM 3182 C C . GLY B 1 184 ? 6.262 55.280 13.958 1.00 14.51 208 GLY B C 1
ATOM 3183 O O . GLY B 1 184 ? 5.042 55.105 13.860 1.00 12.99 208 GLY B O 1
ATOM 3184 N N . SER B 1 185 ? 7.045 55.551 12.914 1.00 13.79 209 SER B N 1
ATOM 3185 C CA . SER B 1 185 ? 6.514 55.665 11.552 1.00 13.97 209 SER B CA 1
ATOM 3186 C C . SER B 1 185 ? 6.441 54.304 10.857 1.00 12.99 209 SER B C 1
ATOM 3187 O O . SER B 1 185 ? 5.887 54.186 9.759 1.00 12.88 209 SER B O 1
ATOM 3190 N N . TYR B 1 186 ? 6.984 53.279 11.508 1.00 12.35 210 TYR B N 1
ATOM 3191 C CA . TYR B 1 186 ? 7.022 51.943 10.934 1.00 12.04 210 TYR B CA 1
ATOM 3192 C C . TYR B 1 186 ? 5.995 50.927 11.402 1.00 10.60 210 TYR B C 1
ATOM 3193 O O . TYR B 1 186 ? 5.505 50.969 12.525 1.00 10.38 210 TYR B O 1
ATOM 3202 N N . GLY B 1 187 ? 5.680 50.014 10.490 1.00 10.09 211 GLY B N 1
ATOM 3203 C CA . GLY B 1 187 ? 4.777 48.921 10.763 1.00 10.02 211 GLY B CA 1
ATOM 3204 C C . GLY B 1 187 ? 5.610 47.708 10.394 1.00 6.92 211 GLY B C 1
ATOM 3205 O O . GLY B 1 187 ? 6.355 47.752 9.421 1.00 9.89 211 GLY B O 1
ATOM 3206 N N . LEU B 1 188 ? 5.506 46.635 11.167 1.00 7.44 212 LEU B N 1
ATOM 3207 C CA . LEU B 1 188 ? 6.286 45.430 10.894 1.00 7.67 212 LEU B CA 1
ATOM 3208 C C . LEU B 1 188 ? 5.438 44.176 10.916 1.00 7.29 212 LEU B C 1
ATOM 3209 O O . LEU B 1 188 ? 4.451 44.099 11.639 1.00 6.40 212 LEU B O 1
ATOM 3214 N N . ALA B 1 189 ? 5.848 43.191 10.125 1.00 7.12 213 ALA B N 1
ATOM 3215 C CA . ALA B 1 189 ? 5.148 41.922 10.050 1.00 7.59 213 ALA B CA 1
ATOM 3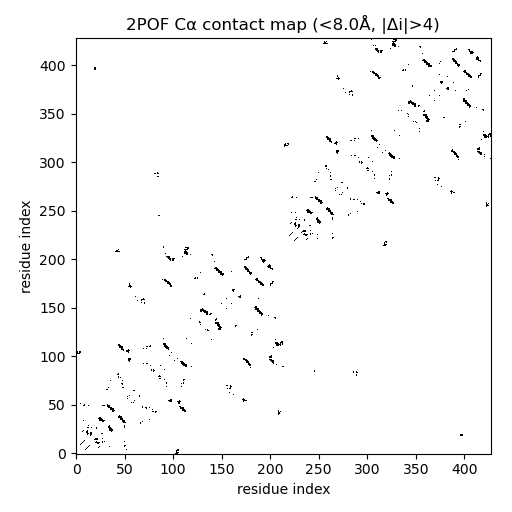216 C C . ALA B 1 189 ? 6.160 40.806 9.820 1.00 7.79 213 ALA B C 1
ATOM 3217 O O . ALA B 1 189 ? 7.255 41.038 9.319 1.00 7.71 213 ALA B O 1
ATOM 3227 N N . VAL B 1 191 ? 6.368 36.553 8.524 1.00 8.00 215 VAL B N 1
ATOM 3228 C CA . VAL B 1 191 ? 5.679 35.419 7.917 1.00 8.29 215 VAL B CA 1
ATOM 3229 C C . VAL B 1 191 ? 6.680 34.294 7.704 1.00 8.02 215 VAL B C 1
ATOM 3230 O O . VAL B 1 191 ? 7.858 34.554 7.484 1.00 8.24 215 VAL B O 1
ATOM 3234 N N . ARG B 1 192 ? 6.210 33.052 7.778 1.00 8.35 216 ARG B N 1
ATOM 3235 C CA . ARG B 1 192 ? 7.077 31.887 7.573 1.00 9.45 216 ARG B CA 1
ATOM 3236 C C . ARG B 1 192 ? 7.214 31.610 6.069 1.00 10.71 216 ARG B C 1
ATOM 3237 O O . ARG B 1 192 ? 6.224 31.623 5.339 1.00 9.53 216 ARG B O 1
ATOM 3245 N N . GLN B 1 193 ? 8.440 31.361 5.612 1.00 10.93 217 GLN B N 1
ATOM 3246 C CA . GLN B 1 193 ? 8.682 31.061 4.200 1.00 11.81 217 GLN B CA 1
ATOM 3247 C C . GLN B 1 193 ? 8.787 29.553 4.019 1.00 13.84 217 GLN B C 1
ATOM 3248 O O . GLN B 1 193 ? 9.125 28.831 4.966 1.00 14.87 217 GLN B O 1
ATOM 3254 N N . SER B 1 194 ? 8.530 29.090 2.796 1.00 14.48 218 SER B N 1
ATOM 3255 C CA . SER B 1 194 ? 8.560 27.661 2.490 1.00 16.51 218 SER B CA 1
ATOM 3256 C C . SER B 1 194 ? 9.903 26.947 2.649 1.00 15.95 218 SER B C 1
ATOM 3257 O O . SER B 1 194 ? 9.954 25.724 2.604 1.00 18.27 218 SER B O 1
ATOM 3260 N N . ASP B 1 195 ? 10.987 27.687 2.852 1.00 15.41 219 ASP B N 1
ATOM 3261 C CA . ASP B 1 195 ? 12.296 27.054 3.031 1.00 15.99 219 ASP B CA 1
ATOM 3262 C C . ASP B 1 195 ? 12.670 26.987 4.509 1.00 17.09 219 ASP B C 1
ATOM 3263 O O . ASP B 1 195 ? 13.841 26.834 4.853 1.00 18.39 219 ASP B O 1
ATOM 3268 N N . ASN B 1 196 ? 11.673 27.135 5.378 1.00 17.39 220 ASN B N 1
ATOM 3269 C CA . ASN B 1 196 ? 11.883 27.069 6.826 1.00 16.23 220 ASN B CA 1
ATOM 3270 C C . ASN B 1 196 ? 12.586 28.251 7.483 1.00 15.33 220 ASN B C 1
ATOM 3271 O O . ASN B 1 196 ? 13.232 28.114 8.526 1.00 19.45 220 ASN B O 1
ATOM 3276 N N . SER B 1 197 ? 12.455 29.414 6.874 1.00 14.26 221 SER B N 1
ATOM 3277 C CA . SER B 1 197 ? 13.027 30.624 7.430 1.00 12.70 221 SER B CA 1
ATOM 3278 C C . SER B 1 197 ? 11.853 31.581 7.553 1.00 11.37 221 SER B C 1
ATOM 3279 O O . SER B 1 197 ? 10.719 31.218 7.240 1.00 11.33 221 SER B O 1
ATOM 3282 N N . PHE B 1 198 ? 12.124 32.791 8.021 1.00 10.62 222 PHE B N 1
ATOM 3283 C CA . PHE B 1 198 ? 11.071 33.789 8.127 1.00 11.21 222 PHE B CA 1
ATOM 3284 C C . PHE B 1 198 ? 11.435 34.963 7.246 1.00 11.24 222 PHE B C 1
ATOM 3285 O O . PHE B 1 198 ? 12.603 35.153 6.887 1.00 9.85 222 PHE B O 1
ATOM 3293 N N . VAL B 1 199 ? 10.418 35.734 6.881 1.00 10.03 223 VAL B N 1
ATOM 3294 C CA . VAL B 1 199 ? 10.639 36.947 6.119 1.00 9.49 223 VAL B CA 1
ATOM 3295 C C . VAL B 1 199 ? 10.077 38.045 7.016 1.00 8.25 223 VAL B C 1
ATOM 3296 O O . VAL B 1 199 ? 8.974 37.912 7.547 1.00 8.84 223 VAL B O 1
ATOM 3300 N N . LEU B 1 200 ? 10.883 39.077 7.249 1.00 9.39 224 LEU B N 1
ATOM 3301 C CA . LEU B 1 200 ? 10.478 40.217 8.062 1.00 8.36 224 LEU B CA 1
ATOM 3302 C C . LEU B 1 200 ? 10.093 41.301 7.082 1.00 9.27 224 LEU B C 1
ATOM 3303 O O . LEU B 1 200 ? 10.804 41.544 6.118 1.00 8.58 224 LEU B O 1
ATOM 3308 N N . LEU B 1 201 ? 8.972 41.958 7.345 1.00 7.36 225 LEU B N 1
ATOM 3309 C CA . LEU B 1 201 ? 8.476 43.003 6.463 1.00 8.55 225 LEU B CA 1
ATOM 3310 C C . LEU B 1 201 ? 8.341 44.319 7.208 1.00 8.44 225 LEU B C 1
ATOM 3311 O O . LEU B 1 201 ? 7.834 44.357 8.314 1.00 10.18 225 LEU B O 1
ATOM 3316 N N . ALA B 1 202 ? 8.806 45.397 6.596 1.00 7.56 226 ALA B N 1
ATOM 3317 C CA . ALA B 1 202 ? 8.710 46.706 7.216 1.00 8.23 226 ALA B CA 1
ATOM 3318 C C . ALA B 1 202 ? 8.099 47.682 6.222 1.00 9.15 226 ALA B C 1
ATOM 3319 O O . ALA B 1 202 ? 8.430 47.662 5.039 1.00 10.38 226 ALA B O 1
ATOM 3321 N N . THR B 1 203 ? 7.200 48.526 6.701 1.00 9.25 227 THR B N 1
ATOM 3322 C CA . THR B 1 203 ? 6.579 49.514 5.839 1.00 10.57 227 THR B CA 1
ATOM 3323 C C . THR B 1 203 ? 6.501 50.816 6.612 1.00 10.54 227 THR B C 1
ATOM 3324 O O . THR B 1 203 ? 6.094 50.847 7.769 1.00 11.16 227 THR B O 1
ATOM 3328 N N . GLN B 1 204 ? 6.920 51.890 5.958 1.00 11.09 228 GLN B N 1
ATOM 3329 C CA . GLN B 1 204 ? 6.939 53.205 6.571 1.00 11.73 228 GLN B CA 1
ATOM 3330 C C . GLN B 1 204 ? 5.818 54.116 6.103 1.00 12.19 228 GLN B C 1
ATOM 3331 O O . GLN B 1 204 ? 5.378 54.055 4.953 1.00 11.35 228 GLN B O 1
ATOM 3337 N N . ARG B 1 205 ? 5.371 54.962 7.018 1.00 12.06 229 ARG B N 1
ATOM 3338 C CA . ARG B 1 205 ? 4.314 55.926 6.748 1.00 12.56 229 ARG B CA 1
ATOM 3339 C C . ARG B 1 205 ? 4.664 56.632 5.437 1.00 12.10 229 ARG B C 1
ATOM 3340 O O . ARG B 1 205 ? 5.815 56.969 5.205 1.00 12.51 229 ARG B O 1
ATOM 3348 N N . ASN B 1 206 ? 3.679 56.847 4.576 1.00 12.28 230 ASN B N 1
ATOM 3349 C CA . ASN B 1 206 ? 3.930 57.515 3.304 1.00 13.09 230 ASN B CA 1
ATOM 3350 C C . ASN B 1 206 ? 2.670 58.222 2.814 1.00 13.72 230 ASN B C 1
ATOM 3351 O O . ASN B 1 206 ? 1.649 57.589 2.553 1.00 12.90 230 ASN B O 1
ATOM 3356 N N . LEU B 1 207 ? 2.758 59.541 2.685 1.00 13.22 231 LEU B N 1
ATOM 3357 C CA . LEU B 1 207 ? 1.629 60.360 2.256 1.00 14.36 231 LEU B CA 1
ATOM 3358 C C . LEU B 1 207 ? 1.136 60.087 0.834 1.00 14.27 231 LEU B C 1
ATOM 3359 O O . LEU B 1 207 ? -0.072 60.011 0.604 1.00 14.06 231 LEU B O 1
ATOM 3364 N N . LEU B 1 208 ? 2.057 59.923 -0.112 1.00 14.10 232 LEU B N 1
ATOM 3365 C CA . LEU B 1 208 ? 1.654 59.710 -1.499 1.00 15.04 232 LEU B CA 1
ATOM 3366 C C . LEU B 1 208 ? 0.813 58.469 -1.753 1.00 15.48 232 LEU B C 1
ATOM 3367 O O . LEU B 1 208 ? -0.077 58.482 -2.603 1.00 15.15 232 LEU B O 1
ATOM 3372 N N . THR B 1 209 ? 1.083 57.394 -1.025 1.00 14.23 233 THR B N 1
ATOM 3373 C CA . THR B 1 209 ? 0.335 56.164 -1.227 1.00 14.05 233 THR B CA 1
ATOM 3374 C C . THR B 1 209 ? -0.695 55.884 -0.150 1.00 14.50 233 THR B C 1
ATOM 3375 O O . THR B 1 209 ? -1.169 54.754 -0.029 1.00 13.44 233 THR B O 1
ATOM 3379 N N . LEU B 1 210 ? -1.054 56.909 0.620 1.00 13.52 234 LEU B N 1
ATOM 3380 C CA . LEU B 1 210 ? -2.027 56.744 1.692 1.00 13.95 234 LEU B CA 1
ATOM 3381 C C . LEU B 1 210 ? -1.597 55.560 2.561 1.00 13.57 234 LEU B C 1
ATOM 3382 O O . LEU B 1 210 ? -2.411 54.708 2.912 1.00 14.39 234 LEU B O 1
ATOM 3387 N N . ASN B 1 211 ? -0.306 55.513 2.883 1.00 11.83 235 ASN B N 1
ATOM 3388 C CA . ASN B 1 211 ? 0.251 54.450 3.712 1.00 12.50 235 ASN B CA 1
ATOM 3389 C C . ASN B 1 211 ? 0.383 54.930 5.148 1.00 11.44 235 ASN B C 1
ATOM 3390 O O . ASN B 1 211 ? 1.227 55.776 5.455 1.00 11.21 235 ASN B O 1
ATOM 3395 N N . ARG B 1 212 ? -0.444 54.386 6.033 1.00 12.18 236 ARG B N 1
ATOM 3396 C CA . ARG B 1 212 ? -0.385 54.769 7.437 1.00 12.37 236 ARG B CA 1
ATOM 3397 C C . ARG B 1 212 ? 0.478 53.781 8.212 1.00 12.06 236 ARG B C 1
ATOM 3398 O O . ARG B 1 212 ? 0.444 53.741 9.440 1.00 11.12 236 ARG B O 1
ATOM 3406 N N . ALA B 1 213 ? 1.231 52.978 7.472 1.00 11.82 237 ALA B N 1
ATOM 3407 C CA . ALA B 1 213 ? 2.107 51.976 8.056 1.00 12.87 237 ALA B CA 1
ATOM 3408 C C . ALA B 1 213 ? 1.327 51.007 8.938 1.00 12.52 237 ALA B C 1
ATOM 3409 O O . ALA B 1 213 ? 1.633 50.830 10.118 1.00 12.19 237 ALA B O 1
ATOM 3411 N N . SER B 1 214 ? 0.298 50.397 8.365 1.00 12.38 238 SER B N 1
ATOM 3412 C CA . SER B 1 214 ? -0.503 49.433 9.099 1.00 11.89 238 SER B CA 1
ATOM 3413 C C . SER B 1 214 ? -0.201 48.071 8.477 1.00 10.89 238 SER B C 1
ATOM 3414 O O . SER B 1 214 ? -0.816 47.671 7.486 1.00 10.68 238 SER B O 1
ATOM 3417 N N . ALA B 1 215 ? 0.762 47.370 9.072 1.00 9.45 239 ALA B N 1
ATOM 3418 C CA . ALA B 1 215 ? 1.196 46.060 8.593 1.00 8.66 239 ALA B CA 1
ATOM 3419 C C . ALA B 1 215 ? 0.082 45.030 8.637 1.00 8.25 239 ALA B C 1
ATOM 3420 O O . ALA B 1 215 ? 0.152 43.994 7.971 1.00 8.57 239 ALA B O 1
ATOM 3422 N N . GLU B 1 216 ? -0.938 45.309 9.438 1.00 8.62 240 GLU B N 1
ATOM 3423 C CA . GLU B 1 216 ? -2.076 44.411 9.560 1.00 7.41 240 GLU B CA 1
ATOM 3424 C C . GLU B 1 216 ? -2.746 44.268 8.196 1.00 8.11 240 GLU B C 1
ATOM 3425 O O . GLU B 1 216 ? -3.525 43.341 7.968 1.00 7.91 240 GLU B O 1
ATOM 3431 N N . GLU B 1 217 ? -2.411 45.169 7.277 1.00 8.45 241 GLU B N 1
ATOM 3432 C CA . GLU B 1 217 ? -3.009 45.134 5.954 1.00 8.73 241 GLU B CA 1
ATOM 3433 C C . GLU B 1 217 ? -2.619 43.876 5.182 1.00 8.13 241 GLU B C 1
ATOM 3434 O O . GLU B 1 217 ? -3.231 43.582 4.152 1.00 10.16 241 GLU B O 1
ATOM 3440 N N . ILE B 1 218 ? -1.593 43.142 5.638 1.00 7.49 242 ILE B N 1
ATOM 3441 C CA . ILE B 1 218 ? -1.219 41.916 4.929 1.00 7.72 242 ILE B CA 1
ATOM 3442 C C . ILE B 1 218 ? -2.027 40.733 5.459 1.00 8.57 242 ILE B C 1
ATOM 3443 O O . ILE B 1 218 ? -1.918 39.613 4.945 1.00 9.08 242 ILE B O 1
ATOM 3448 N N . GLN B 1 219 ? -2.849 40.986 6.472 1.00 7.36 243 GLN B N 1
ATOM 3449 C CA . GLN B 1 219 ? -3.655 39.929 7.071 1.00 9.15 243 GLN B CA 1
ATOM 3450 C C . GLN B 1 219 ? -5.108 39.950 6.613 1.00 8.87 243 GLN B C 1
ATOM 3451 O O . GLN B 1 219 ? -5.634 40.994 6.213 1.00 10.28 243 GLN B O 1
ATOM 3457 N N . ASP B 1 220 ? -5.735 38.783 6.697 1.00 10.13 244 ASP B N 1
ATOM 3458 C CA . ASP B 1 220 ? -7.134 38.583 6.326 1.00 9.66 244 ASP B CA 1
ATOM 3459 C C . ASP B 1 220 ? -7.746 37.859 7.521 1.00 10.57 244 ASP B C 1
ATOM 3460 O O . ASP B 1 220 ? -7.540 36.657 7.704 1.00 11.01 244 ASP B O 1
ATOM 3465 N N . HIS B 1 221 ? -8.487 38.588 8.347 1.00 11.69 245 HIS B N 1
ATOM 3466 C CA . HIS B 1 221 ? -9.063 37.984 9.534 1.00 11.37 245 HIS B CA 1
ATOM 3467 C C . HIS B 1 221 ? -10.190 37.005 9.258 1.00 13.30 245 HIS B C 1
ATOM 3468 O O . HIS B 1 221 ? -10.683 36.343 10.175 1.00 13.70 245 HIS B O 1
ATOM 3475 N N . GLN B 1 222 ? -10.577 36.892 7.990 1.00 14.33 246 GLN B N 1
ATOM 3476 C CA . GLN B 1 222 ? -11.614 35.943 7.603 1.00 14.00 246 GLN B CA 1
ATOM 3477 C C . GLN B 1 222 ? -10.977 34.567 7.339 1.00 14.62 246 GLN B C 1
ATOM 3478 O O . GLN B 1 222 ? -11.668 33.572 7.196 1.00 15.32 246 GLN B O 1
ATOM 3484 N N . CYS B 1 223 ? -9.648 34.532 7.265 1.00 12.64 247 CYS B N 1
ATOM 3485 C CA . CYS B 1 223 ? -8.885 33.310 7.082 1.00 15.82 247 CYS B CA 1
ATOM 3486 C C . CYS B 1 223 ? -9.310 32.499 5.857 1.00 14.94 247 CYS B C 1
ATOM 3487 O O . CYS B 1 223 ? -9.391 31.270 5.916 1.00 14.52 247 CYS B O 1
ATOM 3490 N N . GLU B 1 224 ? -9.523 33.182 4.726 1.00 14.75 248 GLU B N 1
ATOM 3491 C CA . GLU B 1 224 ? -9.901 32.519 3.477 1.00 16.75 248 GLU B CA 1
ATOM 3492 C C . GLU B 1 224 ? -8.812 31.553 3.006 1.00 16.46 248 GLU B C 1
ATOM 3493 O O . GLU B 1 224 ? -9.103 30.570 2.321 1.00 16.64 248 GLU B O 1
ATOM 3499 N N . ILE B 1 225 ? -7.565 31.833 3.379 1.00 15.94 249 ILE B N 1
ATOM 3500 C CA . ILE B 1 225 ? -6.444 30.981 2.998 1.00 16.30 249 ILE B CA 1
ATOM 3501 C C . ILE B 1 225 ? -6.662 29.545 3.458 1.00 15.25 249 ILE B C 1
ATOM 3502 O O . ILE B 1 225 ? -6.083 28.613 2.908 1.00 16.50 249 ILE B O 1
ATOM 3507 N N . LEU B 1 226 ? -7.499 29.368 4.468 1.00 16.09 250 LEU B N 1
ATOM 3508 C CA . LEU B 1 226 ? -7.795 28.030 4.964 1.00 17.17 250 LEU B CA 1
ATOM 3509 C C . LEU B 1 226 ? -8.935 27.464 4.129 1.00 18.11 250 LEU B C 1
ATOM 3510 O O . LEU B 1 226 ? -8.741 26.365 3.573 1.00 22.66 250 LEU B O 1
#